Protein AF-A0A6B3GD38-F1 (afdb_monomer_lite)

Foldseek 3Di:
DVVQLEADPQLDRRLLLLLLLCLLQDDDHDCVVVVHDNVSSVSHSQSHLQVCLCQEVLNVHDDAALFLPPRLLSLLSSLLSCLSCVVVHDPVSNVSSLSSLVSLLVSLLVCQQHDRPRHPPDHCVRLAADAFAAGSLLVLLSSLSSLLLCLLPVVPDPCNVSSVVSNLLSLQSSQDDQVQQCVQQDDFLNHRSNPRNYDRHDPQLFGHYNRATDLLVLLSSQVSLLSSVSSNLSSVHDDGRSSQDHPSNVSNVLVQLLQAFLQLGGAAQAAQQCQQLQLSCLRSLLLCQQQNVDQLSLNSNVSNVLQVCLVQCPPVHNFRRDPSPCSSCRSVSSSSNSSSVVLVPRPSNHDGHNHDDLLVSLVVSAAWDDSDPSNQWTWGRASFWIWIQGQRAQQGETDIAGNSQSQFWDNHSFDHAQWQGSRFAFPDKDKDFDTCVHHVATWMWIWTDTPFWIKIWIADNNSDIDIDIDGPRRPPGDIHTHAACRPSRQQNVQWHWAAELVGIDIGGHQVVVVHPDDDDDDDDDPDDDAPDKDWDDDDADPRRSDHDIDIDGDNDPVD

pLDDT: mean 91.43, std 10.44, range [49.19, 98.88]

Sequence (559 aa):
DEARGIYTDQFFGFAVVLGHAVLLTRGSYDAELAGVDRDTLKRRTLATLRHFAASNRLTGGTQWGRTLFFDTTFQSYFVLAARLLWDELDERTRSLVDTIVREQAAYTHALGSGDDPASGSWTPNGLTGGHVGDTKLEEMGIYAQALAPALAWAPDDRRRSAWAADYGTWSRNEAGLPEADLANPARVDGVPVARNTARNVYDTFIVENHGSFGPHYQAELWRTSGRNAAHFLAAGEPLPEVLTRQPNAGPLWRTLLGVMSDAGEPLMPMVNDREHLYGRDVIPLAFLSRVMGDRAAARAEVELAARLEAYQAYPPEHRLAKFSGEPKYEPEARAELAISYLLHVWPGAGRPAVPLSQRELFAYASGVTDFGEGPGLVSHQSPAAWAGAVSKPKFVKFAWQPGHDDWLFRISGATPMFLPSTAVEVTGRSVRTHTRLRDGFDGSATLLRLKDGFAGFTTLPSGTVVHAAEGPDTAGGRLEVHNLTMPGVAGLDGKRTYRFAEGSATVASRDSSGGSTGRVDELSFDRTTVRHLRVQGVTPDPAYGYSLFAVEARDGADG

Structure (mmCIF, N/CA/C/O backbone):
data_AF-A0A6B3GD38-F1
#
_entry.id   AF-A0A6B3GD38-F1
#
loop_
_atom_site.group_PDB
_atom_site.id
_atom_site.type_symbol
_atom_site.label_atom_id
_atom_site.label_alt_id
_atom_site.label_comp_id
_atom_site.label_asym_id
_atom_site.label_entity_id
_atom_site.label_seq_id
_atom_site.pdbx_PDB_ins_code
_atom_site.Cartn_x
_atom_site.Cartn_y
_atom_site.Cartn_z
_atom_site.occupancy
_atom_site.B_iso_or_equiv
_atom_site.auth_seq_id
_atom_site.auth_comp_id
_atom_site.auth_asym_id
_atom_site.auth_atom_id
_atom_site.pdbx_PDB_model_num
ATOM 1 N N . ASP A 1 1 ? 9.581 -1.401 28.021 1.00 72.00 1 ASP A N 1
ATOM 2 C CA . ASP A 1 1 ? 10.182 -0.883 29.259 1.00 72.00 1 ASP A CA 1
ATOM 3 C C . ASP A 1 1 ? 10.005 -1.932 30.349 1.00 72.00 1 ASP A C 1
ATOM 5 O O . ASP A 1 1 ? 8.915 -2.087 30.893 1.00 72.00 1 ASP A O 1
ATOM 9 N N . GLU A 1 2 ? 11.050 -2.725 30.587 1.00 74.19 2 GLU A N 1
ATOM 10 C CA . GLU A 1 2 ? 11.015 -3.820 31.563 1.00 74.19 2 GLU A CA 1
ATOM 11 C C . GLU A 1 2 ? 10.799 -3.309 32.992 1.00 74.19 2 GLU A C 1
ATOM 13 O O . GLU A 1 2 ? 10.026 -3.906 33.738 1.00 74.19 2 GLU A O 1
ATOM 18 N N . ALA A 1 3 ? 11.380 -2.153 33.334 1.00 80.25 3 ALA A N 1
ATOM 19 C CA . ALA A 1 3 ? 11.231 -1.531 34.645 1.00 80.25 3 ALA A CA 1
ATOM 20 C C . ALA A 1 3 ? 9.791 -1.062 34.908 1.00 80.25 3 ALA A C 1
ATOM 22 O O . ALA A 1 3 ? 9.321 -1.115 36.043 1.00 80.25 3 ALA A O 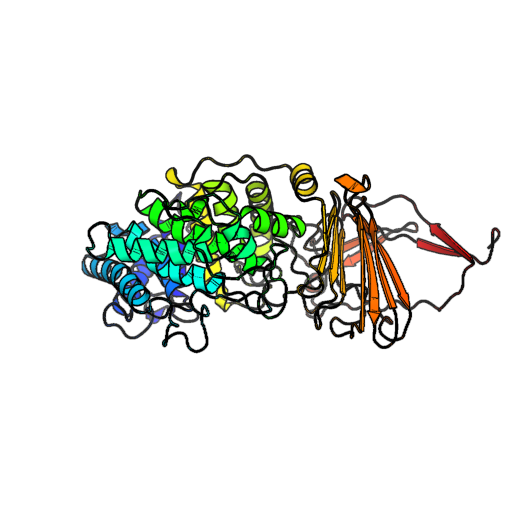1
ATOM 23 N N . ARG A 1 4 ? 9.073 -0.625 33.865 1.00 80.69 4 ARG A N 1
ATOM 24 C CA . ARG A 1 4 ? 7.667 -0.195 33.969 1.00 80.69 4 ARG A CA 1
ATOM 25 C C . ARG A 1 4 ? 6.649 -1.305 33.698 1.00 80.69 4 ARG A C 1
ATOM 27 O O . ARG A 1 4 ? 5.463 -1.105 33.944 1.00 80.69 4 ARG A O 1
ATOM 34 N N . GLY A 1 5 ? 7.074 -2.450 33.163 1.00 89.50 5 GLY A N 1
ATOM 35 C CA . GLY A 1 5 ? 6.172 -3.539 32.775 1.00 89.50 5 GLY A CA 1
ATOM 36 C C . GLY A 1 5 ? 5.215 -3.187 31.626 1.00 89.50 5 GLY A C 1
ATOM 37 O O . GLY A 1 5 ? 4.169 -3.822 31.497 1.00 89.50 5 GLY A O 1
ATOM 38 N N . ILE A 1 6 ? 5.566 -2.192 30.802 1.00 94.19 6 ILE A N 1
ATOM 39 C CA . ILE A 1 6 ? 4.780 -1.725 29.645 1.00 94.19 6 ILE A CA 1
ATOM 40 C C . ILE A 1 6 ? 5.627 -1.706 28.369 1.00 94.19 6 ILE A C 1
ATOM 42 O O . ILE A 1 6 ? 6.860 -1.648 28.421 1.00 94.19 6 ILE A O 1
ATOM 46 N N . TYR A 1 7 ? 4.978 -1.726 27.208 1.00 94.31 7 TYR A N 1
ATOM 47 C CA . TYR A 1 7 ? 5.642 -1.499 25.920 1.00 94.31 7 TYR A CA 1
ATOM 48 C C . TYR A 1 7 ? 5.963 -0.005 25.727 1.00 94.31 7 TYR A C 1
ATOM 50 O O . TYR A 1 7 ? 5.327 0.854 26.331 1.00 94.31 7 TYR A O 1
ATOM 58 N N . THR A 1 8 ? 7.017 0.308 24.970 1.00 91.88 8 THR A N 1
ATOM 59 C CA . THR A 1 8 ? 7.581 1.669 24.884 1.00 91.88 8 THR A CA 1
ATOM 60 C C . THR A 1 8 ? 6.777 2.573 23.954 1.00 91.88 8 THR A C 1
ATOM 62 O O . THR A 1 8 ? 6.185 2.100 22.994 1.00 91.88 8 THR A O 1
ATOM 65 N N . ASP A 1 9 ? 6.832 3.884 24.165 1.00 91.12 9 ASP A N 1
ATOM 66 C CA . ASP A 1 9 ? 6.313 4.891 23.228 1.00 91.12 9 ASP A CA 1
ATOM 67 C C . ASP A 1 9 ? 7.254 5.212 22.065 1.00 91.12 9 ASP A C 1
ATOM 69 O O . ASP A 1 9 ? 6.807 5.739 21.049 1.00 91.12 9 ASP A O 1
ATOM 73 N N . GLN A 1 10 ? 8.532 4.843 22.173 1.00 90.75 10 GLN A N 1
ATOM 74 C CA . GLN A 1 10 ? 9.488 4.955 21.076 1.00 90.75 10 GLN A CA 1
ATOM 75 C C . GLN A 1 10 ? 8.924 4.308 19.801 1.00 90.75 10 GLN A C 1
ATOM 77 O O . GLN A 1 10 ? 8.597 3.120 19.799 1.00 90.75 10 GLN A O 1
ATOM 82 N N . PHE A 1 11 ? 8.803 5.113 18.739 1.00 89.81 11 PHE A N 1
ATOM 83 C CA . PHE A 1 11 ? 8.202 4.735 17.453 1.00 89.81 11 PHE A CA 1
ATOM 84 C C . PHE A 1 11 ? 6.826 4.063 17.580 1.00 89.81 11 PHE A C 1
ATOM 86 O O . PHE A 1 11 ? 6.514 3.157 16.818 1.00 89.81 11 PHE A O 1
ATOM 93 N N . PHE A 1 12 ? 6.013 4.474 18.559 1.00 94.06 12 PHE A N 1
ATOM 94 C CA . PHE A 1 12 ? 4.709 3.865 18.841 1.00 94.06 12 PHE A CA 1
ATOM 95 C C . PHE A 1 12 ? 4.788 2.369 19.170 1.00 94.06 12 PHE A C 1
ATOM 97 O O . PHE A 1 12 ? 3.858 1.608 18.901 1.00 94.06 12 PHE A O 1
ATOM 104 N N . GLY A 1 13 ? 5.879 1.934 19.808 1.00 93.69 13 GLY A N 1
ATOM 105 C CA . GLY A 1 13 ? 6.082 0.543 20.219 1.00 93.69 13 GLY A CA 1
ATOM 106 C C . GLY A 1 13 ? 4.941 -0.046 21.058 1.00 93.69 13 GLY A C 1
ATOM 107 O O . GLY A 1 13 ? 4.789 -1.261 21.095 1.00 93.69 13 GLY A O 1
ATOM 108 N N . PHE A 1 14 ? 4.097 0.775 21.686 1.00 95.69 14 PHE A N 1
ATOM 109 C CA . PHE A 1 14 ? 2.912 0.331 22.413 1.00 95.69 14 PHE A CA 1
ATOM 110 C C . PHE A 1 14 ? 1.806 -0.213 21.506 1.00 95.69 14 PHE A C 1
ATOM 112 O O . PHE A 1 14 ? 0.976 -0.973 21.989 1.00 95.69 14 PHE A O 1
ATOM 119 N N . ALA A 1 15 ? 1.784 0.112 20.211 1.00 94.94 15 ALA A N 1
ATOM 120 C CA . ALA A 1 15 ? 0.739 -0.328 19.286 1.00 94.94 15 ALA A CA 1
ATOM 121 C C . ALA A 1 15 ? 0.763 -1.841 18.998 1.00 94.94 15 ALA A C 1
ATOM 123 O O . ALA A 1 15 ? -0.249 -2.409 18.583 1.00 94.94 15 ALA A O 1
ATOM 124 N N . VAL A 1 16 ? 1.867 -2.529 19.324 1.00 95.06 16 VAL A N 1
ATOM 125 C CA . VAL A 1 16 ? 1.974 -4.001 19.257 1.00 95.06 16 VAL A CA 1
ATOM 126 C C . VAL A 1 16 ? 0.913 -4.723 20.100 1.00 95.06 16 VAL A C 1
ATOM 128 O O . VAL A 1 16 ? 0.653 -5.906 19.880 1.00 95.06 16 VAL A O 1
ATOM 131 N N . VAL A 1 17 ? 0.262 -4.017 21.037 1.00 98.12 17 VAL A N 1
ATOM 132 C CA . VAL A 1 17 ? -0.855 -4.543 21.834 1.00 98.12 17 VAL A CA 1
ATOM 133 C C . VAL A 1 17 ? -1.998 -5.094 20.983 1.00 98.12 17 VAL A C 1
ATOM 135 O O . VAL A 1 17 ? -2.699 -5.976 21.467 1.00 98.12 17 VAL A O 1
ATOM 138 N N . LEU A 1 18 ? -2.176 -4.654 19.730 1.00 98.44 18 LEU A N 1
ATOM 139 C CA . LEU A 1 18 ? -3.169 -5.251 18.832 1.00 98.44 18 LEU A CA 1
ATOM 140 C C . LEU A 1 18 ? -2.812 -6.694 18.460 1.00 98.44 18 LEU A C 1
ATOM 142 O O . LEU A 1 18 ? -3.649 -7.583 18.598 1.00 98.44 18 LEU A O 1
ATOM 146 N N . GLY A 1 19 ? -1.559 -6.949 18.075 1.00 96.75 19 GLY A N 1
ATOM 147 C CA . GLY A 1 19 ? -1.075 -8.309 17.826 1.00 96.75 19 GLY A CA 1
ATOM 148 C C . GLY A 1 19 ? -1.173 -9.185 19.077 1.00 96.75 19 GLY A C 1
ATOM 149 O O . GLY A 1 19 ? -1.639 -10.320 19.009 1.00 96.75 19 GLY A O 1
ATOM 150 N N . HIS A 1 20 ? -0.835 -8.639 20.249 1.00 97.56 20 HIS A N 1
ATOM 151 C CA . HIS A 1 20 ? -0.988 -9.366 21.512 1.00 97.56 20 HIS A CA 1
ATOM 152 C C . HIS A 1 20 ? -2.454 -9.661 21.843 1.00 97.56 20 HIS A C 1
ATOM 154 O O . HIS A 1 20 ? -2.768 -10.765 22.278 1.00 97.56 20 HIS A O 1
ATOM 160 N N . ALA A 1 21 ? -3.366 -8.712 21.615 1.00 98.38 21 ALA A N 1
ATOM 161 C CA . ALA A 1 21 ? -4.794 -8.927 21.810 1.00 98.38 21 ALA A CA 1
ATOM 162 C C . ALA A 1 21 ? -5.313 -10.058 20.913 1.00 98.38 21 ALA A C 1
ATOM 164 O O . ALA A 1 21 ? -6.071 -10.901 21.391 1.00 98.38 21 ALA A O 1
ATOM 165 N N . VAL A 1 22 ? -4.860 -10.141 19.656 1.00 97.88 22 VAL A N 1
ATOM 166 C CA . VAL A 1 22 ? -5.171 -11.275 18.770 1.00 97.88 22 VAL A CA 1
ATOM 167 C C . VAL A 1 22 ? -4.672 -12.590 19.371 1.00 97.88 22 VAL A C 1
ATOM 169 O O . VAL A 1 22 ? -5.486 -13.485 19.580 1.00 97.88 22 VAL A O 1
ATOM 172 N N . LEU A 1 23 ? -3.390 -12.689 19.743 1.00 97.00 23 LEU A N 1
ATOM 173 C CA . LEU A 1 23 ? -2.822 -13.906 20.351 1.00 97.00 23 LEU A CA 1
ATOM 174 C C . LEU A 1 23 ? -3.542 -14.333 21.642 1.00 97.00 23 LEU A C 1
ATOM 176 O O . LEU A 1 23 ? -3.660 -15.518 21.939 1.00 97.00 23 LEU A O 1
ATOM 180 N N . LEU A 1 24 ? -4.021 -13.372 22.435 1.00 97.56 24 LEU A N 1
ATOM 181 C CA . LEU A 1 24 ? -4.682 -13.639 23.714 1.00 97.56 24 LEU A CA 1
ATOM 182 C C . LEU A 1 24 ? -6.148 -14.073 23.567 1.00 97.56 24 LEU A C 1
ATOM 184 O O . LEU A 1 24 ? -6.664 -14.738 24.474 1.00 97.56 24 LEU A O 1
ATOM 188 N N . THR A 1 25 ? -6.808 -13.691 22.466 1.00 96.25 25 THR A N 1
ATOM 189 C CA . THR A 1 25 ? -8.269 -13.812 22.277 1.00 96.25 25 THR A CA 1
ATOM 190 C C . THR A 1 25 ? -8.687 -14.701 21.105 1.00 96.25 25 THR A C 1
ATOM 192 O O . THR A 1 25 ? -9.885 -14.961 20.939 1.00 96.25 25 THR A O 1
ATOM 195 N N . ARG A 1 26 ? -7.746 -15.150 20.269 1.00 93.94 26 ARG A N 1
ATOM 196 C CA . ARG A 1 26 ? -8.005 -15.953 19.067 1.00 93.94 26 ARG A CA 1
ATOM 197 C C . ARG A 1 26 ? -7.116 -17.192 19.046 1.00 93.94 26 ARG A C 1
ATOM 199 O O . ARG A 1 26 ? -5.966 -17.142 19.464 1.00 93.94 26 ARG A O 1
ATOM 206 N N . GLY A 1 27 ? -7.661 -18.289 18.519 1.00 89.25 27 GLY A N 1
ATOM 207 C CA . GLY A 1 27 ? -6.939 -19.554 18.376 1.00 89.25 27 GLY A CA 1
ATOM 208 C C . GLY A 1 27 ? -6.422 -20.131 19.700 1.00 89.25 27 GLY A C 1
ATOM 209 O O . GLY A 1 27 ? -6.952 -19.850 20.777 1.00 89.25 27 GLY A O 1
ATOM 210 N N . SER A 1 28 ? -5.395 -20.973 19.600 1.00 91.69 28 SER A N 1
ATOM 211 C CA . SER A 1 28 ? -4.634 -21.508 20.732 1.00 91.69 28 SER A CA 1
ATOM 212 C C . SER A 1 28 ? -3.342 -20.716 20.926 1.00 91.69 28 SER A C 1
ATOM 214 O O . SER A 1 28 ? -2.634 -20.450 19.959 1.00 91.69 28 SER A O 1
ATOM 216 N N . TYR A 1 29 ? -3.016 -20.382 22.175 1.00 95.88 29 TYR A N 1
ATOM 217 C CA . TYR A 1 29 ? -1.767 -19.704 22.517 1.00 95.88 29 TYR A CA 1
ATOM 218 C C . TYR A 1 29 ? -0.613 -20.704 22.646 1.00 95.88 29 TYR A C 1
ATOM 220 O O . TYR A 1 29 ? -0.723 -21.654 23.422 1.00 95.88 29 TYR A O 1
ATOM 228 N N . ASP A 1 30 ? 0.494 -20.447 21.951 1.00 96.12 30 ASP A N 1
ATOM 229 C CA . ASP A 1 30 ? 1.740 -21.211 22.048 1.00 96.12 30 ASP A CA 1
ATOM 230 C C . ASP A 1 30 ? 2.835 -20.338 22.681 1.00 96.12 30 ASP A C 1
ATOM 232 O O . ASP A 1 30 ? 3.264 -19.336 22.106 1.00 96.12 30 ASP A O 1
ATOM 236 N N . ALA A 1 31 ? 3.258 -20.696 23.896 1.00 96.50 31 ALA A N 1
ATOM 237 C CA . ALA A 1 31 ? 4.251 -19.934 24.650 1.00 96.50 31 ALA A CA 1
ATOM 238 C C . ALA A 1 31 ? 5.684 -20.125 24.131 1.00 96.50 31 ALA A C 1
ATOM 240 O O . ALA A 1 31 ? 6.503 -19.221 24.301 1.00 96.50 31 ALA A O 1
ATOM 241 N N . GLU A 1 32 ? 5.983 -21.274 23.520 1.00 95.44 32 GLU A N 1
ATOM 242 C CA . GLU A 1 32 ? 7.298 -21.562 22.947 1.00 95.44 32 GLU A CA 1
ATOM 243 C C . GLU A 1 32 ? 7.497 -20.709 21.695 1.00 95.44 32 GLU A C 1
ATOM 245 O O . GLU A 1 32 ? 8.480 -19.974 21.603 1.00 95.44 32 GLU A O 1
ATOM 250 N N . LEU A 1 33 ? 6.500 -20.696 20.804 1.00 91.94 33 LEU A N 1
ATOM 251 C CA . LEU A 1 33 ? 6.532 -19.869 19.599 1.00 91.94 33 LEU A CA 1
ATOM 252 C C . LEU A 1 33 ? 6.501 -18.366 19.918 1.00 91.94 33 LEU A C 1
ATOM 254 O O . LEU A 1 33 ? 7.194 -17.578 19.278 1.00 91.94 33 LEU A O 1
ATOM 258 N N . ALA A 1 34 ? 5.708 -17.950 20.910 1.00 92.06 34 ALA A N 1
ATOM 259 C CA . ALA A 1 34 ? 5.629 -16.545 21.310 1.00 92.06 34 ALA A CA 1
ATOM 260 C C . ALA A 1 34 ? 6.876 -16.052 22.069 1.00 92.06 34 ALA A C 1
ATOM 262 O O . ALA A 1 34 ? 7.065 -14.842 22.209 1.00 92.06 34 ALA A O 1
ATOM 263 N N . GLY A 1 35 ? 7.694 -16.962 22.613 1.00 94.00 35 GLY A N 1
ATOM 264 C CA . GLY A 1 35 ? 8.841 -16.629 23.462 1.00 94.00 35 GLY A CA 1
ATOM 265 C C . GLY A 1 35 ? 8.468 -15.971 24.801 1.00 94.00 35 GLY A C 1
ATOM 266 O O . GLY A 1 35 ? 9.316 -15.366 25.457 1.00 94.00 35 GLY A O 1
ATOM 267 N N . VAL A 1 36 ? 7.196 -16.040 25.208 1.00 95.75 36 VAL A N 1
ATOM 268 C CA . VAL A 1 36 ? 6.673 -15.460 26.454 1.00 95.75 36 VAL A CA 1
ATOM 269 C C . VAL A 1 36 ? 5.435 -16.228 26.911 1.00 95.75 36 VAL A C 1
ATOM 271 O O . VAL A 1 36 ? 4.615 -16.652 26.096 1.00 95.75 36 VAL A O 1
ATOM 274 N N . ASP A 1 37 ? 5.262 -16.408 28.220 1.00 96.94 37 ASP A N 1
ATOM 275 C CA . ASP A 1 37 ? 4.063 -17.050 28.756 1.00 96.94 37 ASP A CA 1
ATOM 276 C C . ASP A 1 37 ? 2.816 -16.154 28.622 1.00 96.94 37 ASP A C 1
ATOM 278 O O . ASP A 1 37 ? 2.891 -14.917 28.598 1.00 96.94 37 ASP A O 1
ATOM 282 N N . ARG A 1 38 ? 1.643 -16.795 28.547 1.00 97.50 38 ARG A N 1
ATOM 283 C CA . ARG A 1 38 ? 0.363 -16.121 28.290 1.00 97.50 38 ARG A CA 1
ATOM 284 C C . ARG A 1 38 ? 0.019 -15.080 29.357 1.00 97.50 38 ARG A C 1
ATOM 286 O O . ARG A 1 38 ? -0.475 -14.003 29.018 1.00 97.50 38 ARG A O 1
ATOM 293 N N . ASP A 1 39 ? 0.278 -15.378 30.628 1.00 97.19 39 ASP A N 1
ATOM 294 C CA . ASP A 1 39 ? -0.084 -14.504 31.747 1.00 97.19 39 ASP A CA 1
ATOM 295 C C . ASP A 1 39 ? 0.796 -13.254 31.778 1.00 97.19 39 ASP A C 1
ATOM 297 O O . ASP A 1 39 ? 0.309 -12.141 32.000 1.00 97.19 39 ASP A O 1
ATOM 301 N N . THR A 1 40 ? 2.088 -13.402 31.485 1.00 96.50 40 THR A N 1
ATOM 302 C CA . THR A 1 40 ? 3.014 -12.283 31.324 1.00 96.50 40 THR A CA 1
ATOM 303 C C . THR A 1 40 ? 2.632 -11.407 30.140 1.00 96.50 40 THR A C 1
ATOM 305 O O . THR A 1 40 ? 2.579 -10.183 30.306 1.00 96.50 40 THR A O 1
ATOM 308 N N . LEU A 1 41 ? 2.304 -11.998 28.984 1.00 97.06 41 LEU A N 1
ATOM 309 C CA . LEU A 1 41 ? 1.832 -11.248 27.819 1.00 97.06 41 LEU A CA 1
ATOM 310 C C . LEU A 1 41 ? 0.554 -10.466 28.141 1.00 97.06 41 LEU A C 1
ATOM 312 O O . LEU A 1 41 ? 0.484 -9.259 27.890 1.00 97.06 41 LEU A O 1
ATOM 316 N N . LYS A 1 42 ? -0.436 -11.128 28.752 1.00 98.00 42 LYS A N 1
ATOM 317 C CA . LYS A 1 42 ? -1.711 -10.519 29.155 1.00 98.00 42 LYS A CA 1
ATOM 318 C C . LYS A 1 42 ? -1.490 -9.361 30.121 1.00 98.00 42 LYS A C 1
ATOM 320 O O . LYS A 1 42 ? -1.951 -8.250 29.869 1.00 98.00 42 LYS A O 1
ATOM 325 N N . ARG A 1 43 ? -0.733 -9.582 31.197 1.00 97.44 43 ARG A N 1
ATOM 326 C CA . ARG A 1 43 ? -0.429 -8.564 32.214 1.00 97.44 43 ARG A CA 1
ATOM 327 C C . ARG A 1 43 ? 0.244 -7.327 31.616 1.00 97.44 43 ARG A C 1
ATOM 329 O O . ARG A 1 43 ? -0.205 -6.217 31.895 1.00 97.44 43 ARG A O 1
ATOM 336 N N . ARG A 1 44 ? 1.284 -7.500 30.789 1.00 97.62 44 ARG A N 1
ATOM 337 C CA . ARG A 1 44 ? 2.005 -6.384 30.142 1.00 97.62 44 ARG A CA 1
ATOM 338 C C . ARG A 1 44 ? 1.127 -5.644 29.132 1.00 97.62 44 ARG A C 1
ATOM 340 O O . ARG A 1 44 ? 1.157 -4.415 29.074 1.00 97.62 44 ARG A O 1
ATOM 347 N N . THR A 1 45 ? 0.304 -6.373 28.381 1.00 98.25 45 THR A N 1
ATOM 348 C CA . THR A 1 45 ? -0.650 -5.799 27.418 1.00 98.25 45 THR A CA 1
ATOM 349 C C . THR A 1 45 ? -1.694 -4.938 28.125 1.00 98.25 45 THR A C 1
ATOM 351 O O . THR A 1 45 ? -1.854 -3.771 27.778 1.00 98.25 45 THR A O 1
ATOM 354 N N . LEU A 1 46 ? -2.331 -5.452 29.183 1.00 98.62 46 LEU A N 1
ATOM 355 C CA . LEU A 1 46 ? -3.308 -4.693 29.970 1.00 98.62 46 LEU A CA 1
ATOM 356 C C . LEU A 1 46 ? -2.670 -3.484 30.669 1.00 98.62 46 LEU A C 1
ATOM 358 O O . LEU A 1 46 ? -3.249 -2.403 30.662 1.00 98.62 46 LEU A O 1
ATOM 362 N N . ALA A 1 47 ? -1.466 -3.625 31.234 1.00 98.31 47 ALA A N 1
ATOM 363 C CA . ALA A 1 47 ? -0.742 -2.500 31.831 1.00 98.31 47 ALA A CA 1
ATOM 364 C C . ALA A 1 47 ? -0.429 -1.399 30.803 1.00 98.31 47 ALA A C 1
ATOM 366 O O . ALA A 1 47 ? -0.586 -0.214 31.097 1.00 98.31 47 ALA A O 1
ATOM 367 N N . THR A 1 48 ? -0.051 -1.790 29.584 1.00 98.56 48 THR A N 1
ATOM 368 C CA . THR A 1 48 ? 0.197 -0.863 28.472 1.00 98.56 48 THR A CA 1
ATOM 369 C C . THR A 1 48 ? -1.090 -0.147 28.061 1.00 98.56 48 THR A C 1
ATOM 371 O O . THR A 1 48 ? -1.091 1.078 27.976 1.00 98.56 48 THR A O 1
ATOM 374 N N . LEU A 1 49 ? -2.204 -0.871 27.896 1.00 98.75 49 LEU A N 1
ATOM 375 C CA . LEU A 1 49 ? -3.509 -0.270 27.594 1.00 98.75 49 LEU A CA 1
ATOM 376 C C . LEU A 1 49 ? -3.934 0.739 28.671 1.00 98.75 49 LEU A C 1
ATOM 378 O O . LEU A 1 49 ? -4.306 1.859 28.337 1.00 98.75 49 LEU A O 1
ATOM 382 N N . ARG A 1 50 ? -3.803 0.399 29.960 1.00 98.62 50 ARG A N 1
ATOM 383 C CA . ARG A 1 50 ? -4.107 1.326 31.067 1.00 98.62 50 ARG A CA 1
ATOM 384 C C . ARG A 1 50 ? -3.263 2.598 31.007 1.00 98.62 50 ARG A C 1
ATOM 386 O O . ARG A 1 50 ? -3.796 3.699 31.127 1.00 98.62 50 ARG A O 1
ATOM 393 N N . HIS A 1 51 ? -1.949 2.449 30.838 1.00 98.31 51 HIS A N 1
ATOM 394 C CA . HIS A 1 51 ? -1.022 3.578 30.823 1.00 98.31 51 HIS A CA 1
ATOM 395 C C . HIS A 1 51 ? -1.306 4.523 29.653 1.00 98.31 51 HIS A C 1
ATOM 397 O O . HIS A 1 51 ? -1.529 5.711 29.873 1.00 98.31 51 HIS A O 1
ATOM 403 N N . PHE A 1 52 ? -1.356 3.988 28.430 1.00 98.38 52 PHE A N 1
ATOM 404 C CA . PHE A 1 52 ? -1.532 4.798 27.228 1.00 98.38 52 PHE A CA 1
ATOM 405 C C . PHE A 1 52 ? -2.963 5.325 27.074 1.00 98.38 52 PHE A C 1
ATOM 407 O O . PHE A 1 52 ? -3.139 6.413 26.537 1.00 98.38 52 PHE A O 1
ATOM 414 N N . ALA A 1 53 ? -3.984 4.662 27.625 1.00 98.69 53 ALA A N 1
ATOM 415 C CA . ALA A 1 53 ? -5.314 5.266 27.710 1.00 98.69 53 ALA A CA 1
ATOM 416 C C . ALA A 1 53 ? -5.309 6.506 28.617 1.00 98.69 53 ALA A C 1
ATOM 418 O O . ALA A 1 53 ? -5.949 7.496 28.293 1.00 98.69 53 ALA A O 1
ATOM 419 N N . ALA A 1 54 ? -4.578 6.478 29.738 1.00 98.50 54 ALA A N 1
ATOM 420 C CA . ALA A 1 54 ? -4.512 7.602 30.673 1.00 98.50 54 ALA A CA 1
ATOM 421 C C . ALA A 1 54 ? -3.590 8.739 30.201 1.00 98.50 54 ALA A C 1
ATOM 423 O O . ALA A 1 54 ? -3.845 9.900 30.517 1.00 98.50 54 ALA A O 1
ATOM 424 N N . SER A 1 55 ? -2.519 8.425 29.469 1.00 98.06 55 SER A N 1
ATOM 425 C CA . SER A 1 55 ? -1.529 9.410 29.021 1.00 98.06 55 SER A CA 1
ATOM 426 C C . SER A 1 55 ? -1.854 10.071 27.674 1.00 98.06 55 SER A C 1
ATOM 428 O O . SER A 1 55 ? -1.123 10.972 27.250 1.00 98.06 55 SER A O 1
ATOM 430 N N . ASN A 1 56 ? -2.955 9.676 27.025 1.00 98.56 56 ASN A N 1
ATOM 431 C CA . ASN A 1 56 ? -3.425 10.271 25.777 1.00 98.56 56 ASN A CA 1
ATOM 432 C C . ASN A 1 56 ? -3.890 11.729 25.981 1.00 98.56 56 ASN A C 1
ATOM 434 O O . ASN A 1 56 ? -4.563 12.058 26.958 1.00 98.56 56 ASN A O 1
ATOM 438 N N . ARG A 1 57 ? -3.568 12.624 25.041 1.00 97.88 57 ARG A N 1
ATOM 439 C CA . ARG A 1 57 ? -3.920 14.054 25.105 1.00 97.88 57 ARG A CA 1
ATOM 440 C C . ARG A 1 57 ? -5.426 14.316 25.092 1.00 97.88 57 ARG A C 1
ATOM 442 O O . ARG A 1 57 ? -5.866 15.303 25.676 1.00 97.88 57 ARG A O 1
ATOM 449 N N . LEU A 1 58 ? -6.225 13.440 24.482 1.00 98.12 58 LEU A N 1
ATOM 450 C CA . LEU A 1 58 ? -7.689 13.556 24.466 1.00 98.12 58 LEU A CA 1
ATOM 451 C C . LEU A 1 58 ? -8.338 13.236 25.815 1.00 98.12 58 LEU A C 1
ATOM 453 O O . LEU A 1 58 ? -9.466 13.643 26.068 1.00 98.12 58 LEU A O 1
ATOM 457 N N . THR A 1 59 ? -7.628 12.533 26.695 1.00 98.19 59 THR A N 1
ATOM 458 C CA . THR A 1 59 ? -8.105 12.167 28.034 1.00 98.19 59 THR A CA 1
ATOM 459 C C . THR A 1 59 ? -7.470 13.014 29.137 1.00 98.19 59 THR A C 1
ATOM 461 O O . THR A 1 59 ? -7.544 12.659 30.313 1.00 98.19 59 THR A O 1
ATOM 464 N N . GLY A 1 60 ? -6.812 14.120 28.772 1.00 97.12 60 GLY A N 1
ATOM 465 C CA . GLY A 1 60 ? -6.105 15.008 29.701 1.00 97.12 60 GLY A CA 1
ATOM 466 C C . GLY A 1 60 ? -4.659 14.603 30.011 1.00 97.12 60 GLY A C 1
ATOM 467 O O . GLY A 1 60 ? -4.031 15.216 30.872 1.00 97.12 60 GLY A O 1
ATOM 468 N N . GLY A 1 61 ? -4.120 13.592 29.326 1.00 97.69 61 GLY A N 1
ATOM 469 C CA . GLY A 1 61 ? -2.700 13.256 29.363 1.00 97.69 61 GLY A CA 1
ATOM 470 C C . GLY A 1 61 ? -1.846 14.187 28.495 1.00 97.69 61 GLY A C 1
ATOM 471 O O . GLY A 1 61 ? -2.328 15.151 27.903 1.00 97.69 61 GLY A O 1
ATOM 472 N N . THR A 1 62 ? -0.546 13.906 28.415 1.00 96.06 62 THR A N 1
ATOM 473 C CA . THR A 1 62 ? 0.430 14.770 27.723 1.00 96.06 62 THR A CA 1
ATOM 474 C C . THR A 1 62 ? 1.388 14.018 26.803 1.00 96.06 62 THR A C 1
ATOM 476 O O . THR A 1 62 ? 2.245 14.646 26.190 1.00 96.06 62 THR A O 1
ATOM 479 N N . GLN A 1 63 ? 1.268 12.692 26.698 1.00 95.44 63 GLN A N 1
ATOM 480 C CA . GLN A 1 63 ? 2.302 11.861 26.079 1.00 95.44 63 GLN A CA 1
ATOM 481 C C . GLN A 1 63 ? 2.082 11.638 24.578 1.00 95.44 63 GLN A C 1
ATOM 483 O O . GLN A 1 63 ? 3.046 11.688 23.823 1.00 95.44 63 GLN A O 1
ATOM 488 N N . TRP A 1 64 ? 0.845 11.378 24.140 1.00 96.38 64 TRP A N 1
ATOM 489 C CA . TRP A 1 64 ? 0.548 10.963 22.757 1.00 96.38 64 TRP A CA 1
ATOM 490 C C . TRP A 1 64 ? -0.920 11.217 22.360 1.00 96.38 64 TRP A C 1
ATOM 492 O O . TRP A 1 64 ? -1.731 11.592 23.208 1.00 96.38 64 TRP A O 1
ATOM 502 N N . GLY A 1 65 ? -1.278 10.976 21.094 1.00 95.56 65 GLY A N 1
ATOM 503 C CA . GLY A 1 65 ? -2.651 11.042 20.563 1.00 95.56 65 GLY A CA 1
ATOM 504 C C . GLY A 1 65 ? -3.144 12.461 20.272 1.00 95.56 65 GLY A C 1
ATOM 505 O O . GLY A 1 65 ? -2.493 13.412 20.675 1.00 95.56 65 GLY A O 1
ATOM 506 N N . ARG A 1 66 ? -4.316 12.624 19.642 1.00 95.06 66 ARG A N 1
ATOM 507 C CA . ARG A 1 66 ? -4.912 13.889 19.136 1.00 95.06 66 ARG A CA 1
ATOM 508 C C . ARG A 1 66 ? -4.384 14.353 17.774 1.00 95.06 66 ARG A C 1
ATOM 510 O O . ARG A 1 66 ? -5.208 14.754 16.956 1.00 95.06 66 ARG A O 1
ATOM 517 N N . THR A 1 67 ? -3.069 14.340 17.537 1.00 96.50 67 THR A N 1
ATOM 518 C CA . THR A 1 67 ? -2.495 14.729 16.230 1.00 96.50 67 THR A CA 1
ATOM 519 C C . THR A 1 67 ? -3.012 13.784 15.139 1.00 96.50 67 THR A C 1
ATOM 521 O O . THR A 1 67 ? -3.181 12.596 15.393 1.00 96.50 67 THR A O 1
ATOM 524 N N . LEU A 1 68 ? -3.291 14.280 13.933 1.00 96.19 68 LEU A N 1
ATOM 525 C CA . LEU A 1 68 ? -3.720 13.417 12.831 1.00 96.19 68 LEU A CA 1
ATOM 526 C C . LEU A 1 68 ? -2.563 12.567 12.308 1.00 96.19 68 LEU A C 1
ATOM 528 O O . LEU A 1 68 ? -2.650 11.337 12.343 1.00 96.19 68 LEU A O 1
ATOM 532 N N . PHE A 1 69 ? -1.471 13.206 11.888 1.00 92.06 69 PHE A N 1
ATOM 533 C CA . PHE A 1 69 ? -0.308 12.519 11.343 1.00 92.06 69 PHE A CA 1
ATOM 534 C C . PHE A 1 69 ? 0.334 11.578 12.376 1.00 92.06 69 PHE A C 1
ATOM 536 O O . PHE A 1 69 ? 0.667 11.984 13.492 1.00 92.06 69 PHE A O 1
ATOM 543 N N . PHE A 1 70 ? 0.492 10.309 11.985 1.00 88.75 70 PHE A N 1
ATOM 544 C CA . PHE A 1 70 ? 0.867 9.141 12.799 1.00 88.75 70 PHE A CA 1
ATOM 545 C C . PHE A 1 70 ? -0.075 8.780 13.957 1.00 88.75 70 PHE A C 1
ATOM 547 O O . PHE A 1 70 ? -0.520 7.634 14.037 1.00 88.75 70 PHE A O 1
ATOM 554 N N . ASP A 1 71 ? -0.376 9.719 14.853 1.00 93.31 71 ASP A N 1
ATOM 555 C CA . ASP A 1 71 ? -1.091 9.474 16.113 1.00 93.31 71 ASP A CA 1
ATOM 556 C C . ASP A 1 71 ? -2.432 8.751 15.880 1.00 93.31 71 ASP A C 1
ATOM 558 O O . ASP A 1 71 ? -2.701 7.747 16.540 1.00 93.31 71 ASP A O 1
ATOM 562 N N . THR A 1 72 ? -3.238 9.179 14.902 1.00 94.44 72 THR A N 1
ATOM 563 C CA . THR A 1 72 ? -4.551 8.555 14.632 1.00 94.44 72 THR A CA 1
ATOM 564 C C . THR A 1 72 ? -4.470 7.119 14.127 1.00 94.44 72 THR A C 1
ATOM 566 O O . THR A 1 72 ? -5.309 6.298 14.501 1.00 94.44 72 THR A O 1
ATOM 569 N N . THR A 1 73 ? -3.452 6.781 13.333 1.00 95.06 73 THR A N 1
ATOM 570 C CA . THR A 1 73 ? -3.207 5.403 12.880 1.00 95.06 73 THR A CA 1
ATOM 571 C C . THR A 1 73 ? -2.927 4.496 14.068 1.00 95.06 73 THR A C 1
ATOM 573 O O . THR A 1 73 ? -3.576 3.463 14.239 1.00 95.06 73 THR A O 1
ATOM 576 N N . PHE A 1 74 ? -2.050 4.921 14.976 1.00 96.81 74 PHE A N 1
ATOM 577 C CA . PHE A 1 74 ? -1.758 4.143 16.177 1.00 96.81 74 PHE A CA 1
ATOM 578 C C . PHE A 1 74 ? -2.906 4.164 17.198 1.00 96.81 74 PHE A C 1
ATOM 580 O O . PHE A 1 74 ? -3.121 3.164 17.886 1.00 96.81 74 PHE A O 1
ATOM 587 N N . GLN A 1 75 ? -3.697 5.242 17.267 1.00 97.25 75 GLN A N 1
ATOM 588 C CA . GLN A 1 75 ? -4.940 5.278 18.045 1.00 97.25 75 GLN A CA 1
ATOM 589 C C . GLN A 1 75 ? -5.959 4.255 17.531 1.00 97.25 75 GLN A C 1
ATOM 591 O O . GLN A 1 75 ? -6.573 3.579 18.354 1.00 97.25 75 GLN A O 1
ATOM 596 N N . SER A 1 76 ? -6.119 4.093 16.213 1.00 97.38 76 SER A N 1
ATOM 597 C CA . SER A 1 76 ? -7.005 3.074 15.630 1.00 97.38 76 SER A CA 1
ATOM 598 C C . SER A 1 76 ? -6.611 1.668 16.103 1.00 97.38 76 SER A C 1
ATOM 600 O O . SER A 1 76 ? -7.435 0.956 16.687 1.00 97.38 76 SER A O 1
ATOM 602 N N . TYR A 1 77 ? -5.330 1.304 15.988 1.00 98.31 77 TYR A N 1
ATOM 603 C CA . TYR A 1 77 ? -4.821 0.010 16.463 1.00 98.31 77 TYR A CA 1
ATOM 604 C C . TYR A 1 77 ? -5.004 -0.184 17.969 1.00 98.31 77 TYR A C 1
ATOM 606 O O . TYR A 1 77 ? -5.446 -1.242 18.422 1.00 98.31 77 TYR A O 1
ATOM 614 N N . PHE A 1 78 ? -4.695 0.852 18.749 1.00 98.62 78 PHE A N 1
ATOM 615 C CA . PHE A 1 78 ? -4.831 0.849 20.199 1.00 98.62 78 PHE A CA 1
ATOM 616 C C . PHE A 1 78 ? -6.286 0.644 20.643 1.00 98.62 78 PHE A C 1
ATOM 618 O O . PHE A 1 78 ? -6.563 -0.204 21.494 1.00 98.62 78 PHE A O 1
ATOM 625 N N . VAL A 1 79 ? -7.227 1.384 20.048 1.00 98.69 79 VAL A N 1
ATOM 626 C CA . VAL A 1 79 ? -8.662 1.257 20.334 1.00 98.69 79 VAL A CA 1
ATOM 627 C C . VAL A 1 79 ? -9.154 -0.137 19.961 1.00 98.69 79 VAL A C 1
ATOM 629 O O . VAL A 1 79 ? -9.879 -0.752 20.742 1.00 98.69 79 VAL A O 1
ATOM 632 N N . LEU A 1 80 ? -8.747 -0.668 18.806 1.00 98.69 80 LEU A N 1
ATOM 633 C CA . LEU A 1 80 ? -9.151 -2.008 18.389 1.00 98.69 80 LEU A CA 1
ATOM 634 C C . LEU A 1 80 ? -8.633 -3.080 19.363 1.00 98.69 80 LEU A C 1
ATOM 636 O O . LEU A 1 80 ? -9.393 -3.960 19.766 1.00 98.69 80 LEU A O 1
ATOM 640 N N . ALA A 1 81 ? -7.384 -2.964 19.822 1.00 98.81 81 ALA A N 1
ATOM 641 C CA . ALA A 1 81 ? -6.816 -3.853 20.835 1.00 98.81 81 ALA A CA 1
ATOM 642 C C . ALA A 1 81 ? -7.598 -3.798 22.158 1.00 98.81 81 ALA A C 1
ATOM 644 O O . ALA A 1 81 ? -7.927 -4.838 22.733 1.00 98.81 81 ALA A O 1
ATOM 645 N N . ALA A 1 82 ? -7.940 -2.590 22.620 1.00 98.81 82 ALA A N 1
ATOM 646 C CA . ALA A 1 82 ? -8.743 -2.392 23.821 1.00 98.81 82 ALA A CA 1
ATOM 647 C C . ALA A 1 82 ? -10.134 -3.029 23.696 1.00 98.81 82 ALA A C 1
ATOM 649 O O . ALA A 1 82 ? -10.604 -3.654 24.642 1.00 98.81 82 ALA A O 1
ATOM 650 N N . ARG A 1 83 ? -10.777 -2.924 22.526 1.00 98.50 83 ARG A N 1
ATOM 651 C CA . ARG A 1 83 ? -12.091 -3.531 22.258 1.00 98.50 83 ARG A CA 1
ATOM 652 C C . ARG A 1 83 ? -12.045 -5.057 22.208 1.00 98.50 83 ARG A C 1
ATOM 654 O O . ARG A 1 83 ? -12.972 -5.699 22.683 1.00 98.50 83 ARG A O 1
ATOM 661 N N . LEU A 1 84 ? -10.964 -5.651 21.704 1.00 98.50 84 LEU A N 1
ATOM 662 C CA . LEU A 1 84 ? -10.784 -7.109 21.741 1.00 98.50 84 LEU A CA 1
ATOM 663 C C . LEU A 1 84 ? -10.613 -7.651 23.168 1.00 98.50 84 LEU A C 1
ATOM 665 O O . LEU A 1 84 ? -10.993 -8.786 23.439 1.00 98.50 84 LEU A O 1
ATOM 669 N N . LEU A 1 85 ? -10.057 -6.843 24.074 1.00 98.62 85 LEU A N 1
ATOM 670 C CA . LEU A 1 85 ? -9.823 -7.183 25.481 1.00 98.62 85 LEU A CA 1
ATOM 671 C C . LEU A 1 85 ? -10.810 -6.485 26.431 1.00 98.62 85 LEU A C 1
ATOM 673 O O . LEU A 1 85 ? -10.526 -6.365 27.620 1.00 98.62 85 LEU A O 1
ATOM 677 N N . TRP A 1 86 ? -11.951 -6.006 25.926 1.00 98.56 86 TRP A N 1
ATOM 678 C CA . TRP A 1 86 ? -12.812 -5.049 26.631 1.00 98.56 86 TRP A CA 1
ATOM 679 C C . TRP A 1 86 ? -13.229 -5.503 28.033 1.00 98.56 86 TRP A C 1
ATOM 681 O O . TRP A 1 86 ? -13.154 -4.729 28.990 1.00 98.56 86 TRP A O 1
ATOM 691 N N . ASP A 1 87 ? -13.595 -6.777 28.171 1.00 98.19 87 ASP A N 1
ATOM 692 C CA . ASP A 1 87 ? -14.060 -7.358 29.434 1.00 98.19 87 ASP A CA 1
ATOM 693 C C . ASP A 1 87 ? -12.957 -7.461 30.500 1.00 98.19 87 ASP A C 1
ATOM 695 O O . ASP A 1 87 ? -13.248 -7.485 31.694 1.00 98.19 87 ASP A O 1
ATOM 699 N N . GLU A 1 88 ? -11.689 -7.450 30.084 1.00 98.31 88 GLU A N 1
ATOM 700 C CA . GLU A 1 88 ? -10.504 -7.530 30.949 1.00 98.31 88 GLU A CA 1
ATOM 701 C C . GLU A 1 88 ? -10.016 -6.147 31.419 1.00 98.31 88 GLU A C 1
ATOM 703 O O . GLU A 1 88 ? -9.136 -6.040 32.281 1.00 98.31 88 GLU A O 1
ATOM 708 N N . LEU A 1 89 ? -10.557 -5.067 30.845 1.00 98.62 89 LEU A N 1
ATOM 709 C CA . LEU A 1 89 ? -10.215 -3.697 31.216 1.00 98.62 89 LEU A CA 1
ATOM 710 C C . LEU A 1 89 ? -11.016 -3.248 32.438 1.00 98.62 89 LEU A C 1
ATOM 712 O O . LEU A 1 89 ? -12.195 -3.572 32.574 1.00 98.62 89 LEU A O 1
ATOM 716 N N . ASP A 1 90 ? -10.401 -2.447 33.306 1.00 98.44 90 ASP A N 1
ATOM 717 C CA . ASP A 1 90 ? -11.130 -1.762 34.377 1.00 98.44 90 ASP A CA 1
ATOM 718 C C . ASP A 1 90 ? -12.018 -0.634 33.826 1.00 98.44 90 ASP A C 1
ATOM 720 O O . ASP A 1 90 ? -11.811 -0.130 32.718 1.00 98.44 90 ASP A O 1
ATOM 724 N N . GLU A 1 91 ? -13.024 -0.237 34.609 1.00 98.69 91 GLU A N 1
ATOM 725 C CA . GLU A 1 91 ? -14.019 0.773 34.224 1.00 98.69 91 GLU A CA 1
ATOM 726 C C . GLU A 1 91 ? -13.372 2.101 33.811 1.00 98.69 91 GLU A C 1
ATOM 728 O O . GLU A 1 91 ? -13.754 2.699 32.805 1.00 98.69 91 GLU A O 1
ATOM 733 N N . ARG A 1 92 ? -12.330 2.527 34.536 1.00 98.62 92 ARG A N 1
ATOM 734 C CA . ARG A 1 92 ? -11.587 3.747 34.214 1.00 98.62 92 ARG A CA 1
ATOM 735 C C . ARG A 1 92 ? -10.957 3.653 32.828 1.00 98.62 92 ARG A C 1
ATOM 737 O O . ARG A 1 92 ? -11.071 4.588 32.045 1.00 98.62 92 ARG A O 1
ATOM 744 N N . THR A 1 93 ? -10.298 2.545 32.511 1.00 98.81 93 THR A N 1
ATOM 745 C CA . THR A 1 93 ? -9.637 2.355 31.216 1.00 98.81 93 THR A CA 1
ATOM 746 C C . THR A 1 93 ? -10.648 2.289 30.082 1.00 98.81 93 THR A C 1
ATOM 748 O O . THR A 1 93 ? -10.427 2.920 29.052 1.00 98.81 93 THR A O 1
ATOM 751 N N . ARG A 1 94 ? -11.790 1.616 30.278 1.00 98.88 94 ARG A N 1
ATOM 752 C CA . ARG A 1 94 ? -12.897 1.622 29.306 1.00 98.88 94 ARG A CA 1
ATOM 753 C C . ARG A 1 94 ? -13.398 3.043 29.039 1.00 98.88 94 ARG A C 1
ATOM 755 O O . ARG A 1 94 ? -13.461 3.458 27.887 1.00 98.88 94 ARG A O 1
ATOM 762 N N . SER A 1 95 ? -13.650 3.813 30.099 1.00 98.81 95 SER A N 1
ATOM 763 C CA . SER A 1 95 ? -14.082 5.214 30.006 1.00 98.81 95 SER A CA 1
ATOM 764 C C . SER A 1 95 ? -13.070 6.099 29.263 1.00 98.81 95 SER A C 1
ATOM 766 O O . SER A 1 95 ? -13.448 6.920 28.424 1.00 98.81 95 SER A O 1
ATOM 768 N N . LEU A 1 96 ? -11.772 5.904 29.512 1.00 98.88 96 LEU A N 1
ATOM 769 C CA . LEU A 1 96 ? -10.705 6.617 28.807 1.00 98.88 96 LEU A CA 1
ATOM 770 C C . LEU A 1 96 ? -10.655 6.242 27.319 1.00 98.88 96 LEU A C 1
ATOM 772 O O . LEU A 1 96 ? -10.554 7.128 26.476 1.00 98.88 96 LEU A O 1
ATOM 776 N N . VAL A 1 97 ? -10.781 4.957 26.975 1.00 98.88 97 VAL A N 1
ATOM 777 C CA . VAL A 1 97 ? -10.826 4.505 25.573 1.00 98.88 97 VAL A CA 1
ATOM 778 C C . VAL A 1 97 ? -12.054 5.066 24.848 1.00 98.88 97 VAL A C 1
ATOM 780 O O . VAL A 1 97 ? -11.920 5.558 23.729 1.00 98.88 97 VAL A O 1
ATOM 783 N N . ASP A 1 98 ? -13.228 5.072 25.486 1.00 98.75 98 ASP A N 1
ATOM 784 C CA . ASP A 1 98 ? -14.436 5.701 24.932 1.00 98.75 98 ASP A CA 1
ATOM 785 C C . ASP A 1 98 ? -14.243 7.209 24.703 1.00 98.75 98 ASP A C 1
ATOM 787 O O . ASP A 1 98 ? -14.686 7.751 23.688 1.00 98.75 98 ASP A O 1
ATOM 791 N N . THR A 1 99 ? -13.537 7.881 25.616 1.00 98.88 99 THR A N 1
ATOM 792 C CA . THR A 1 99 ? -13.194 9.304 25.487 1.00 98.88 99 THR A CA 1
ATOM 793 C C . THR A 1 99 ? -12.252 9.544 24.307 1.00 98.88 99 THR A C 1
ATOM 795 O O . THR A 1 99 ? -12.518 10.436 23.505 1.00 98.88 99 THR A O 1
ATOM 798 N N . ILE A 1 100 ? -11.201 8.727 24.136 1.00 98.81 100 ILE A N 1
ATOM 799 C CA . ILE A 1 100 ? -10.295 8.806 22.973 1.00 98.81 100 ILE A CA 1
ATOM 800 C C . ILE A 1 100 ? -11.096 8.710 21.673 1.00 98.81 100 ILE A C 1
ATOM 802 O O . ILE A 1 100 ? -10.912 9.531 20.779 1.00 98.81 100 ILE A O 1
ATOM 806 N N . VAL A 1 101 ? -12.007 7.739 21.580 1.00 98.69 101 VAL A N 1
ATOM 807 C CA . VAL A 1 101 ? -12.832 7.522 20.385 1.00 98.69 101 VAL A CA 1
ATOM 808 C C . VAL A 1 101 ? -13.677 8.754 20.051 1.00 98.69 101 VAL A C 1
ATOM 810 O O . VAL A 1 101 ? -13.641 9.241 18.921 1.00 98.69 101 VAL A O 1
ATOM 813 N N . ARG A 1 102 ? -14.435 9.271 21.022 1.00 98.81 102 ARG A N 1
ATOM 814 C CA . ARG A 1 102 ? -15.376 10.380 20.794 1.00 98.81 102 ARG A CA 1
ATOM 815 C C . ARG 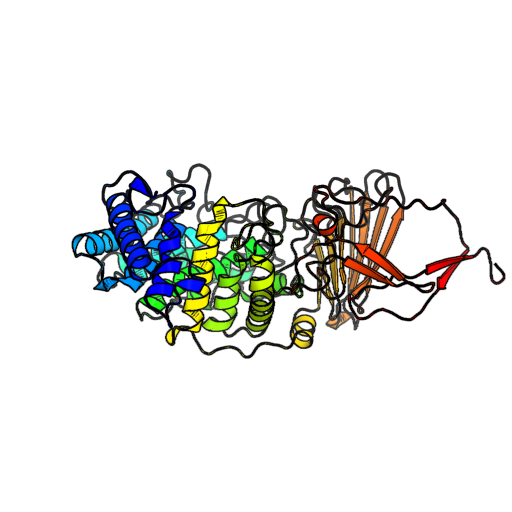A 1 102 ? -14.662 11.702 20.544 1.00 98.81 102 ARG A C 1
ATOM 817 O O . ARG A 1 102 ? -15.053 12.458 19.656 1.00 98.81 102 ARG A O 1
ATOM 824 N N . GLU A 1 103 ? -13.616 11.980 21.312 1.00 98.75 103 GLU A N 1
ATOM 825 C CA . GLU A 1 103 ? -12.931 13.266 21.250 1.00 98.75 103 GLU A CA 1
ATOM 826 C C . GLU A 1 103 ? -11.932 13.343 20.090 1.00 98.75 103 GLU A C 1
ATOM 828 O O . GLU A 1 103 ? -11.707 14.440 19.582 1.00 98.75 103 GLU A O 1
ATOM 833 N N . GLN A 1 104 ? -11.422 12.214 19.575 1.00 98.75 104 GLN A N 1
ATOM 834 C CA . GLN A 1 104 ? -10.677 12.220 18.311 1.00 98.75 104 GLN A CA 1
ATOM 835 C C . GLN A 1 104 ? -11.593 12.615 17.150 1.00 98.75 104 GLN A C 1
ATOM 837 O O . GLN A 1 104 ? -11.246 13.504 16.377 1.00 98.75 104 GLN A O 1
ATOM 842 N N . ALA A 1 105 ? -12.787 12.022 17.062 1.00 98.81 105 ALA A N 1
ATOM 843 C CA . ALA A 1 105 ? -13.744 12.371 16.016 1.00 98.81 105 ALA A CA 1
ATOM 844 C C . ALA A 1 105 ? -14.241 13.820 16.145 1.00 98.81 105 ALA A C 1
ATOM 846 O O . ALA A 1 105 ? -14.376 14.526 15.146 1.00 98.81 105 ALA A O 1
ATOM 847 N N . ALA A 1 106 ? -14.468 14.297 17.373 1.00 98.69 106 ALA A N 1
ATOM 848 C CA . ALA A 1 106 ? -14.813 15.693 17.627 1.00 98.69 106 ALA A CA 1
ATOM 849 C C . ALA A 1 106 ? -13.695 16.657 17.204 1.00 98.69 106 ALA A C 1
ATOM 851 O O . ALA A 1 106 ? -13.985 17.689 16.600 1.00 98.69 106 ALA A O 1
ATOM 852 N N . TYR A 1 107 ? -12.437 16.309 17.491 1.00 98.56 107 TYR A N 1
ATOM 853 C CA . TYR A 1 107 ? -11.275 17.081 17.065 1.00 98.56 107 TYR A CA 1
ATOM 854 C C . TYR A 1 107 ? -11.188 17.154 15.540 1.00 98.56 107 TYR A C 1
ATOM 856 O O . TYR A 1 107 ? -11.139 18.251 14.993 1.00 98.56 107 TYR A O 1
ATOM 864 N N . THR A 1 108 ? -11.255 16.009 14.857 1.00 98.44 108 THR A N 1
ATOM 865 C CA . THR A 1 108 ? -11.202 15.942 13.392 1.00 98.44 108 THR A CA 1
ATOM 866 C C . THR A 1 108 ? -12.339 16.728 12.741 1.00 98.44 108 THR A C 1
ATOM 868 O O . THR A 1 108 ? -12.093 17.501 11.823 1.00 98.44 108 THR A O 1
ATOM 871 N N . HIS A 1 109 ? -13.568 16.608 13.252 1.00 98.56 109 HIS A N 1
ATOM 872 C CA . HIS A 1 109 ? -14.710 17.395 12.776 1.00 98.56 109 HIS A CA 1
ATOM 873 C C . HIS A 1 109 ? -14.477 18.907 12.912 1.00 98.56 109 HIS A C 1
ATOM 875 O O . HIS A 1 109 ? -14.791 19.677 12.007 1.00 98.56 109 HIS A O 1
ATOM 881 N N . ALA A 1 110 ? -13.898 19.349 14.034 1.00 98.31 110 ALA A N 1
ATOM 882 C CA . ALA A 1 110 ? -13.638 20.764 14.285 1.00 98.31 110 ALA A CA 1
ATOM 883 C C . ALA A 1 110 ? -12.593 21.375 13.333 1.00 98.31 110 ALA A C 1
ATOM 885 O O . ALA A 1 110 ? -12.596 22.591 13.146 1.00 98.31 110 ALA A O 1
ATOM 886 N N . LEU A 1 111 ? -11.729 20.557 12.718 1.00 98.12 111 LEU A N 1
ATOM 887 C CA . LEU A 1 111 ? -10.803 21.011 11.675 1.00 98.12 111 LEU A CA 1
ATOM 888 C C . LEU A 1 111 ? -11.533 21.356 10.366 1.00 98.12 111 LEU A C 1
ATOM 890 O O . LEU A 1 111 ? -11.013 22.123 9.553 1.00 98.12 111 LEU A O 1
ATOM 894 N N . GLY A 1 112 ? -12.736 20.814 10.144 1.00 96.88 112 GLY A N 1
ATOM 895 C CA . GLY A 1 112 ? -13.430 20.910 8.864 1.00 96.88 112 GLY A CA 1
ATOM 896 C C . GLY A 1 112 ? -12.565 20.327 7.746 1.00 96.88 112 GLY A C 1
ATOM 897 O O . GLY A 1 112 ? -12.090 19.202 7.856 1.00 96.88 112 GLY A O 1
ATOM 898 N N . SER A 1 113 ? -12.328 21.106 6.688 1.00 95.44 113 SER A N 1
ATOM 899 C CA . SER A 1 113 ? -11.378 20.773 5.615 1.00 95.44 113 SER A CA 1
ATOM 900 C C . SER A 1 113 ? -10.012 21.453 5.779 1.00 95.44 113 SER A C 1
ATOM 902 O O . SER A 1 113 ? -9.280 21.576 4.802 1.00 95.44 113 SER A O 1
ATOM 904 N N . GLY A 1 114 ? -9.711 22.012 6.951 1.00 96.62 114 GLY A N 1
ATOM 905 C CA . GLY A 1 114 ? -8.432 22.660 7.234 1.00 96.62 114 GLY A CA 1
ATOM 906 C C . GLY A 1 114 ? -7.374 21.672 7.714 1.00 96.62 114 GLY A C 1
ATOM 907 O O . GLY A 1 114 ? -7.693 20.547 8.099 1.00 96.62 114 GLY A O 1
ATOM 908 N N . ASP A 1 115 ? -6.122 22.121 7.719 1.00 97.31 115 ASP A N 1
ATOM 909 C CA . ASP A 1 115 ? -4.973 21.351 8.201 1.00 97.31 115 ASP A CA 1
ATOM 910 C C . ASP A 1 115 ? -5.045 21.103 9.711 1.00 97.31 115 ASP A C 1
ATOM 912 O O . ASP A 1 115 ? -5.570 21.923 10.469 1.00 97.31 115 ASP A O 1
ATOM 916 N N . ASP A 1 116 ? -4.449 20.000 10.164 1.00 97.50 116 ASP A N 1
ATOM 917 C CA . ASP A 1 116 ? -4.197 19.792 11.584 1.00 97.50 116 ASP A CA 1
ATOM 918 C C . ASP A 1 116 ? -2.980 20.623 12.032 1.00 97.50 116 ASP A C 1
ATOM 920 O O . ASP A 1 116 ? -1.844 20.270 11.697 1.00 97.50 116 ASP A O 1
ATOM 924 N N . PRO A 1 117 ? -3.156 21.669 12.862 1.00 95.75 117 PRO A N 1
ATOM 925 C CA . PRO A 1 117 ? -2.038 22.487 13.331 1.00 95.75 117 PRO A CA 1
ATOM 926 C C . PRO A 1 117 ? -1.025 21.694 14.171 1.00 95.75 117 PRO A C 1
ATOM 928 O O . PRO A 1 117 ? 0.110 22.138 14.346 1.00 95.75 117 PRO A O 1
ATOM 931 N N . ALA A 1 118 ? -1.410 20.530 14.704 1.00 94.06 118 ALA A N 1
ATOM 932 C CA . ALA A 1 118 ? -0.521 19.658 15.460 1.00 94.06 118 ALA A CA 1
ATOM 933 C C . ALA A 1 118 ? 0.296 18.696 14.575 1.00 94.06 118 ALA A C 1
ATOM 935 O O . ALA A 1 118 ? 1.187 18.026 15.100 1.00 94.06 118 ALA A O 1
ATOM 936 N N . SER A 1 119 ? 0.018 18.633 13.267 1.00 94.94 119 SER A N 1
ATOM 937 C CA . SER A 1 119 ? 0.706 17.770 12.292 1.00 94.94 119 SER A CA 1
ATOM 938 C C . SER A 1 119 ? 1.802 18.502 11.492 1.00 94.94 119 SER A C 1
ATOM 940 O O . SER A 1 119 ? 2.379 17.950 10.556 1.00 94.94 119 SER A O 1
ATOM 942 N N . GLY A 1 120 ? 2.152 19.736 11.869 1.00 93.31 120 GLY A N 1
ATOM 943 C CA . GLY A 1 120 ? 3.243 20.486 11.241 1.00 93.31 120 GLY A CA 1
ATOM 944 C C . GLY A 1 120 ? 2.932 20.866 9.791 1.00 93.31 120 GLY A C 1
ATOM 945 O O . GLY A 1 120 ? 1.953 21.555 9.539 1.00 93.31 120 GLY A O 1
ATOM 946 N N . SER A 1 121 ? 3.785 20.456 8.845 1.00 92.00 121 SER A N 1
ATOM 947 C CA . SER A 1 121 ? 3.602 20.733 7.409 1.00 92.00 121 SER A CA 1
ATOM 948 C C . SER A 1 121 ? 2.729 19.705 6.683 1.00 92.00 121 SER A C 1
ATOM 950 O O . SER A 1 121 ? 2.597 19.779 5.464 1.00 92.00 121 SER A O 1
ATOM 952 N N . TRP A 1 122 ? 2.205 18.706 7.394 1.00 95.31 122 TRP A N 1
ATOM 953 C CA . TRP A 1 122 ? 1.324 17.693 6.825 1.00 95.31 122 TRP A CA 1
ATOM 954 C C . TRP A 1 122 ? -0.062 18.293 6.563 1.00 95.31 122 TRP A C 1
ATOM 956 O O . TRP A 1 122 ? -0.653 18.908 7.450 1.00 95.31 122 TRP A O 1
ATOM 966 N N . THR A 1 123 ? -0.569 18.139 5.341 1.00 95.69 123 THR A N 1
ATOM 967 C CA . THR A 1 123 ? -1.791 18.810 4.880 1.00 95.69 123 THR A CA 1
ATOM 968 C C . THR A 1 123 ? -2.506 17.984 3.813 1.00 95.69 123 THR A C 1
ATOM 970 O O . THR A 1 123 ? -1.837 17.531 2.882 1.00 95.69 123 THR A O 1
ATOM 973 N N . PRO A 1 124 ? -3.847 17.846 3.868 1.00 95.88 124 PRO A N 1
ATOM 974 C CA . PRO A 1 124 ? -4.644 17.289 2.773 1.00 95.88 124 PRO A CA 1
ATOM 975 C C . PRO A 1 124 ? -4.847 18.270 1.600 1.00 95.88 124 PRO A C 1
ATOM 977 O O . PRO A 1 124 ? -5.484 17.909 0.612 1.00 95.88 124 PRO A O 1
ATOM 980 N N . ASN A 1 125 ? -4.369 19.521 1.700 1.00 96.81 125 ASN A N 1
ATOM 981 C CA . ASN A 1 125 ? -4.752 20.644 0.830 1.00 96.81 125 ASN A CA 1
ATOM 982 C C . ASN A 1 125 ? -6.282 20.838 0.767 1.00 96.81 125 ASN A C 1
ATOM 984 O O . ASN A 1 125 ? -6.880 21.084 -0.291 1.00 96.81 125 ASN A O 1
ATOM 988 N N . GLY A 1 126 ? -6.935 20.674 1.920 1.00 95.62 126 GLY A N 1
ATOM 989 C CA . GLY A 1 126 ? -8.387 20.579 2.036 1.00 95.62 126 GLY A CA 1
ATOM 990 C C . GLY A 1 126 ? -8.989 19.529 1.106 1.00 95.62 126 GLY A C 1
ATOM 991 O O . GLY A 1 126 ? -8.462 18.434 0.987 1.00 95.62 126 GLY A O 1
ATOM 992 N N . LEU A 1 127 ? -10.096 19.855 0.434 1.00 96.06 127 LEU A N 1
ATOM 993 C CA . LEU A 1 127 ? -10.738 18.967 -0.549 1.00 96.06 127 LEU A CA 1
ATOM 994 C C . LEU A 1 127 ? -10.262 19.219 -1.989 1.00 96.06 127 LEU A C 1
ATOM 996 O O . LEU A 1 127 ? -10.940 18.828 -2.937 1.00 96.06 127 LEU A O 1
ATOM 1000 N N . THR A 1 128 ? -9.121 19.896 -2.157 1.00 96.94 128 THR A N 1
ATOM 1001 C CA . THR A 1 128 ? -8.468 20.055 -3.468 1.00 96.94 128 THR A CA 1
ATOM 1002 C C . THR A 1 128 ? -7.555 18.868 -3.759 1.00 96.94 128 THR A C 1
ATOM 1004 O O . THR A 1 128 ? -7.487 18.401 -4.894 1.00 96.94 128 THR A O 1
ATOM 1007 N N . GLY A 1 129 ? -6.885 18.352 -2.725 1.00 96.44 129 GLY A N 1
ATOM 1008 C CA . GLY A 1 129 ? -5.931 17.259 -2.838 1.00 96.44 129 GLY A CA 1
ATOM 1009 C C . GLY A 1 129 ? -4.615 17.650 -3.516 1.00 96.44 129 GLY A C 1
ATOM 1010 O O . GLY A 1 129 ? -4.163 18.797 -3.448 1.00 96.44 129 GLY A O 1
ATOM 1011 N N . GLY A 1 130 ? -3.979 16.681 -4.164 1.00 96.38 130 GLY A N 1
ATOM 1012 C CA . GLY A 1 130 ? -2.753 16.847 -4.943 1.00 96.38 130 GLY A CA 1
ATOM 1013 C C . GLY A 1 130 ? -2.477 15.572 -5.726 1.00 96.38 130 GLY A C 1
ATOM 1014 O O . GLY A 1 130 ? -2.777 14.501 -5.231 1.00 96.38 130 GLY A O 1
ATOM 1015 N N . HIS A 1 131 ? -1.958 15.652 -6.951 1.00 95.31 131 HIS A N 1
ATOM 1016 C CA . HIS A 1 131 ? -1.670 14.452 -7.760 1.00 95.31 131 HIS A CA 1
ATOM 1017 C C . HIS A 1 131 ? -0.256 14.442 -8.345 1.00 95.31 131 HIS A C 1
ATOM 1019 O O . HIS A 1 131 ? 0.282 13.370 -8.588 1.00 95.31 131 HIS A O 1
ATOM 1025 N N . VAL A 1 132 ? 0.359 15.613 -8.558 1.00 96.12 132 VAL A N 1
ATOM 1026 C CA . VAL A 1 132 ? 1.727 15.724 -9.085 1.00 96.12 132 VAL A CA 1
ATOM 1027 C C . VAL A 1 132 ? 2.718 15.697 -7.931 1.00 96.12 132 VAL A C 1
ATOM 1029 O O . VAL A 1 132 ? 2.752 16.621 -7.122 1.00 96.12 132 VAL A O 1
ATOM 1032 N N . GLY A 1 133 ? 3.543 14.655 -7.878 1.00 93.25 133 GLY A N 1
ATOM 1033 C CA . GLY A 1 133 ? 4.619 14.478 -6.907 1.00 93.25 133 GLY A CA 1
ATOM 1034 C C . GLY A 1 133 ? 4.207 14.210 -5.456 1.00 93.25 133 GLY A C 1
ATOM 1035 O O . GLY A 1 133 ? 4.987 13.601 -4.737 1.00 93.25 133 GLY A O 1
ATOM 1036 N N . ASP A 1 134 ? 3.031 14.625 -5.008 1.00 94.44 134 ASP A N 1
ATOM 1037 C CA . ASP A 1 134 ? 2.619 14.515 -3.606 1.00 94.44 134 ASP A CA 1
ATOM 1038 C C . ASP A 1 134 ? 1.099 14.345 -3.534 1.00 94.44 134 ASP A C 1
ATOM 1040 O O . ASP A 1 134 ? 0.345 15.326 -3.495 1.00 94.44 134 ASP A O 1
ATOM 1044 N N . THR A 1 135 ? 0.649 13.090 -3.635 1.00 96.75 135 THR A N 1
ATOM 1045 C CA . THR A 1 135 ? -0.773 12.777 -3.524 1.00 96.75 135 THR A CA 1
ATOM 1046 C C . THR A 1 135 ? -1.313 13.102 -2.143 1.00 96.75 135 THR A C 1
ATOM 1048 O O . THR A 1 135 ? -0.589 12.943 -1.169 1.00 96.75 135 THR A O 1
ATOM 1051 N N . LYS A 1 136 ? -2.589 13.499 -2.049 1.00 97.38 136 LYS A N 1
ATOM 1052 C CA . LYS A 1 136 ? -3.293 13.658 -0.760 1.00 97.38 136 LYS A CA 1
ATOM 1053 C C . LYS A 1 136 ? -4.263 12.531 -0.441 1.00 97.38 136 LYS A C 1
ATOM 1055 O O . LYS A 1 136 ? -5.128 12.669 0.422 1.00 97.38 136 LYS A O 1
ATOM 1060 N N . LEU A 1 137 ? -4.121 11.412 -1.148 1.00 97.19 137 LEU A N 1
ATOM 1061 C CA . LEU A 1 137 ? -4.916 10.210 -0.931 1.00 97.19 137 LEU A CA 1
ATOM 1062 C C . LEU A 1 137 ? -4.752 9.682 0.504 1.00 97.19 137 LEU A C 1
ATOM 1064 O O . LEU A 1 137 ? -5.756 9.466 1.181 1.00 97.19 137 LEU A O 1
ATOM 1068 N N . GLU A 1 138 ? -3.511 9.531 0.984 1.00 95.25 138 GLU A N 1
ATOM 1069 C CA . GLU A 1 138 ? -3.212 9.058 2.348 1.00 95.25 138 GLU A CA 1
ATOM 1070 C C . GLU A 1 138 ? -3.776 10.017 3.401 1.00 95.25 138 GLU A C 1
ATOM 1072 O O . GLU A 1 138 ? -4.440 9.598 4.349 1.00 95.25 138 GLU A O 1
ATOM 1077 N N . GLU A 1 139 ? -3.575 11.318 3.202 1.00 97.00 139 GLU A N 1
ATOM 1078 C CA . GLU A 1 139 ? -4.056 12.365 4.092 1.00 97.00 139 GLU A CA 1
ATOM 1079 C C . GLU A 1 139 ? -5.572 12.306 4.272 1.00 97.00 139 GLU A C 1
ATOM 1081 O O . GLU A 1 139 ? -6.066 12.277 5.399 1.00 97.00 139 GLU A O 1
ATOM 1086 N N . MET A 1 140 ? -6.322 12.243 3.170 1.00 97.94 140 MET A N 1
ATOM 1087 C CA . MET A 1 140 ? -7.782 12.144 3.217 1.00 97.94 140 MET A CA 1
ATOM 1088 C C . MET A 1 140 ? -8.242 10.850 3.894 1.00 97.94 140 MET A C 1
ATOM 1090 O O . MET A 1 140 ? -9.185 10.873 4.692 1.00 97.94 140 MET A O 1
ATOM 1094 N N . GLY A 1 141 ? -7.542 9.741 3.647 1.00 97.06 141 GLY A N 1
ATOM 1095 C CA . GLY A 1 141 ? -7.794 8.473 4.320 1.00 97.06 141 GLY A CA 1
ATOM 1096 C C . GLY A 1 141 ? -7.546 8.540 5.831 1.00 97.06 141 GLY A C 1
ATOM 1097 O O . GLY A 1 141 ? -8.323 7.978 6.603 1.00 97.06 141 GLY A O 1
ATOM 1098 N N . ILE A 1 142 ? -6.545 9.303 6.284 1.00 97.56 142 ILE A N 1
ATOM 1099 C CA . ILE A 1 142 ? -6.272 9.557 7.709 1.00 97.56 142 ILE A CA 1
ATOM 1100 C C . ILE A 1 142 ? -7.391 10.385 8.364 1.00 97.56 142 ILE A C 1
ATOM 1102 O O . ILE A 1 142 ? -7.810 10.066 9.482 1.00 97.56 142 ILE A O 1
ATOM 1106 N N . TYR A 1 143 ? -7.945 11.397 7.683 1.00 98.38 143 TYR A N 1
ATOM 1107 C CA . TYR A 1 143 ? -9.119 12.125 8.195 1.00 98.38 143 TYR A CA 1
ATOM 1108 C C . TYR A 1 143 ? -10.332 11.200 8.351 1.00 98.38 143 TYR A C 1
ATOM 1110 O O . TYR A 1 143 ? -10.998 11.224 9.389 1.00 98.38 143 TYR A O 1
ATOM 1118 N N . ALA A 1 144 ? -10.600 10.344 7.360 1.00 97.56 144 ALA A N 1
ATOM 1119 C CA . ALA A 1 144 ? -11.654 9.338 7.458 1.00 97.56 144 ALA A CA 1
ATOM 1120 C C . ALA A 1 144 ? -11.391 8.351 8.614 1.00 97.56 144 ALA A C 1
ATOM 1122 O O . ALA A 1 144 ? -12.280 8.058 9.418 1.00 97.56 144 ALA A O 1
ATOM 1123 N N . GLN A 1 145 ? -10.151 7.888 8.755 1.00 97.25 145 GLN A N 1
ATOM 1124 C CA . GLN A 1 145 ? -9.733 6.960 9.802 1.00 97.25 145 GLN A CA 1
ATOM 1125 C C . GLN A 1 145 ? -9.898 7.523 11.212 1.00 97.25 145 GLN A C 1
ATOM 1127 O O . GLN A 1 145 ? -10.289 6.797 12.124 1.00 97.25 145 GLN A O 1
ATOM 1132 N N . ALA A 1 146 ? -9.676 8.820 11.403 1.00 98.00 146 ALA A N 1
ATOM 1133 C CA . ALA A 1 146 ? -9.883 9.471 12.692 1.00 98.00 146 ALA A CA 1
ATOM 1134 C C . ALA A 1 146 ? -11.368 9.526 13.120 1.00 98.00 146 ALA A C 1
ATOM 1136 O O . ALA A 1 146 ? -11.663 9.682 14.305 1.00 98.00 146 ALA A O 1
ATOM 1137 N N . LEU A 1 147 ? -12.303 9.373 12.174 1.00 98.69 147 LEU A N 1
ATOM 1138 C CA . LEU A 1 147 ? -13.751 9.381 12.415 1.00 98.69 147 LEU A CA 1
ATOM 1139 C C . LEU A 1 147 ? -14.331 7.964 12.574 1.00 98.69 147 LEU A C 1
ATOM 1141 O O . LEU A 1 147 ? -15.280 7.768 13.339 1.00 98.69 147 LEU A O 1
ATOM 1145 N N . ALA A 1 148 ? -13.767 6.968 11.881 1.00 98.38 148 ALA A N 1
ATOM 1146 C CA . ALA A 1 148 ? -14.314 5.610 11.808 1.00 98.38 148 ALA A CA 1
ATOM 1147 C C . ALA A 1 148 ? -14.555 4.935 13.180 1.00 98.38 148 ALA A C 1
ATOM 1149 O O . ALA A 1 148 ? -15.647 4.390 13.375 1.00 98.38 148 ALA A O 1
ATOM 1150 N N . PRO A 1 149 ? -13.639 5.001 14.174 1.00 98.62 149 PRO A N 1
ATOM 1151 C CA . PRO A 1 149 ? -13.887 4.412 15.487 1.00 98.62 149 PRO A CA 1
ATOM 1152 C C . PRO A 1 149 ? -15.133 4.976 16.179 1.00 98.62 149 PRO A C 1
ATOM 1154 O O . PRO A 1 149 ? -15.878 4.221 16.799 1.00 98.62 149 PRO A O 1
ATOM 1157 N N . ALA A 1 150 ? -15.403 6.279 16.068 1.00 98.62 150 ALA A N 1
ATOM 1158 C CA . ALA A 1 150 ? -16.577 6.879 16.699 1.00 98.62 150 ALA A CA 1
ATOM 1159 C C . ALA A 1 150 ? -17.877 6.447 16.015 1.00 98.62 150 ALA A C 1
ATOM 1161 O O . ALA A 1 150 ? -18.879 6.206 16.685 1.00 98.62 150 ALA A O 1
ATOM 1162 N N . LEU A 1 151 ? -17.856 6.271 14.693 1.00 98.62 151 LEU A N 1
ATOM 1163 C CA . LEU A 1 151 ? -19.016 5.776 13.951 1.00 98.62 151 LEU A CA 1
ATOM 1164 C C . LEU A 1 151 ? -19.386 4.334 14.310 1.00 98.62 151 LEU A C 1
ATOM 1166 O O . LEU A 1 151 ? -20.580 4.020 14.324 1.00 98.62 151 LEU A O 1
ATOM 1170 N N . ALA A 1 152 ? -18.383 3.503 14.610 1.00 98.44 152 ALA A N 1
ATOM 1171 C CA . ALA A 1 152 ? -18.557 2.111 15.016 1.00 98.44 152 ALA A CA 1
ATOM 1172 C C . ALA A 1 152 ? -18.918 1.958 16.505 1.00 98.44 152 ALA A C 1
ATOM 1174 O O . ALA A 1 152 ? -19.749 1.131 16.854 1.00 98.44 152 ALA A O 1
ATOM 1175 N N . TRP A 1 153 ? -18.303 2.745 17.393 1.00 98.44 153 TRP A N 1
ATOM 1176 C CA . TRP A 1 153 ? -18.353 2.489 18.839 1.00 98.44 153 TR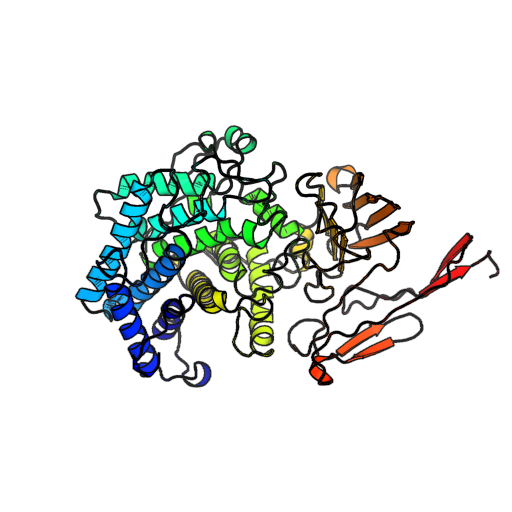P A CA 1
ATOM 1177 C C . TRP A 1 153 ? -19.114 3.530 19.669 1.00 98.44 153 TRP A C 1
ATOM 1179 O O . TRP A 1 153 ? -19.286 3.333 20.871 1.00 98.44 153 TRP A O 1
ATOM 1189 N N . ALA A 1 154 ? -19.570 4.630 19.066 1.00 97.75 154 ALA A N 1
ATOM 1190 C CA . ALA A 1 154 ? -20.355 5.670 19.735 1.00 97.75 154 ALA A CA 1
ATOM 1191 C C . ALA A 1 154 ? -21.705 5.919 19.024 1.00 97.75 154 ALA A C 1
ATOM 1193 O O . ALA A 1 154 ? -21.984 7.047 18.601 1.00 97.75 154 ALA A O 1
ATOM 1194 N N . PRO A 1 155 ? -22.559 4.884 18.860 1.00 95.69 155 PRO A N 1
ATOM 1195 C CA . PRO A 1 155 ? -23.822 4.996 18.123 1.00 95.69 155 PRO A CA 1
ATOM 1196 C C . PRO A 1 155 ? -24.813 5.991 18.750 1.00 95.69 155 PRO A C 1
ATOM 1198 O O . PRO A 1 155 ? -25.681 6.521 18.059 1.00 95.69 155 PRO A O 1
ATOM 1201 N N . ASP A 1 156 ? -24.665 6.261 20.044 1.00 96.88 156 ASP A N 1
ATOM 1202 C CA . ASP A 1 156 ? -25.498 7.133 20.869 1.00 96.88 156 ASP A CA 1
ATOM 1203 C C . ASP A 1 156 ? -25.037 8.604 20.896 1.00 96.88 156 ASP A C 1
ATOM 1205 O O . ASP A 1 156 ? -25.742 9.458 21.438 1.00 96.88 156 ASP A O 1
ATOM 1209 N N . ASP A 1 157 ? -23.867 8.939 20.334 1.00 98.38 157 ASP A N 1
ATOM 1210 C CA . ASP A 1 157 ? -23.379 10.321 20.360 1.00 98.38 157 ASP A CA 1
ATOM 1211 C C . ASP A 1 157 ? -24.229 11.232 19.465 1.00 98.38 157 ASP A C 1
ATOM 1213 O O . ASP A 1 157 ? -24.391 10.999 18.264 1.00 98.38 157 ASP A O 1
ATOM 1217 N N . ARG A 1 158 ? -24.698 12.354 20.016 1.00 98.06 158 ARG A N 1
ATOM 1218 C CA . ARG A 1 158 ? -25.464 13.363 19.263 1.00 98.06 158 ARG A CA 1
ATOM 1219 C C . ARG A 1 158 ? -24.699 13.960 18.072 1.00 98.06 158 ARG A C 1
ATOM 1221 O O . ARG A 1 158 ? -25.326 14.525 17.182 1.00 98.06 158 ARG A O 1
ATOM 1228 N N . ARG A 1 159 ? -23.361 13.881 18.068 1.00 98.44 159 ARG A N 1
ATOM 1229 C CA . ARG A 1 159 ? -22.482 14.388 16.997 1.00 98.44 159 ARG A CA 1
ATOM 1230 C C . ARG A 1 159 ? -22.313 13.394 15.841 1.00 98.44 159 ARG A C 1
ATOM 1232 O O . ARG A 1 159 ? -21.790 13.768 14.794 1.00 98.44 159 ARG A O 1
ATOM 1239 N N . ARG A 1 160 ? -22.783 12.149 15.994 1.00 97.69 160 ARG A N 1
ATOM 1240 C CA . ARG A 1 160 ? -22.535 11.044 15.055 1.00 97.69 160 ARG A CA 1
ATOM 1241 C C . ARG A 1 160 ? -22.933 11.347 13.612 1.00 97.69 160 ARG A C 1
ATOM 1243 O O . ARG A 1 160 ? -22.214 10.958 12.698 1.00 97.69 160 ARG A O 1
ATOM 1250 N N . SER A 1 161 ? -24.058 12.026 13.385 1.00 97.75 161 SER A N 1
ATOM 1251 C CA . SER A 1 161 ? -24.511 12.352 12.024 1.00 97.75 161 SER A CA 1
ATOM 1252 C C . SER A 1 161 ? -23.556 13.302 11.296 1.00 97.75 161 SER A C 1
ATOM 1254 O O . SER A 1 161 ? -23.322 13.121 10.104 1.00 97.75 161 SER A O 1
ATOM 1256 N N . ALA A 1 162 ? -22.968 14.267 12.009 1.00 98.44 162 ALA A N 1
ATOM 1257 C CA . ALA A 1 162 ? -21.965 15.169 11.452 1.00 98.44 162 ALA A CA 1
ATOM 1258 C C . ALA A 1 162 ? -20.673 14.408 11.121 1.00 98.44 162 ALA A C 1
ATOM 1260 O O . ALA A 1 162 ? -20.163 14.516 10.010 1.00 98.44 162 ALA A O 1
ATOM 1261 N N . TRP A 1 163 ? -20.214 13.543 12.031 1.00 98.62 163 TRP A N 1
ATOM 1262 C CA . TRP A 1 163 ? -19.049 12.687 11.788 1.00 98.62 163 TRP A CA 1
ATOM 1263 C C . TRP A 1 163 ? -19.238 11.756 10.588 1.00 98.62 163 TRP A C 1
ATOM 1265 O O . TRP A 1 163 ? -18.305 11.553 9.820 1.00 98.62 163 TRP A O 1
ATOM 1275 N N . ALA A 1 164 ? -20.442 11.212 10.394 1.00 98.31 164 ALA A N 1
ATOM 1276 C CA . ALA A 1 164 ? -20.743 10.347 9.255 1.00 98.31 164 ALA A CA 1
ATOM 1277 C C . ALA A 1 164 ? -20.702 11.115 7.923 1.00 98.31 164 ALA A C 1
ATOM 1279 O O . ALA A 1 164 ? -20.226 10.585 6.917 1.00 98.31 164 ALA A O 1
ATOM 1280 N N . ALA A 1 165 ? -21.167 12.369 7.915 1.00 98.00 165 ALA A N 1
ATOM 1281 C CA . ALA A 1 165 ? -21.100 13.231 6.739 1.00 98.00 165 ALA A CA 1
ATOM 1282 C C . ALA A 1 165 ? -19.647 13.566 6.358 1.00 98.00 165 ALA A C 1
ATOM 1284 O O . ALA A 1 165 ? -19.285 13.466 5.181 1.00 98.00 165 ALA A O 1
ATOM 1285 N N . ASP A 1 166 ? -18.808 13.893 7.343 1.00 98.44 166 ASP A N 1
ATOM 1286 C CA . ASP A 1 166 ? -17.384 14.162 7.125 1.00 98.44 166 ASP A CA 1
ATOM 1287 C C . ASP A 1 166 ? -16.644 12.905 6.677 1.00 98.44 166 ASP A C 1
ATOM 1289 O O . ASP A 1 166 ? -15.904 12.943 5.698 1.00 98.44 166 ASP A O 1
ATOM 1293 N N . TYR A 1 167 ? -16.902 11.772 7.333 1.00 98.56 167 TYR A N 1
ATOM 1294 C CA . TYR A 1 167 ? -16.311 10.484 6.988 1.00 98.56 167 TYR A CA 1
ATOM 1295 C C . TYR A 1 167 ? -16.569 10.123 5.526 1.00 98.56 167 TYR A C 1
ATOM 1297 O O . TYR A 1 167 ? -15.634 9.805 4.792 1.00 98.56 167 TYR A O 1
ATOM 1305 N N . GLY A 1 168 ? -17.824 10.231 5.075 1.00 97.94 168 GLY A N 1
ATOM 1306 C CA . GLY A 1 168 ? -18.170 9.986 3.678 1.00 97.94 168 GLY A CA 1
ATOM 1307 C C . GLY A 1 168 ? -17.544 11.010 2.726 1.00 97.94 168 GLY A C 1
ATOM 1308 O O . GLY A 1 168 ? -17.180 10.661 1.607 1.00 97.94 168 GLY A O 1
ATOM 1309 N N . THR A 1 169 ? -17.404 12.271 3.147 1.00 97.81 169 THR A N 1
ATOM 1310 C CA . THR A 1 169 ? -16.772 13.321 2.332 1.00 97.81 169 THR A CA 1
ATOM 1311 C C . THR A 1 169 ? -15.292 13.039 2.114 1.00 97.81 169 THR A C 1
ATOM 1313 O O . THR A 1 169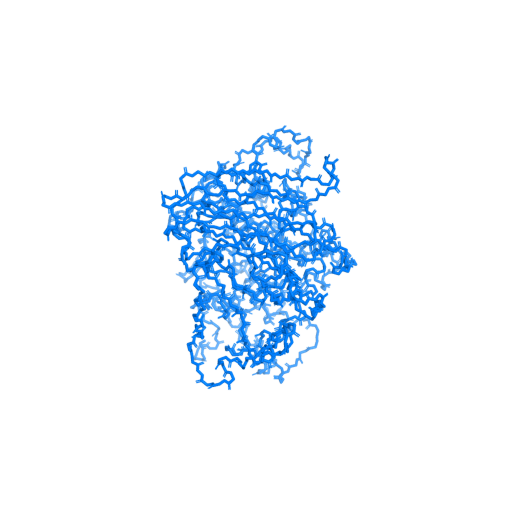 ? -14.860 13.015 0.964 1.00 97.81 169 THR A O 1
ATOM 1316 N N . TRP A 1 170 ? -14.543 12.760 3.179 1.00 98.31 170 TRP A N 1
ATOM 1317 C CA . TRP A 1 170 ? -13.131 12.400 3.084 1.00 98.31 170 TRP A CA 1
ATOM 1318 C C . TRP A 1 170 ? -12.934 11.108 2.291 1.00 98.31 170 TRP A C 1
ATOM 1320 O O . TRP A 1 170 ? -12.217 11.114 1.294 1.00 98.31 170 TRP A O 1
ATOM 1330 N N . SER A 1 171 ? -13.672 10.048 2.635 1.00 98.06 171 SER A N 1
ATOM 1331 C CA . SER A 1 171 ? -13.500 8.727 2.014 1.00 98.06 171 SER A CA 1
ATOM 1332 C C . SER A 1 171 ? -13.809 8.717 0.509 1.00 98.06 171 SER A C 1
ATOM 1334 O O . SER A 1 171 ? -13.135 8.048 -0.269 1.00 98.06 171 SER A O 1
ATOM 1336 N N . ARG A 1 172 ? -14.821 9.473 0.051 1.00 97.44 172 ARG A N 1
ATOM 1337 C CA . ARG A 1 172 ? -15.131 9.562 -1.390 1.00 97.44 172 ARG A CA 1
ATOM 1338 C C . ARG A 1 172 ? -14.105 10.378 -2.176 1.00 97.44 172 ARG A C 1
ATOM 1340 O O . ARG A 1 172 ? -14.030 10.190 -3.386 1.00 97.44 172 ARG A O 1
ATOM 1347 N N . ASN A 1 173 ? -13.366 11.280 -1.525 1.00 98.00 173 ASN A N 1
ATOM 1348 C CA . ASN A 1 173 ? -12.380 12.146 -2.176 1.00 98.00 173 ASN A CA 1
ATOM 1349 C C . ASN A 1 173 ? -10.955 11.560 -2.173 1.00 98.00 173 ASN A C 1
ATOM 1351 O O . ASN A 1 173 ? -10.126 12.064 -2.928 1.00 98.00 173 ASN A O 1
ATOM 1355 N N . GLU A 1 174 ? -10.668 10.488 -1.417 1.00 97.75 174 GLU A N 1
ATOM 1356 C CA . GLU A 1 174 ? -9.342 9.834 -1.368 1.00 97.75 174 GLU A CA 1
ATOM 1357 C C . GLU A 1 174 ? -8.760 9.602 -2.773 1.00 97.75 174 GLU A C 1
ATOM 1359 O O . GLU A 1 174 ? -7.664 10.061 -3.084 1.00 97.75 174 GLU A O 1
ATOM 1364 N N . ALA A 1 175 ? -9.541 8.985 -3.661 1.00 97.06 175 ALA A N 1
ATOM 1365 C CA . ALA A 1 175 ? -9.179 8.711 -5.052 1.00 97.06 175 ALA A CA 1
ATOM 1366 C C . ALA A 1 175 ? -9.822 9.696 -6.052 1.00 97.06 175 ALA A C 1
ATOM 1368 O O . ALA A 1 175 ? -10.131 9.326 -7.188 1.00 97.06 175 ALA A O 1
ATOM 1369 N N . GLY A 1 176 ? -10.072 10.937 -5.621 1.00 97.19 176 GLY A N 1
ATOM 1370 C CA . GLY A 1 176 ? -10.758 11.949 -6.418 1.00 97.19 176 GLY A CA 1
ATOM 1371 C C . GLY A 1 176 ? -10.070 12.220 -7.758 1.00 97.19 176 GLY A C 1
ATOM 1372 O O . GLY A 1 176 ? -8.849 12.410 -7.827 1.00 97.19 176 GLY A O 1
ATOM 1373 N N . LEU A 1 177 ? -10.877 12.240 -8.817 1.00 97.69 177 LEU A N 1
ATOM 1374 C CA . LEU A 1 177 ? -10.492 12.618 -10.175 1.00 97.69 177 LEU A CA 1
ATOM 1375 C C . LEU A 1 177 ? -11.661 13.405 -10.772 1.00 97.69 177 LEU A C 1
ATOM 1377 O O . LEU A 1 177 ? -12.613 12.773 -11.234 1.00 97.69 177 LEU A O 1
ATOM 1381 N N . PRO A 1 178 ? -11.637 14.750 -10.756 1.00 96.19 178 PRO A N 1
ATOM 1382 C CA . PRO A 1 178 ? -12.825 15.558 -11.020 1.00 96.19 178 PRO A CA 1
ATOM 1383 C C . PRO A 1 178 ? -13.528 15.214 -12.334 1.00 96.19 178 PRO A C 1
ATOM 1385 O O . PRO A 1 178 ? -14.751 15.120 -12.376 1.00 96.19 178 PRO A O 1
ATOM 1388 N N . GLU A 1 179 ? -12.770 14.967 -13.399 1.00 95.00 179 GLU A N 1
ATOM 1389 C CA . GLU A 1 179 ? -13.293 14.625 -14.718 1.00 95.00 179 GLU A CA 1
ATOM 1390 C C . GLU A 1 179 ? -14.008 13.262 -14.728 1.00 95.00 179 GLU A C 1
ATOM 1392 O O . GLU A 1 179 ? -15.092 13.136 -15.304 1.00 95.00 179 GLU A O 1
ATOM 1397 N N . ALA A 1 180 ? -13.440 12.247 -14.067 1.00 96.75 180 ALA A N 1
ATOM 1398 C CA . ALA A 1 180 ? -14.057 10.925 -13.956 1.00 96.75 180 ALA A CA 1
ATOM 1399 C C . ALA A 1 180 ? -15.238 10.929 -12.977 1.00 96.75 180 ALA A C 1
ATOM 1401 O O . ALA A 1 180 ? -16.265 10.301 -13.241 1.00 96.75 180 ALA A O 1
ATOM 1402 N N . ASP A 1 181 ? -15.123 11.680 -11.884 1.00 97.62 181 ASP A N 1
ATOM 1403 C CA . ASP A 1 181 ? -16.156 11.804 -10.863 1.00 97.62 181 ASP A CA 1
ATOM 1404 C C . ASP A 1 181 ? -17.394 12.525 -11.411 1.00 97.62 181 ASP A C 1
ATOM 1406 O O . ASP A 1 181 ? -18.514 12.061 -11.189 1.00 97.62 181 ASP A O 1
ATOM 1410 N N . LEU A 1 182 ? -17.220 13.593 -12.206 1.00 97.12 182 LEU A N 1
ATOM 1411 C CA . LEU A 1 182 ? -18.318 14.270 -12.912 1.00 97.12 182 LEU A CA 1
ATOM 1412 C C . LEU A 1 182 ? -19.063 13.336 -13.872 1.00 97.12 182 LEU A C 1
ATOM 1414 O O . LEU A 1 182 ? -20.281 13.451 -14.024 1.00 97.12 182 LEU A O 1
ATOM 1418 N N . ALA A 1 183 ? -18.340 12.428 -14.530 1.00 96.50 183 ALA A N 1
ATOM 1419 C CA . ALA A 1 183 ? -18.908 11.462 -15.464 1.00 96.50 183 ALA A CA 1
ATOM 1420 C C . ALA A 1 183 ? -19.529 10.237 -14.768 1.00 96.50 183 ALA A C 1
ATOM 1422 O O . ALA A 1 183 ? -20.193 9.431 -15.425 1.00 96.50 183 ALA A O 1
ATOM 1423 N N . ASN A 1 184 ? -19.333 10.079 -13.456 1.00 96.19 184 ASN A N 1
ATOM 1424 C CA . ASN A 1 184 ? -19.795 8.923 -12.705 1.00 96.19 184 ASN A CA 1
ATOM 1425 C C . ASN A 1 184 ? -21.243 9.122 -12.203 1.00 96.19 184 ASN A C 1
ATOM 1427 O O . ASN A 1 184 ? -21.485 9.948 -11.318 1.00 96.19 184 ASN A O 1
ATOM 1431 N N . PRO A 1 185 ? -22.230 8.349 -12.704 1.00 96.19 185 PRO A N 1
ATOM 1432 C CA . PRO A 1 185 ? -23.629 8.496 -12.299 1.00 96.19 185 PRO A CA 1
ATOM 1433 C C . PRO A 1 185 ? -23.933 7.884 -10.922 1.00 96.19 185 PRO A C 1
ATOM 1435 O O . PRO A 1 185 ? -25.065 7.993 -10.440 1.00 96.19 185 PRO A O 1
ATOM 1438 N N . ALA A 1 186 ? -22.970 7.193 -10.304 1.00 96.88 186 ALA A N 1
ATOM 1439 C CA . ALA A 1 186 ? -23.179 6.495 -9.049 1.00 96.88 186 ALA A CA 1
ATOM 1440 C C . ALA A 1 186 ? -23.433 7.456 -7.880 1.00 96.88 186 ALA A C 1
ATOM 1442 O O . ALA A 1 186 ? -23.006 8.615 -7.844 1.00 96.88 186 ALA A O 1
ATOM 1443 N N . ARG A 1 187 ? -24.119 6.919 -6.874 1.00 98.19 187 ARG A N 1
ATOM 1444 C CA . ARG A 1 187 ? -24.209 7.499 -5.538 1.00 98.19 187 ARG A CA 1
ATOM 1445 C C . ARG A 1 187 ? -23.526 6.552 -4.572 1.00 98.19 187 ARG A C 1
ATOM 1447 O O . ARG A 1 187 ? -23.677 5.347 -4.721 1.00 98.19 187 ARG A O 1
ATOM 1454 N N . VAL A 1 188 ? -22.811 7.114 -3.609 1.00 97.44 188 VAL A N 1
ATOM 1455 C CA . VAL A 1 188 ? -22.108 6.374 -2.561 1.00 97.44 188 VAL A CA 1
ATOM 1456 C C . VAL A 1 188 ? -22.463 7.018 -1.227 1.00 97.44 188 VAL A C 1
ATOM 1458 O O . VAL A 1 188 ? -22.296 8.230 -1.055 1.00 97.44 188 VAL A O 1
ATOM 1461 N N . ASP A 1 189 ? -23.030 6.228 -0.318 1.00 95.56 189 ASP A N 1
ATOM 1462 C CA . ASP A 1 189 ? -23.717 6.690 0.892 1.00 95.56 189 ASP A CA 1
ATOM 1463 C C . ASP A 1 189 ? -24.808 7.730 0.563 1.00 95.56 189 ASP A C 1
ATOM 1465 O O . ASP A 1 189 ? -24.970 8.757 1.223 1.00 95.56 189 ASP A O 1
ATOM 1469 N N . GLY A 1 190 ? -25.531 7.509 -0.543 1.00 96.25 190 GLY A N 1
ATOM 1470 C CA . GLY A 1 190 ? -26.591 8.399 -1.035 1.00 96.25 190 GLY A CA 1
ATOM 1471 C C . GLY A 1 190 ? -26.116 9.711 -1.685 1.00 96.25 190 GLY A C 1
ATOM 1472 O O . GLY A 1 190 ? -26.930 10.426 -2.287 1.00 96.25 190 GLY A O 1
ATOM 1473 N N . VAL A 1 191 ? -24.816 10.022 -1.647 1.00 97.81 191 VAL A N 1
ATOM 1474 C CA . VAL A 1 191 ? -24.231 11.248 -2.216 1.00 97.81 191 VAL A CA 1
ATOM 1475 C C . VAL A 1 191 ? -23.719 10.986 -3.640 1.00 97.81 191 VAL A C 1
ATOM 1477 O O . VAL A 1 191 ? -23.019 9.997 -3.844 1.00 97.81 191 VAL A O 1
ATOM 1480 N N . PRO A 1 192 ? -24.039 11.831 -4.642 1.00 98.12 192 PRO A N 1
ATOM 1481 C CA . PRO A 1 192 ? -23.490 11.684 -5.992 1.00 98.12 192 PRO A CA 1
ATOM 1482 C C . PRO A 1 192 ? -21.966 11.793 -5.999 1.00 98.12 192 PRO A C 1
ATOM 1484 O O . PRO A 1 192 ? -21.431 12.744 -5.428 1.00 98.12 192 PRO A O 1
ATOM 1487 N N . VAL A 1 193 ? -21.293 10.882 -6.704 1.00 97.94 193 VAL A N 1
ATOM 1488 C CA . VAL A 1 193 ? -19.831 10.930 -6.887 1.00 97.94 193 VAL A CA 1
ATOM 1489 C C . VAL A 1 193 ? -19.402 12.221 -7.589 1.00 97.94 193 VAL A C 1
ATOM 1491 O O . VAL A 1 193 ? -18.418 12.829 -7.191 1.00 97.94 193 VAL A O 1
ATOM 1494 N N . ALA A 1 194 ? -20.221 12.739 -8.508 1.00 97.44 194 ALA A N 1
ATOM 1495 C CA . ALA A 1 194 ? -20.011 14.026 -9.178 1.00 97.44 194 ALA A CA 1
ATOM 1496 C C . ALA A 1 194 ? -19.927 15.262 -8.251 1.00 97.44 194 ALA A C 1
ATOM 1498 O O . ALA A 1 194 ? -19.727 16.372 -8.737 1.00 97.44 194 ALA A O 1
ATOM 1499 N N . ARG A 1 195 ? -20.127 15.114 -6.931 1.00 96.50 195 ARG A N 1
ATOM 1500 C CA . ARG A 1 195 ? -19.884 16.178 -5.937 1.00 96.50 195 ARG A CA 1
ATOM 1501 C C . ARG A 1 195 ? -18.466 16.179 -5.367 1.00 96.50 195 ARG A C 1
ATOM 1503 O O . ARG A 1 195 ? -18.144 17.091 -4.610 1.00 96.50 195 ARG A O 1
ATOM 1510 N N . ASN A 1 196 ? -17.664 15.165 -5.664 1.00 96.88 196 ASN A N 1
ATOM 1511 C CA . ASN A 1 196 ? -16.261 15.138 -5.283 1.00 96.88 196 ASN A CA 1
ATOM 1512 C C . ASN A 1 196 ? -15.501 16.274 -5.975 1.00 96.88 196 ASN A C 1
ATOM 1514 O O . ASN A 1 196 ? -15.828 16.663 -7.096 1.00 96.88 196 ASN A O 1
ATOM 1518 N N . THR A 1 197 ? -14.490 16.807 -5.295 1.00 95.38 197 THR A N 1
ATOM 1519 C CA . THR A 1 197 ? -13.715 17.960 -5.778 1.00 95.38 197 THR A CA 1
ATOM 1520 C C . THR A 1 197 ? -12.214 17.719 -5.780 1.00 95.38 197 THR A C 1
ATOM 1522 O O . THR A 1 197 ? -11.492 18.457 -6.449 1.00 95.38 197 THR A O 1
ATOM 1525 N N . ALA A 1 198 ? -11.736 16.716 -5.042 1.00 97.75 198 ALA A N 1
ATOM 1526 C CA . ALA A 1 198 ? -10.314 16.436 -4.940 1.00 97.75 198 ALA A CA 1
ATOM 1527 C C . ALA A 1 198 ? -9.746 15.902 -6.256 1.00 97.75 198 ALA A C 1
ATOM 1529 O O . ALA A 1 198 ? -10.413 15.156 -6.973 1.00 97.75 198 ALA A O 1
ATOM 1530 N N . ARG A 1 199 ? -8.482 16.233 -6.536 1.00 98.00 199 ARG A N 1
ATOM 1531 C CA . ARG A 1 199 ? -7.681 15.602 -7.587 1.00 98.00 199 ARG A CA 1
ATOM 1532 C C . ARG A 1 199 ? -6.436 14.974 -6.978 1.00 98.00 199 ARG A C 1
ATOM 1534 O O . ARG A 1 199 ? -5.427 15.655 -6.802 1.00 98.00 199 ARG A O 1
ATOM 1541 N N . ASN A 1 200 ? -6.521 13.676 -6.697 1.00 98.00 200 ASN A N 1
ATOM 1542 C CA . ASN A 1 200 ? -5.447 12.901 -6.071 1.00 98.00 200 ASN A CA 1
ATOM 1543 C C . ASN A 1 200 ? -4.722 11.937 -7.008 1.00 98.00 200 ASN A C 1
ATOM 1545 O O . ASN A 1 200 ? -3.662 11.408 -6.665 1.00 98.00 200 ASN A O 1
ATOM 1549 N N . VAL A 1 201 ? -5.285 11.720 -8.193 1.00 97.19 201 VAL A N 1
ATOM 1550 C CA . VAL A 1 201 ? -4.794 10.756 -9.173 1.00 97.19 201 VAL A CA 1
ATOM 1551 C C . VAL A 1 201 ? -4.605 11.439 -10.525 1.00 97.19 201 VAL A C 1
ATOM 1553 O O . VAL A 1 201 ? -5.280 12.421 -10.846 1.00 97.19 201 VAL A O 1
ATOM 1556 N N . TYR A 1 202 ? -3.682 10.922 -11.330 1.00 97.31 202 TYR A N 1
ATOM 1557 C CA . TYR A 1 202 ? -3.609 11.279 -12.746 1.00 97.31 202 TYR A CA 1
ATOM 1558 C C . TYR A 1 202 ? -4.782 10.666 -13.520 1.00 97.31 202 TYR A C 1
ATOM 1560 O O . TYR A 1 202 ? -5.340 9.648 -13.114 1.00 97.31 202 TYR A O 1
ATOM 1568 N N . ASP A 1 203 ? -5.082 11.217 -14.695 1.00 95.38 203 ASP A N 1
ATOM 1569 C CA . ASP A 1 203 ? -6.160 10.746 -15.584 1.00 95.38 203 ASP A CA 1
ATOM 1570 C C . ASP A 1 203 ? -5.931 9.306 -16.088 1.00 95.38 203 ASP A C 1
ATOM 1572 O O . ASP A 1 203 ? -6.840 8.640 -16.577 1.00 95.38 203 ASP A O 1
ATOM 1576 N N . THR A 1 204 ? -4.700 8.811 -15.949 1.00 94.69 204 THR A N 1
ATOM 1577 C CA . THR A 1 204 ? -4.288 7.428 -16.211 1.00 94.69 204 THR A CA 1
ATOM 1578 C C . THR A 1 204 ? -4.431 6.511 -14.988 1.00 94.69 204 THR A C 1
ATOM 1580 O O . THR A 1 204 ? -3.988 5.366 -15.034 1.00 94.69 204 THR A O 1
ATOM 1583 N N . PHE A 1 205 ? -5.064 6.987 -13.909 1.00 96.50 205 PHE A N 1
ATOM 1584 C CA . PHE A 1 205 ? -5.291 6.271 -12.648 1.00 96.50 205 PHE A CA 1
ATOM 1585 C C . PHE A 1 205 ? -3.995 5.736 -12.033 1.00 96.50 205 PHE A C 1
ATOM 1587 O O . PHE A 1 205 ? -3.887 4.564 -11.663 1.00 96.50 205 PHE A O 1
ATOM 1594 N N . ILE A 1 206 ? -3.000 6.616 -11.954 1.00 96.75 206 ILE A N 1
ATOM 1595 C CA . ILE A 1 206 ? -1.727 6.381 -11.280 1.00 96.75 206 ILE A CA 1
ATOM 1596 C C . ILE A 1 206 ? -1.528 7.446 -10.202 1.00 96.75 206 ILE A C 1
ATOM 1598 O O . ILE A 1 206 ? -1.913 8.606 -10.380 1.00 96.75 206 ILE A O 1
ATOM 1602 N N . VAL A 1 207 ? -0.960 7.031 -9.076 1.00 96.12 207 VAL A N 1
ATOM 1603 C CA . VAL A 1 207 ? -0.727 7.878 -7.905 1.00 96.12 207 VAL A CA 1
ATOM 1604 C C . VAL A 1 207 ? 0.756 8.177 -7.769 1.00 96.12 207 VAL A C 1
ATOM 1606 O O . VAL A 1 207 ? 1.577 7.261 -7.686 1.00 96.12 207 VAL A O 1
ATOM 1609 N N . GLU A 1 208 ? 1.103 9.461 -7.700 1.00 94.69 208 GLU A N 1
ATOM 1610 C CA . GLU A 1 208 ? 2.450 9.870 -7.317 1.00 94.69 208 GLU A CA 1
ATOM 1611 C C . GLU A 1 208 ? 2.531 10.238 -5.844 1.00 94.69 208 GLU A C 1
ATOM 1613 O O . GLU A 1 208 ? 1.691 10.971 -5.329 1.00 94.69 208 GLU A O 1
ATOM 1618 N N . ASN A 1 209 ? 3.596 9.789 -5.191 1.00 92.25 209 ASN A N 1
ATOM 1619 C CA . ASN A 1 209 ? 4.014 10.326 -3.909 1.00 92.25 209 ASN A CA 1
ATOM 1620 C C . ASN A 1 209 ? 5.539 10.476 -3.866 1.00 92.25 209 ASN A C 1
ATOM 1622 O O . ASN A 1 209 ? 6.264 9.776 -4.578 1.00 92.25 209 ASN A O 1
ATOM 1626 N N . HIS A 1 210 ? 6.037 11.413 -3.059 1.00 89.44 210 HIS A N 1
ATOM 1627 C CA . HIS A 1 210 ? 7.461 11.757 -2.971 1.00 89.44 210 HIS A CA 1
ATOM 1628 C C . HIS A 1 210 ? 8.155 11.952 -4.339 1.00 89.44 210 HIS A C 1
ATOM 1630 O O . HIS A 1 210 ? 9.330 11.636 -4.526 1.00 89.44 210 HIS A O 1
ATOM 1636 N N . GLY A 1 211 ? 7.426 12.507 -5.308 1.00 92.50 211 GLY A N 1
ATOM 1637 C CA . GLY A 1 211 ? 7.916 12.890 -6.627 1.00 92.50 211 GLY A CA 1
ATOM 1638 C C . GLY A 1 211 ? 7.814 11.816 -7.710 1.00 92.50 211 GLY A C 1
ATOM 1639 O O . GLY A 1 211 ? 8.355 12.044 -8.791 1.00 92.50 211 GLY A O 1
ATOM 1640 N N . SER A 1 212 ? 7.186 10.662 -7.460 1.00 94.31 212 SER A N 1
ATOM 1641 C CA . SER A 1 212 ? 7.166 9.541 -8.416 1.00 94.31 212 SER A CA 1
ATOM 1642 C C . SER A 1 212 ? 6.014 8.563 -8.185 1.00 94.31 212 SER A C 1
ATOM 1644 O O . SER A 1 212 ? 5.339 8.640 -7.162 1.00 94.31 212 SER A O 1
ATOM 1646 N N . PHE A 1 213 ? 5.788 7.631 -9.117 1.00 95.12 213 PHE A N 1
ATOM 1647 C CA . PHE A 1 213 ? 4.789 6.576 -8.943 1.00 95.12 213 PHE A CA 1
ATOM 1648 C C . PHE A 1 213 ? 5.117 5.689 -7.738 1.00 95.12 213 PHE A C 1
ATOM 1650 O O . PHE A 1 213 ? 6.157 5.029 -7.715 1.00 95.12 213 PHE A O 1
ATOM 1657 N N . GLY A 1 214 ? 4.197 5.639 -6.772 1.00 91.25 214 GLY A N 1
ATOM 1658 C CA . GLY A 1 214 ? 4.336 4.837 -5.562 1.00 91.25 214 GLY A CA 1
ATOM 1659 C C . GLY A 1 214 ? 3.224 3.802 -5.411 1.00 91.25 214 GLY A C 1
ATOM 1660 O O . GLY A 1 214 ? 2.220 4.118 -4.776 1.00 91.25 214 GLY A O 1
ATOM 1661 N N . PRO A 1 215 ? 3.394 2.563 -5.911 1.00 93.50 215 PRO A N 1
ATOM 1662 C CA . PRO A 1 215 ? 2.382 1.510 -5.796 1.00 93.50 215 PRO A CA 1
ATOM 1663 C C . PRO A 1 215 ? 1.863 1.290 -4.367 1.00 93.50 215 PRO A C 1
ATOM 1665 O O . PRO A 1 215 ? 0.657 1.277 -4.146 1.00 93.50 215 PRO A O 1
ATOM 1668 N N . HIS A 1 216 ? 2.744 1.230 -3.366 1.00 91.00 216 HIS A N 1
ATOM 1669 C CA . HIS A 1 216 ? 2.313 1.117 -1.966 1.00 91.00 216 HIS A CA 1
ATOM 1670 C C . HIS A 1 216 ? 1.521 2.330 -1.448 1.00 91.00 216 HIS A C 1
ATOM 1672 O O . HIS A 1 216 ? 0.682 2.168 -0.566 1.00 91.00 216 HIS A O 1
ATOM 1678 N N . TYR A 1 217 ? 1.782 3.536 -1.964 1.00 92.12 217 TYR A N 1
ATOM 1679 C CA . TYR A 1 217 ? 0.993 4.728 -1.626 1.00 92.12 217 TYR A CA 1
ATOM 1680 C C . TYR A 1 217 ? -0.360 4.714 -2.340 1.00 92.12 217 TYR A C 1
ATOM 1682 O O . TYR A 1 217 ? -1.361 5.135 -1.777 1.00 92.12 217 TYR A O 1
ATOM 1690 N N . GLN A 1 218 ? -0.432 4.151 -3.546 1.00 95.38 218 GLN A N 1
ATOM 1691 C CA . GLN A 1 218 ? -1.709 3.886 -4.206 1.00 95.38 218 GLN A CA 1
ATOM 1692 C C . GLN A 1 218 ? -2.538 2.837 -3.450 1.00 95.38 218 GLN A C 1
ATOM 1694 O O . GLN A 1 218 ? -3.757 2.963 -3.358 1.00 95.38 218 GLN A O 1
ATOM 1699 N N . ALA A 1 219 ? -1.881 1.821 -2.880 1.00 95.38 219 ALA A N 1
ATOM 1700 C CA . ALA A 1 219 ? -2.524 0.800 -2.059 1.00 95.38 219 ALA A CA 1
ATOM 1701 C C . ALA A 1 219 ? -3.088 1.349 -0.733 1.00 95.38 219 ALA A C 1
ATOM 1703 O O . ALA A 1 219 ? -3.910 0.681 -0.099 1.00 95.38 219 ALA A O 1
ATOM 1704 N N . GLU A 1 220 ? -2.693 2.564 -0.330 1.00 94.31 220 GLU A N 1
ATOM 1705 C CA . GLU A 1 220 ? -3.177 3.226 0.885 1.00 94.31 220 GLU A CA 1
ATOM 1706 C C . GLU A 1 220 ? -4.703 3.360 0.902 1.00 94.31 220 GLU A C 1
ATOM 1708 O O . GLU A 1 220 ? -5.308 3.200 1.955 1.00 94.31 220 GLU A O 1
ATOM 1713 N N . LEU A 1 221 ? -5.328 3.501 -0.272 1.00 97.12 221 LEU A N 1
ATOM 1714 C CA . LEU A 1 221 ? -6.781 3.559 -0.445 1.00 97.12 221 LEU A CA 1
ATOM 1715 C C . LEU A 1 221 ? -7.502 2.373 0.229 1.00 97.12 221 LEU A C 1
ATOM 1717 O O . LEU A 1 221 ? -8.525 2.521 0.903 1.00 97.12 221 LEU A O 1
ATOM 1721 N N . TRP A 1 222 ? -6.952 1.168 0.062 1.00 97.69 222 TRP A N 1
ATOM 1722 C CA . TRP A 1 222 ? -7.493 -0.044 0.683 1.00 97.69 222 TRP A CA 1
ATOM 1723 C C . TRP A 1 222 ? -6.911 -0.303 2.066 1.00 97.69 222 TRP A C 1
ATOM 1725 O O . TRP A 1 222 ? -7.537 -0.998 2.866 1.00 97.69 222 TRP A O 1
ATOM 1735 N N . ARG A 1 223 ? -5.743 0.262 2.379 1.00 95.75 223 ARG A N 1
ATOM 1736 C CA . ARG A 1 223 ? -5.162 0.185 3.718 1.00 95.75 223 ARG A CA 1
ATOM 1737 C C . ARG A 1 223 ? -6.040 0.919 4.726 1.00 95.75 223 ARG A C 1
ATOM 1739 O O . ARG A 1 223 ? -6.462 0.316 5.713 1.00 95.75 223 ARG A O 1
ATOM 1746 N N . THR A 1 224 ? -6.370 2.179 4.454 1.00 95.62 224 THR A N 1
ATOM 1747 C CA . THR A 1 224 ? -7.274 3.000 5.274 1.00 95.62 224 THR A CA 1
ATOM 1748 C C . THR A 1 224 ? -8.653 2.350 5.343 1.00 95.62 224 THR A C 1
ATOM 1750 O O . THR A 1 224 ? -9.219 2.213 6.429 1.00 95.62 224 THR A O 1
ATOM 1753 N N . SER A 1 225 ? -9.150 1.814 4.223 1.00 96.75 225 SER A N 1
ATOM 1754 C CA . SER A 1 225 ? -10.407 1.058 4.191 1.00 96.75 225 SER A CA 1
ATOM 1755 C C . SER A 1 225 ? -10.396 -0.176 5.095 1.00 96.75 225 SER A C 1
ATOM 1757 O O . SER A 1 225 ? -11.344 -0.389 5.851 1.00 96.75 225 SER A O 1
ATOM 1759 N N . GLY A 1 226 ? -9.321 -0.967 5.078 1.00 97.19 226 GLY A N 1
ATOM 1760 C CA . GLY A 1 226 ? -9.175 -2.147 5.928 1.00 97.19 226 GLY A CA 1
ATOM 1761 C C . GLY A 1 226 ? -9.063 -1.807 7.415 1.00 97.19 226 GLY A C 1
ATOM 1762 O O . GLY A 1 226 ? -9.719 -2.449 8.239 1.00 97.19 226 GLY A O 1
ATOM 1763 N N . ARG A 1 227 ? -8.314 -0.751 7.763 1.00 97.44 227 ARG A N 1
ATOM 1764 C CA . ARG A 1 227 ? -8.239 -0.220 9.137 1.00 97.44 227 ARG A CA 1
ATOM 1765 C C . ARG A 1 227 ? -9.616 0.222 9.636 1.00 97.44 227 ARG A C 1
ATOM 1767 O O . ARG A 1 227 ? -10.035 -0.152 10.731 1.00 97.44 227 ARG A O 1
ATOM 1774 N N . ASN A 1 228 ? -10.358 0.947 8.803 1.00 98.19 228 ASN A N 1
ATOM 1775 C CA . ASN A 1 228 ? -11.703 1.424 9.116 1.00 98.19 228 ASN A CA 1
ATOM 1776 C C . ASN A 1 228 ? -12.693 0.267 9.276 1.00 98.19 228 ASN A C 1
ATOM 1778 O O . ASN A 1 228 ? -13.403 0.193 10.281 1.00 98.19 228 ASN A O 1
ATOM 1782 N N . ALA A 1 229 ? -12.710 -0.665 8.320 1.00 98.25 229 ALA A N 1
ATOM 1783 C CA . ALA A 1 229 ? -13.586 -1.829 8.337 1.00 98.25 229 ALA A CA 1
ATOM 1784 C C . ALA A 1 229 ? -13.394 -2.675 9.598 1.00 98.25 229 ALA A C 1
ATOM 1786 O O . ALA A 1 229 ? -14.375 -3.161 10.159 1.00 98.25 229 ALA A O 1
ATOM 1787 N N . ALA A 1 230 ? -12.159 -2.794 10.095 1.00 98.44 230 ALA A N 1
ATOM 1788 C CA . ALA A 1 230 ? -11.871 -3.551 11.305 1.00 98.44 230 ALA A CA 1
ATOM 1789 C C . ALA A 1 230 ? -12.650 -3.048 12.534 1.00 98.44 230 ALA A C 1
ATOM 1791 O O . ALA A 1 230 ? -13.095 -3.861 13.343 1.00 98.44 230 ALA A O 1
ATOM 1792 N N . HIS A 1 231 ? -12.882 -1.737 12.662 1.00 98.62 231 HIS A N 1
ATOM 1793 C CA . HIS A 1 231 ? -13.678 -1.195 13.767 1.00 98.62 231 HIS A CA 1
ATOM 1794 C C . HIS A 1 231 ? -15.160 -1.553 13.653 1.00 98.62 231 HIS A C 1
ATOM 1796 O O . HIS A 1 231 ? -15.743 -1.982 14.646 1.00 98.62 231 HIS A O 1
ATOM 1802 N N . PHE A 1 232 ? -15.759 -1.412 12.469 1.00 98.56 232 PHE A N 1
ATOM 1803 C CA . PHE A 1 232 ? -17.166 -1.762 12.244 1.00 98.56 232 PHE A CA 1
ATOM 1804 C C . PHE A 1 232 ? -17.403 -3.267 12.424 1.00 98.56 232 PHE A C 1
ATOM 1806 O O . PHE A 1 232 ? -18.306 -3.668 13.153 1.00 98.56 232 PHE A O 1
ATOM 1813 N N . LEU A 1 233 ? -16.531 -4.103 11.852 1.00 98.19 233 LEU A N 1
ATOM 1814 C CA . LEU A 1 233 ? -16.613 -5.560 11.972 1.00 98.19 233 LEU A CA 1
ATOM 1815 C C . LEU A 1 233 ? -16.465 -6.031 13.420 1.00 98.19 233 LEU A C 1
ATOM 1817 O O . LEU A 1 233 ? -17.224 -6.891 13.863 1.00 98.19 233 LEU A O 1
ATOM 1821 N N . ALA A 1 234 ? -15.523 -5.455 14.170 1.00 98.06 234 ALA A N 1
ATOM 1822 C CA . ALA A 1 234 ? -15.359 -5.763 15.586 1.00 98.06 234 ALA A CA 1
ATOM 1823 C C . ALA A 1 234 ? -16.558 -5.302 16.433 1.00 98.06 234 ALA A C 1
ATOM 1825 O O . ALA A 1 234 ? -16.888 -5.973 17.410 1.00 98.06 234 ALA A O 1
ATOM 1826 N N . ALA A 1 235 ? -17.212 -4.196 16.062 1.00 97.69 235 ALA A N 1
ATOM 1827 C CA . ALA A 1 235 ? -18.419 -3.692 16.721 1.00 97.69 235 ALA A CA 1
ATOM 1828 C C . ALA A 1 235 ? -19.696 -4.459 16.339 1.00 97.69 235 ALA A C 1
ATOM 1830 O O . ALA A 1 235 ? -20.720 -4.300 16.998 1.00 97.69 235 ALA A O 1
ATOM 1831 N N . GLY A 1 236 ? -19.651 -5.295 15.295 1.00 96.44 236 GLY A N 1
ATOM 1832 C CA . GLY A 1 236 ? -20.845 -5.925 14.727 1.00 96.44 236 GLY A CA 1
ATOM 1833 C C . GLY A 1 236 ? -21.736 -4.949 13.950 1.00 96.44 236 GLY A C 1
ATOM 1834 O O . GLY A 1 236 ? -22.904 -5.247 13.709 1.00 96.44 236 GLY A O 1
ATOM 1835 N N . GLU A 1 237 ? -21.192 -3.800 13.555 1.00 96.00 237 GLU A N 1
ATOM 1836 C CA . GLU A 1 237 ? -21.878 -2.765 12.785 1.00 96.00 237 GLU A CA 1
ATOM 1837 C C . GLU A 1 237 ? -21.702 -3.000 11.273 1.00 96.00 237 GLU A C 1
ATOM 1839 O O . GLU A 1 237 ? -20.677 -3.536 10.834 1.00 96.00 237 GLU A O 1
ATOM 1844 N N . PRO A 1 238 ? -22.674 -2.592 10.436 1.00 94.81 238 PRO A N 1
ATOM 1845 C CA . PRO A 1 238 ? -22.518 -2.650 8.991 1.00 94.81 238 PRO A CA 1
ATOM 1846 C C . PRO A 1 238 ? -21.403 -1.709 8.518 1.00 94.81 238 PRO A C 1
ATOM 1848 O O . PRO A 1 238 ? -21.219 -0.611 9.046 1.00 94.81 238 PRO A O 1
ATOM 1851 N N . LEU A 1 239 ? -20.691 -2.124 7.468 1.00 97.00 239 LEU A N 1
ATOM 1852 C CA . LEU A 1 239 ? -19.718 -1.264 6.799 1.00 97.00 239 LEU A CA 1
ATOM 1853 C C . LEU A 1 239 ? -20.439 -0.098 6.096 1.00 97.00 239 LEU A C 1
ATOM 1855 O O . LEU A 1 239 ? -21.417 -0.351 5.384 1.00 97.00 239 LEU A O 1
ATOM 1859 N N . PRO A 1 240 ? -19.955 1.153 6.226 1.00 96.69 240 PRO A N 1
ATOM 1860 C CA . PRO A 1 240 ? -20.358 2.246 5.343 1.00 96.69 240 PRO A CA 1
ATOM 1861 C C . PRO A 1 240 ? -20.175 1.875 3.866 1.00 96.69 240 PRO A C 1
ATOM 1863 O O . PRO A 1 240 ? -19.201 1.200 3.516 1.00 96.69 240 PRO A O 1
ATOM 1866 N N . GLU A 1 241 ? -21.073 2.329 2.985 1.00 97.38 241 GLU A N 1
ATOM 1867 C CA . GLU A 1 241 ? -21.033 1.958 1.565 1.00 97.38 241 GLU A CA 1
ATOM 1868 C C . GLU A 1 241 ? -19.721 2.414 0.926 1.00 97.38 241 GLU A C 1
ATOM 1870 O O . GLU A 1 241 ? -19.118 1.659 0.156 1.00 97.38 241 GLU A O 1
ATOM 1875 N N . VAL A 1 242 ? -19.238 3.608 1.298 1.00 96.75 242 VAL A N 1
ATOM 1876 C CA . VAL A 1 242 ? -18.002 4.167 0.748 1.00 96.75 242 VAL A CA 1
ATOM 1877 C C . VAL A 1 242 ? -16.806 3.240 0.892 1.00 96.75 242 VAL A C 1
ATOM 1879 O O . VAL A 1 242 ? -16.039 3.173 -0.055 1.00 96.75 242 VAL A O 1
ATOM 1882 N N . LEU A 1 243 ? -16.689 2.439 1.957 1.00 95.69 243 LEU A N 1
ATOM 1883 C CA . LEU A 1 243 ? -15.565 1.504 2.125 1.00 95.69 243 LEU A CA 1
ATOM 1884 C C . LEU A 1 243 ? -15.477 0.447 1.021 1.00 95.69 243 LEU A C 1
ATOM 1886 O O . LEU A 1 243 ? -14.396 -0.041 0.715 1.00 95.69 243 LEU A O 1
ATOM 1890 N N . THR A 1 244 ? -16.609 0.078 0.423 1.00 94.94 244 THR A N 1
ATOM 1891 C CA . THR A 1 244 ? -16.675 -0.976 -0.605 1.00 94.94 244 THR A CA 1
ATOM 1892 C C . THR A 1 244 ? -17.055 -0.446 -1.986 1.00 94.94 244 THR A C 1
ATOM 1894 O O . THR A 1 244 ? -17.129 -1.194 -2.963 1.00 94.94 244 THR A O 1
ATOM 1897 N N . ARG A 1 245 ? -17.302 0.862 -2.094 1.00 95.81 245 ARG A N 1
ATOM 1898 C CA . ARG A 1 245 ? -17.701 1.552 -3.326 1.00 95.81 245 ARG A CA 1
ATOM 1899 C C . ARG A 1 245 ? -16.923 2.855 -3.513 1.00 95.81 245 ARG A C 1
ATOM 1901 O O . ARG A 1 245 ? -17.478 3.831 -4.013 1.00 95.81 245 ARG A O 1
ATOM 1908 N N . GLN A 1 246 ? -15.645 2.878 -3.129 1.00 94.69 246 GLN A N 1
ATOM 1909 C CA . GLN A 1 246 ? -14.795 4.050 -3.334 1.00 94.69 246 GLN A CA 1
ATOM 1910 C C . GLN A 1 246 ? -14.727 4.416 -4.832 1.00 94.69 246 GLN A C 1
ATOM 1912 O O . GLN A 1 246 ? -14.473 3.538 -5.671 1.00 94.69 246 GLN A O 1
ATOM 1917 N N . PRO A 1 247 ? -14.956 5.693 -5.193 1.00 96.38 247 PRO A N 1
ATOM 1918 C CA . PRO A 1 247 ? -14.768 6.180 -6.556 1.00 96.38 247 PRO A CA 1
ATOM 1919 C C . PRO A 1 247 ? -13.372 5.847 -7.088 1.00 96.38 247 PRO A C 1
ATOM 1921 O O . PRO A 1 247 ? -12.402 5.846 -6.340 1.00 96.38 247 PRO A O 1
ATOM 1924 N N . ASN A 1 248 ? -13.272 5.532 -8.381 1.00 97.12 248 ASN A N 1
ATOM 1925 C CA . ASN A 1 248 ? -12.009 5.273 -9.093 1.00 97.12 248 ASN A CA 1
ATOM 1926 C C . ASN A 1 248 ? -11.137 4.107 -8.564 1.00 97.12 248 ASN A C 1
ATOM 1928 O O . ASN A 1 248 ? -10.100 3.809 -9.160 1.00 97.12 248 ASN A O 1
ATOM 1932 N N . ALA A 1 249 ? -11.575 3.367 -7.537 1.00 96.69 249 ALA A N 1
ATOM 1933 C CA . ALA A 1 249 ? -10.819 2.253 -6.959 1.00 96.69 249 ALA A CA 1
ATOM 1934 C C . ALA A 1 249 ? -10.533 1.129 -7.973 1.00 96.69 249 ALA A C 1
ATOM 1936 O O . ALA A 1 249 ? -9.428 0.599 -8.023 1.00 96.69 249 ALA A O 1
ATOM 1937 N N . GLY A 1 250 ? -11.501 0.779 -8.828 1.00 96.50 250 GLY A N 1
ATOM 1938 C CA . GLY A 1 250 ? -11.327 -0.273 -9.840 1.00 96.50 250 GLY A CA 1
ATOM 1939 C C . GLY A 1 250 ? -10.160 -0.001 -10.805 1.00 96.50 250 GLY A C 1
ATOM 1940 O O . GLY A 1 250 ? -9.259 -0.835 -10.911 1.00 96.50 250 GLY A O 1
ATOM 1941 N N . PRO A 1 251 ? -10.135 1.156 -11.492 1.00 96.81 251 PRO A N 1
ATOM 1942 C CA . PRO A 1 251 ? -8.991 1.572 -12.302 1.00 96.81 251 PRO A CA 1
ATOM 1943 C C . PRO A 1 251 ? -7.660 1.631 -11.538 1.00 96.81 251 PRO A C 1
ATOM 1945 O O . PRO A 1 251 ? -6.654 1.149 -12.052 1.00 96.81 251 PRO A O 1
ATOM 1948 N N . LEU A 1 252 ? -7.643 2.128 -10.295 1.00 97.31 252 LEU A N 1
ATOM 1949 C CA . LEU A 1 252 ? -6.427 2.124 -9.470 1.00 97.31 252 LEU A CA 1
ATOM 1950 C C . LEU A 1 252 ? -5.936 0.699 -9.180 1.00 97.31 252 LEU A C 1
ATOM 1952 O O . LEU A 1 252 ? -4.735 0.431 -9.228 1.00 97.31 252 LEU A O 1
ATOM 1956 N N . TRP A 1 253 ? -6.846 -0.244 -8.929 1.00 97.75 253 TRP A N 1
ATOM 1957 C CA . TRP A 1 253 ? -6.475 -1.643 -8.720 1.00 97.75 253 TRP A CA 1
ATOM 1958 C C . TRP A 1 253 ? -5.903 -2.259 -9.999 1.00 97.75 253 TRP A C 1
ATOM 1960 O O . TRP A 1 253 ? -4.900 -2.968 -9.960 1.00 97.75 253 TRP A O 1
ATOM 1970 N N . ARG A 1 254 ? -6.474 -1.921 -11.163 1.00 97.31 254 ARG A N 1
ATOM 1971 C CA . ARG A 1 254 ? -5.936 -2.329 -12.471 1.00 97.31 254 ARG A CA 1
ATOM 1972 C C . ARG A 1 254 ? -4.515 -1.813 -12.702 1.00 97.31 254 ARG A C 1
ATOM 1974 O O . ARG A 1 254 ? -3.700 -2.569 -13.223 1.00 97.31 254 ARG A O 1
ATOM 1981 N N . THR A 1 255 ? -4.209 -0.583 -12.296 1.00 97.06 255 THR A N 1
ATOM 1982 C CA . THR A 1 255 ? -2.846 -0.035 -12.367 1.00 97.06 255 THR A CA 1
ATOM 1983 C C . THR A 1 255 ? -1.880 -0.799 -11.458 1.00 97.06 255 THR A C 1
ATOM 1985 O O . THR A 1 255 ? -0.784 -1.126 -11.905 1.00 97.06 255 THR A O 1
ATOM 1988 N N . LEU A 1 256 ? -2.284 -1.159 -10.231 1.00 97.19 256 LEU A N 1
ATOM 1989 C CA . LEU A 1 256 ? -1.455 -1.987 -9.341 1.00 97.19 256 LEU A CA 1
ATOM 1990 C C . LEU A 1 256 ? -1.201 -3.385 -9.910 1.00 97.19 256 LEU A C 1
ATOM 1992 O O . LEU A 1 256 ? -0.073 -3.869 -9.879 1.00 97.19 256 LEU A O 1
ATOM 1996 N N . LEU A 1 257 ? -2.220 -4.019 -10.494 1.00 97.88 257 LEU A N 1
ATOM 1997 C CA . LEU A 1 257 ? -2.058 -5.314 -11.158 1.00 97.88 257 LEU A CA 1
ATOM 1998 C C . LEU A 1 257 ? -1.074 -5.248 -12.334 1.00 97.88 257 LEU A C 1
ATOM 2000 O O . LEU A 1 257 ? -0.308 -6.189 -12.542 1.00 97.88 257 LEU A O 1
ATOM 2004 N N . GLY A 1 258 ? -1.050 -4.129 -13.064 1.00 97.06 258 GLY A N 1
ATOM 2005 C CA . GLY A 1 258 ? -0.110 -3.885 -14.162 1.00 97.06 258 GLY A CA 1
ATOM 2006 C C . GLY A 1 258 ? 1.364 -3.840 -13.743 1.00 97.06 258 GLY A C 1
ATOM 2007 O O . GLY A 1 258 ? 2.237 -3.874 -14.604 1.00 97.06 258 GLY A O 1
ATOM 2008 N N . VAL A 1 259 ? 1.655 -3.788 -12.442 1.00 96.56 259 VAL A N 1
ATOM 2009 C CA . VAL A 1 259 ? 3.012 -3.856 -11.877 1.00 96.56 259 VAL A CA 1
ATOM 2010 C C . VAL A 1 259 ? 3.136 -4.950 -10.810 1.00 96.56 259 VAL A C 1
ATOM 2012 O O . VAL A 1 259 ? 4.088 -4.941 -10.049 1.00 96.56 259 VAL A O 1
ATOM 2015 N N . MET A 1 260 ? 2.196 -5.896 -10.726 1.00 96.50 260 MET A N 1
ATOM 2016 C CA . MET A 1 260 ? 2.223 -6.968 -9.721 1.00 96.50 260 MET A CA 1
ATOM 2017 C C . MET A 1 260 ? 3.387 -7.943 -9.958 1.00 96.50 260 MET A C 1
ATOM 2019 O O . MET A 1 260 ? 3.613 -8.352 -11.103 1.00 96.50 260 MET A O 1
ATOM 2023 N N . SER A 1 261 ? 4.079 -8.340 -8.889 1.00 95.00 261 SER A N 1
ATOM 2024 C CA . SER A 1 261 ? 5.138 -9.354 -8.907 1.00 95.00 261 SER A CA 1
ATOM 2025 C C . SER A 1 261 ? 4.613 -10.753 -8.559 1.00 95.00 261 SER A C 1
ATOM 2027 O O . SER A 1 261 ? 3.446 -10.945 -8.198 1.00 95.00 261 SER A O 1
ATOM 2029 N N . ASP A 1 262 ? 5.473 -11.763 -8.672 1.00 93.56 262 ASP A N 1
ATOM 2030 C CA . ASP A 1 262 ? 5.191 -13.129 -8.227 1.00 93.56 262 ASP A CA 1
ATOM 2031 C C . ASP A 1 262 ? 5.165 -13.272 -6.695 1.00 93.56 262 ASP A C 1
ATOM 2033 O O . ASP A 1 262 ? 4.618 -14.256 -6.193 1.00 93.56 262 ASP A O 1
ATOM 2037 N N . ALA A 1 263 ? 5.723 -12.302 -5.965 1.00 91.81 263 ALA A N 1
ATOM 2038 C CA . ALA A 1 263 ? 5.743 -12.257 -4.508 1.00 91.81 263 ALA A CA 1
ATOM 2039 C C . ALA A 1 263 ? 4.412 -11.791 -3.902 1.00 91.81 263 ALA A C 1
ATOM 2041 O O . ALA A 1 263 ? 4.224 -11.888 -2.691 1.00 91.81 263 ALA A O 1
ATOM 2042 N N . GLY A 1 264 ? 3.469 -11.339 -4.735 1.00 91.94 264 GLY A N 1
ATOM 2043 C CA . GLY A 1 264 ? 2.169 -10.847 -4.284 1.00 91.94 264 GLY A CA 1
ATOM 2044 C C . GLY A 1 264 ? 2.176 -9.386 -3.839 1.00 91.94 264 GLY A C 1
ATOM 2045 O O . GLY A 1 264 ? 1.176 -8.915 -3.305 1.00 91.94 264 GLY A O 1
ATOM 2046 N N . GLU A 1 265 ? 3.265 -8.664 -4.088 1.00 91.19 265 GLU A N 1
ATOM 2047 C CA . GLU A 1 265 ? 3.372 -7.216 -3.916 1.00 91.19 265 GLU A CA 1
ATOM 2048 C C . GLU A 1 265 ? 3.649 -6.536 -5.271 1.00 91.19 265 GLU A C 1
ATOM 2050 O O . GLU A 1 265 ? 4.136 -7.172 -6.209 1.00 91.19 265 GLU A O 1
ATOM 2055 N N . PRO A 1 266 ? 3.272 -5.263 -5.464 1.00 93.62 266 PRO A N 1
ATOM 2056 C CA . PRO A 1 266 ? 3.613 -4.545 -6.677 1.00 93.62 266 PRO A CA 1
ATOM 2057 C C . PRO A 1 266 ? 5.110 -4.209 -6.717 1.00 93.62 266 PRO A C 1
ATOM 2059 O O . PRO A 1 266 ? 5.682 -3.710 -5.753 1.00 93.62 266 PRO A O 1
ATOM 2062 N N . LEU A 1 267 ? 5.714 -4.392 -7.887 1.00 93.69 267 LEU A N 1
ATOM 2063 C CA . LEU A 1 267 ? 7.057 -3.937 -8.227 1.00 93.69 267 LEU A CA 1
ATOM 2064 C C . LEU A 1 267 ? 7.192 -2.424 -7.988 1.00 93.69 267 LEU A C 1
ATOM 2066 O O . LEU A 1 267 ? 6.306 -1.651 -8.363 1.00 93.69 267 LEU A O 1
ATOM 2070 N N . MET A 1 268 ? 8.334 -1.985 -7.445 1.00 91.62 268 MET A N 1
ATOM 2071 C CA . MET A 1 268 ? 8.573 -0.594 -7.016 1.00 91.62 268 MET A CA 1
ATOM 2072 C C . MET A 1 268 ? 9.628 0.139 -7.878 1.00 91.62 268 MET A C 1
ATOM 2074 O O . MET A 1 268 ? 10.642 0.601 -7.351 1.00 91.62 268 MET A O 1
ATOM 2078 N N . PRO A 1 269 ? 9.416 0.329 -9.200 1.00 93.62 269 PRO A N 1
ATOM 2079 C CA . PRO A 1 269 ? 10.461 0.792 -10.123 1.00 93.62 269 PRO A CA 1
ATOM 2080 C C . PRO A 1 269 ? 10.978 2.221 -9.869 1.00 93.62 269 PRO A C 1
ATOM 2082 O O . PRO A 1 269 ? 11.987 2.643 -10.443 1.00 93.62 269 PRO A O 1
ATOM 2085 N N . MET A 1 270 ? 10.249 2.997 -9.062 1.00 93.88 270 MET A N 1
ATOM 2086 C CA . MET A 1 270 ? 10.447 4.436 -8.881 1.00 93.88 270 MET A CA 1
ATOM 2087 C C . MET A 1 270 ? 10.472 4.869 -7.404 1.00 93.88 270 MET A C 1
ATOM 2089 O O . MET A 1 270 ? 10.549 6.058 -7.140 1.00 93.88 270 MET A O 1
ATOM 2093 N N . VAL A 1 271 ? 10.473 3.946 -6.433 1.00 87.31 271 VAL A N 1
ATOM 2094 C CA . VAL A 1 271 ? 10.462 4.273 -4.987 1.00 87.31 271 VAL A CA 1
ATOM 2095 C C . VAL A 1 271 ? 11.641 3.628 -4.265 1.00 87.31 271 VAL A C 1
ATOM 2097 O O . VAL A 1 271 ? 12.036 2.518 -4.603 1.00 87.31 271 VAL A O 1
ATOM 2100 N N . ASN A 1 272 ? 12.197 4.320 -3.265 1.00 70.75 272 ASN A N 1
ATOM 2101 C CA . ASN A 1 272 ? 13.416 3.893 -2.562 1.00 70.75 272 ASN A CA 1
ATOM 2102 C C . ASN A 1 272 ? 13.175 3.324 -1.162 1.00 70.75 272 ASN A C 1
ATOM 2104 O O . ASN A 1 272 ? 13.933 2.477 -0.714 1.00 70.75 272 ASN A O 1
ATOM 2108 N N . ASP A 1 273 ? 12.166 3.808 -0.443 1.00 68.62 273 ASP A N 1
ATOM 2109 C CA . ASP A 1 273 ? 11.988 3.566 0.995 1.00 68.62 273 ASP A CA 1
ATOM 2110 C C . ASP A 1 273 ? 11.073 2.372 1.313 1.00 68.62 273 ASP A C 1
ATOM 2112 O O . ASP A 1 273 ? 10.802 2.091 2.480 1.00 68.62 273 ASP A O 1
ATOM 2116 N N . ARG A 1 274 ? 10.546 1.685 0.288 1.00 72.19 274 ARG A N 1
ATOM 2117 C CA . ARG A 1 274 ? 9.460 0.702 0.450 1.00 72.19 274 ARG A CA 1
ATOM 2118 C C . ARG A 1 274 ? 9.648 -0.619 -0.307 1.00 72.19 274 ARG A C 1
ATOM 2120 O O . ARG A 1 274 ? 8.736 -1.430 -0.264 1.00 72.19 274 ARG A O 1
ATOM 2127 N N . GLU A 1 275 ? 10.781 -0.849 -0.973 1.00 77.94 275 GLU A N 1
ATOM 2128 C CA . GLU A 1 275 ? 11.063 -2.147 -1.616 1.00 77.94 275 GLU A CA 1
ATOM 2129 C C . GLU A 1 275 ? 11.164 -3.252 -0.543 1.00 77.94 275 GLU A C 1
ATOM 2131 O O . GLU A 1 275 ? 11.816 -3.059 0.490 1.00 77.94 275 GLU A O 1
ATOM 2136 N N . HIS A 1 276 ? 10.478 -4.379 -0.762 1.00 82.19 276 HIS A N 1
ATOM 2137 C CA . HIS A 1 276 ? 10.374 -5.503 0.177 1.00 82.19 276 HIS A CA 1
ATOM 2138 C C . HIS A 1 276 ? 9.974 -5.091 1.608 1.00 82.19 276 HIS A C 1
ATOM 2140 O O . HIS A 1 276 ? 10.479 -5.635 2.600 1.00 82.19 276 HIS A O 1
ATOM 2146 N N . LEU A 1 277 ? 9.066 -4.119 1.754 1.00 77.44 277 LEU A N 1
ATOM 2147 C CA . LEU A 1 277 ? 8.467 -3.781 3.047 1.00 77.44 277 LEU A CA 1
ATOM 2148 C C . LEU A 1 277 ? 7.344 -4.775 3.383 1.00 77.44 277 LEU A C 1
ATOM 2150 O O . LEU A 1 277 ? 6.162 -4.424 3.436 1.00 77.44 277 LEU A O 1
ATOM 2154 N N . TYR A 1 278 ? 7.730 -6.027 3.636 1.00 70.00 278 TYR A N 1
ATOM 2155 C CA . TYR A 1 278 ? 6.802 -7.105 3.978 1.00 70.00 278 TYR A CA 1
ATOM 2156 C C . TYR A 1 278 ? 5.948 -6.699 5.182 1.00 70.00 278 TYR A C 1
ATOM 2158 O O . TYR A 1 278 ? 6.455 -6.298 6.230 1.00 70.00 278 TYR A O 1
ATOM 2166 N N . GLY A 1 279 ? 4.630 -6.788 5.023 1.00 68.69 279 GLY A N 1
ATOM 2167 C CA . GLY A 1 279 ? 3.664 -6.298 6.005 1.00 68.69 279 GLY A CA 1
ATOM 2168 C C . GLY A 1 279 ? 2.901 -5.061 5.546 1.00 68.69 279 GLY A C 1
ATOM 2169 O O . GLY A 1 279 ? 1.770 -4.900 5.978 1.00 68.69 279 GLY A O 1
ATOM 2170 N N . ARG A 1 280 ? 3.432 -4.237 4.625 1.00 78.31 280 ARG A N 1
ATOM 2171 C CA . ARG A 1 280 ? 2.695 -3.053 4.148 1.00 78.31 280 ARG A CA 1
ATOM 2172 C C . ARG A 1 280 ? 1.442 -3.457 3.364 1.00 78.31 280 ARG A C 1
ATOM 2174 O O . ARG A 1 280 ? 0.395 -2.854 3.553 1.00 78.31 280 ARG A O 1
ATOM 2181 N N . ASP A 1 281 ? 1.503 -4.461 2.499 1.00 86.88 281 ASP A N 1
ATOM 2182 C CA . ASP A 1 281 ? 0.360 -4.790 1.630 1.00 86.88 281 ASP A CA 1
ATOM 2183 C C . ASP A 1 281 ? -0.592 -5.846 2.207 1.00 86.88 281 ASP A C 1
ATOM 2185 O O . ASP A 1 281 ? -1.622 -6.147 1.604 1.00 86.88 281 ASP A O 1
ATOM 2189 N N . VAL A 1 282 ? -0.333 -6.342 3.423 1.00 92.69 282 VAL A N 1
ATOM 2190 C CA . VAL A 1 282 ? -1.165 -7.391 4.040 1.00 92.69 282 VAL A CA 1
ATOM 2191 C C . VAL A 1 282 ? -2.599 -6.926 4.303 1.00 92.69 282 VAL A C 1
ATOM 2193 O O . VAL A 1 282 ? -3.526 -7.693 4.061 1.00 92.69 282 VAL A O 1
ATOM 2196 N N . ILE A 1 283 ? -2.816 -5.681 4.759 1.00 95.12 283 ILE A N 1
ATOM 2197 C CA . ILE A 1 283 ? -4.176 -5.142 4.933 1.00 95.12 283 ILE A CA 1
ATOM 2198 C C . ILE A 1 283 ? -4.848 -4.898 3.578 1.00 95.12 283 ILE A C 1
ATOM 2200 O O . ILE A 1 283 ? -5.953 -5.413 3.410 1.00 95.12 283 ILE A O 1
ATOM 2204 N N . PRO A 1 284 ? -4.266 -4.127 2.630 1.00 96.31 284 PRO A N 1
ATOM 2205 C CA . PRO A 1 284 ? -4.889 -3.895 1.328 1.00 96.31 284 PRO A CA 1
ATOM 2206 C C . PRO A 1 284 ? -5.341 -5.184 0.642 1.00 96.31 284 PRO A C 1
ATOM 2208 O O . PRO A 1 284 ? -6.488 -5.280 0.202 1.00 96.31 284 PRO A O 1
ATOM 2211 N N . LEU A 1 285 ? -4.467 -6.195 0.608 1.00 97.12 285 LEU A N 1
ATOM 2212 C CA . LEU A 1 285 ? -4.757 -7.476 -0.026 1.00 97.12 285 LEU A CA 1
ATOM 2213 C C . LEU A 1 285 ? -5.826 -8.261 0.734 1.00 97.12 285 LEU A C 1
ATOM 2215 O O . LEU A 1 285 ? -6.764 -8.732 0.098 1.00 97.12 285 LEU A O 1
ATOM 2219 N N . ALA A 1 286 ? -5.751 -8.336 2.068 1.00 97.12 286 ALA A N 1
ATOM 2220 C CA . ALA A 1 286 ? -6.775 -8.996 2.879 1.00 97.12 286 ALA A CA 1
ATOM 2221 C C . ALA A 1 286 ? -8.140 -8.307 2.760 1.00 97.12 286 ALA A C 1
ATOM 2223 O O . ALA A 1 286 ? -9.172 -8.966 2.677 1.00 97.12 286 ALA A O 1
ATOM 2224 N N . PHE A 1 287 ? -8.175 -6.975 2.724 1.00 97.69 287 PHE A N 1
ATOM 2225 C CA . PHE A 1 287 ? -9.412 -6.222 2.541 1.00 97.69 287 PHE A CA 1
ATOM 2226 C C . PHE A 1 287 ? -10.023 -6.498 1.164 1.00 97.69 287 PHE A C 1
ATOM 2228 O O . PHE A 1 287 ? -11.197 -6.861 1.062 1.00 97.69 287 PHE A O 1
ATOM 2235 N N . LEU A 1 288 ? -9.221 -6.397 0.102 1.00 97.75 288 LEU A N 1
ATOM 2236 C CA . LEU A 1 288 ? -9.662 -6.707 -1.255 1.00 97.75 288 LEU A CA 1
ATOM 2237 C C . LEU A 1 288 ? -10.111 -8.173 -1.389 1.00 97.75 288 LEU A C 1
ATOM 2239 O O . LEU A 1 288 ? -11.159 -8.448 -1.970 1.00 97.75 288 LEU A O 1
ATOM 2243 N N . SER A 1 289 ? -9.374 -9.126 -0.822 1.00 97.44 289 SER A N 1
ATOM 2244 C CA . SER A 1 289 ? -9.683 -10.553 -0.934 1.00 97.44 289 SER A CA 1
ATOM 2245 C C . SER A 1 289 ? -10.909 -10.956 -0.109 1.00 97.44 289 SER A C 1
ATOM 2247 O O . SER A 1 289 ? -11.758 -11.712 -0.590 1.00 97.44 289 SER A O 1
ATOM 2249 N N . ARG A 1 290 ? -11.026 -10.452 1.126 1.00 96.62 290 ARG A N 1
ATOM 2250 C CA . ARG A 1 290 ? -12.053 -10.868 2.090 1.00 96.62 290 ARG A CA 1
ATOM 2251 C C . ARG A 1 290 ? -13.316 -10.052 2.027 1.00 96.62 290 ARG A C 1
ATOM 2253 O O . ARG A 1 290 ? -14.392 -10.644 1.959 1.00 96.62 290 ARG A O 1
ATOM 2260 N N . VAL A 1 291 ? -13.173 -8.732 2.025 1.00 97.06 291 VAL A N 1
ATOM 2261 C CA . VAL A 1 291 ? -14.300 -7.799 2.070 1.00 97.06 291 VAL A CA 1
ATOM 2262 C C . VAL A 1 291 ? -14.851 -7.559 0.676 1.00 97.06 291 VAL A C 1
ATOM 2264 O O . VAL A 1 291 ? -16.061 -7.626 0.469 1.00 97.06 291 VAL A O 1
ATOM 2267 N N . MET A 1 292 ? -13.968 -7.347 -0.300 1.00 96.44 292 MET A N 1
ATOM 2268 C CA . MET A 1 292 ? -14.377 -7.063 -1.679 1.00 96.44 292 MET A CA 1
ATOM 2269 C C . MET A 1 292 ? -14.545 -8.324 -2.538 1.00 96.44 292 MET A C 1
ATOM 2271 O O . MET A 1 292 ? -15.184 -8.265 -3.589 1.00 96.44 292 MET A O 1
ATOM 2275 N N . GLY A 1 293 ? -14.010 -9.467 -2.098 1.00 96.56 293 GLY A N 1
ATOM 2276 C CA . GLY A 1 293 ? -14.087 -10.731 -2.831 1.00 96.56 293 GLY A CA 1
ATOM 2277 C C . GLY A 1 293 ? -13.191 -10.791 -4.077 1.00 96.56 293 GLY A C 1
ATOM 2278 O O . GLY A 1 293 ? -13.472 -11.566 -4.996 1.00 96.56 293 GLY A O 1
ATOM 2279 N N . ASP A 1 294 ? -12.139 -9.972 -4.146 1.00 97.94 294 ASP A N 1
ATOM 2280 C CA . ASP A 1 294 ? -11.234 -9.906 -5.291 1.00 97.94 294 ASP A CA 1
ATOM 2281 C C . ASP A 1 294 ? -10.301 -11.129 -5.338 1.00 97.94 294 ASP A C 1
ATOM 2283 O O . ASP A 1 294 ? -9.490 -11.390 -4.447 1.00 97.94 294 ASP A O 1
ATOM 2287 N N . ARG A 1 295 ? -10.420 -11.903 -6.419 1.00 98.38 295 ARG A N 1
ATOM 2288 C CA . ARG A 1 295 ? -9.673 -13.155 -6.608 1.00 98.38 295 ARG A CA 1
ATOM 2289 C C . ARG A 1 295 ? -8.199 -12.938 -6.956 1.00 98.38 295 ARG A C 1
ATOM 2291 O O . ARG A 1 295 ? -7.394 -13.843 -6.728 1.00 98.38 295 ARG A O 1
ATOM 2298 N N . ALA A 1 296 ? -7.852 -11.792 -7.545 1.00 98.44 296 ALA A N 1
ATOM 2299 C CA . ALA A 1 296 ? -6.471 -11.445 -7.864 1.00 98.44 296 ALA A CA 1
ATOM 2300 C C . ALA A 1 296 ? -5.724 -11.037 -6.588 1.00 98.44 296 ALA A C 1
ATOM 2302 O O . ALA A 1 296 ? -4.639 -11.554 -6.337 1.00 98.44 296 ALA A O 1
ATOM 2303 N N . ALA A 1 297 ? -6.354 -10.229 -5.732 1.00 97.94 297 ALA A N 1
ATOM 2304 C CA . ALA A 1 297 ? -5.850 -9.910 -4.401 1.00 97.94 297 ALA A CA 1
ATOM 2305 C C . ALA A 1 297 ? -5.714 -11.169 -3.537 1.00 97.94 297 ALA A C 1
ATOM 2307 O O . ALA A 1 297 ? -4.687 -11.353 -2.900 1.00 97.94 297 ALA A O 1
ATOM 2308 N N . ALA A 1 298 ? -6.686 -12.088 -3.588 1.00 98.06 298 ALA A N 1
ATOM 2309 C CA . ALA A 1 298 ? -6.583 -13.372 -2.891 1.00 98.06 298 ALA A CA 1
ATOM 2310 C C . ALA A 1 298 ? -5.383 -14.218 -3.359 1.00 98.06 298 ALA A C 1
ATOM 2312 O O . ALA A 1 298 ? -4.797 -14.946 -2.564 1.00 98.06 298 ALA A O 1
ATOM 2313 N N . ARG A 1 299 ? -4.999 -14.138 -4.643 1.00 98.06 299 ARG A N 1
ATOM 2314 C CA . ARG A 1 299 ? -3.775 -14.791 -5.131 1.00 98.06 299 ARG A CA 1
ATOM 2315 C C . ARG A 1 299 ? -2.529 -14.090 -4.601 1.00 98.06 299 ARG A C 1
ATOM 2317 O O . ARG A 1 299 ? -1.665 -14.766 -4.058 1.00 98.06 299 ARG A O 1
ATOM 2324 N N . ALA A 1 300 ? -2.459 -12.771 -4.736 1.00 96.62 300 ALA A N 1
ATOM 2325 C CA . ALA A 1 300 ? -1.342 -11.976 -4.239 1.00 96.62 300 ALA A CA 1
ATOM 2326 C C . ALA A 1 300 ? -1.119 -12.182 -2.726 1.00 96.62 300 ALA A C 1
ATOM 2328 O O . ALA A 1 300 ? -0.006 -12.447 -2.292 1.00 96.62 300 ALA A O 1
ATOM 2329 N N . GLU A 1 301 ? -2.190 -12.203 -1.932 1.00 96.06 301 GLU A N 1
ATOM 2330 C CA . GLU A 1 301 ? -2.129 -12.473 -0.494 1.00 96.06 301 GLU A CA 1
ATOM 2331 C C . GLU A 1 301 ? -1.533 -13.853 -0.170 1.00 96.06 301 GLU A C 1
ATOM 2333 O O . GLU A 1 301 ? -0.714 -13.974 0.740 1.00 96.06 301 GLU A O 1
ATOM 2338 N N . VAL A 1 302 ? -1.904 -14.895 -0.925 1.00 95.38 302 VAL A N 1
ATOM 2339 C CA . VAL A 1 302 ? -1.343 -16.248 -0.759 1.00 95.38 302 VAL A CA 1
ATOM 2340 C C . VAL A 1 302 ? 0.151 -16.278 -1.084 1.00 95.38 302 VAL A C 1
ATOM 2342 O O . VAL A 1 302 ? 0.910 -16.920 -0.361 1.00 95.38 302 VAL A O 1
ATOM 2345 N N . GLU A 1 303 ? 0.581 -15.594 -2.146 1.00 94.06 303 GLU A N 1
ATOM 2346 C CA . GLU A 1 303 ? 1.999 -15.522 -2.529 1.00 94.06 303 GLU A CA 1
ATOM 2347 C C . GLU A 1 303 ? 2.840 -14.783 -1.480 1.00 94.06 303 GLU A C 1
ATOM 2349 O O . GLU A 1 303 ? 3.937 -15.241 -1.137 1.00 94.06 303 GLU A O 1
ATOM 2354 N N . LEU A 1 304 ? 2.294 -13.700 -0.919 1.00 92.75 304 LEU A N 1
ATOM 2355 C CA . LEU A 1 304 ? 2.925 -12.935 0.152 1.00 92.75 304 LEU A CA 1
ATOM 2356 C C . LEU A 1 304 ? 3.044 -13.779 1.429 1.00 92.75 304 LEU A C 1
ATOM 2358 O O . LEU A 1 304 ? 4.114 -13.859 2.036 1.00 92.75 304 LEU A O 1
ATOM 2362 N N . ALA A 1 305 ? 1.964 -14.467 1.814 1.00 92.38 305 ALA A N 1
ATOM 2363 C CA . ALA A 1 305 ? 1.947 -15.343 2.983 1.00 92.38 305 ALA A CA 1
ATOM 2364 C C . ALA A 1 305 ? 2.941 -16.510 2.851 1.00 92.38 305 ALA A C 1
ATOM 2366 O O . ALA A 1 305 ? 3.637 -16.827 3.813 1.00 92.38 305 ALA A O 1
ATOM 2367 N N . ALA A 1 306 ? 3.057 -17.112 1.662 1.00 92.31 306 ALA A N 1
ATOM 2368 C CA . ALA A 1 306 ? 3.961 -18.237 1.409 1.00 92.31 306 ALA A CA 1
ATOM 2369 C C . ALA A 1 306 ? 5.448 -17.893 1.615 1.00 92.31 306 ALA A C 1
ATOM 2371 O O . ALA A 1 306 ? 6.249 -18.781 1.897 1.00 92.31 306 ALA A O 1
ATOM 2372 N N . ARG A 1 307 ? 5.821 -16.613 1.491 1.00 91.25 307 ARG A N 1
ATOM 2373 C CA . ARG A 1 307 ? 7.202 -16.126 1.648 1.00 91.25 307 ARG A CA 1
ATOM 2374 C C . ARG A 1 307 ? 7.490 -15.573 3.047 1.00 91.25 307 ARG A C 1
ATOM 2376 O O . ARG A 1 307 ? 8.656 -15.410 3.403 1.00 91.25 307 ARG A O 1
ATOM 2383 N N . LEU A 1 308 ? 6.457 -15.306 3.852 1.00 90.31 308 LEU A N 1
ATOM 2384 C CA . LEU A 1 308 ? 6.586 -14.592 5.125 1.00 90.31 308 LEU A CA 1
ATOM 2385 C C . LEU A 1 308 ? 7.495 -15.309 6.133 1.00 90.31 308 LEU A C 1
ATOM 2387 O O . LEU A 1 308 ? 8.303 -14.653 6.787 1.00 90.31 308 LEU A O 1
ATOM 2391 N N . GLU A 1 309 ? 7.404 -16.635 6.252 1.00 90.88 309 GLU A N 1
ATOM 2392 C CA . GLU A 1 309 ? 8.239 -17.397 7.195 1.00 90.88 309 GLU A CA 1
ATOM 2393 C C . GLU A 1 309 ? 9.723 -17.335 6.816 1.00 90.88 309 GLU A C 1
ATOM 2395 O O . GLU A 1 309 ? 10.565 -17.019 7.657 1.00 90.88 309 GLU A O 1
ATOM 2400 N N . ALA A 1 310 ? 10.042 -17.552 5.535 1.00 92.38 310 ALA A N 1
ATOM 2401 C CA . ALA A 1 310 ? 11.402 -17.434 5.012 1.00 92.38 310 ALA A CA 1
ATOM 2402 C C . ALA A 1 310 ? 11.950 -16.012 5.195 1.00 92.38 310 ALA A C 1
ATOM 2404 O O . ALA A 1 310 ? 13.072 -15.825 5.672 1.00 92.38 310 ALA A O 1
ATOM 2405 N N . TYR A 1 311 ? 11.122 -15.008 4.896 1.00 91.25 311 TYR A N 1
ATOM 2406 C CA . TYR A 1 311 ? 11.442 -13.606 5.132 1.00 91.25 311 TYR A CA 1
ATOM 2407 C C . TYR A 1 311 ? 11.757 -13.345 6.608 1.00 91.25 311 TYR A C 1
ATOM 2409 O O . TYR A 1 311 ? 12.766 -12.716 6.928 1.00 91.25 311 TYR A O 1
ATOM 2417 N N . GLN A 1 312 ? 10.929 -13.838 7.534 1.00 90.88 312 GLN A N 1
ATOM 2418 C CA . GLN A 1 312 ? 11.132 -13.661 8.972 1.00 90.88 312 GLN A CA 1
ATOM 2419 C C . GLN A 1 312 ? 12.367 -14.398 9.493 1.00 90.88 312 GLN A C 1
ATOM 2421 O O . GLN A 1 312 ? 13.036 -13.844 10.365 1.00 90.88 312 GLN A O 1
ATOM 2426 N N . ALA A 1 313 ? 12.685 -15.575 8.956 1.00 91.94 313 ALA A N 1
ATOM 2427 C CA . ALA A 1 313 ? 13.866 -16.356 9.316 1.00 91.94 313 ALA A CA 1
ATOM 2428 C C . ALA A 1 313 ? 15.180 -15.730 8.817 1.00 91.94 313 ALA A C 1
ATOM 2430 O O . ALA A 1 313 ? 16.239 -15.985 9.382 1.00 91.94 313 ALA A O 1
ATOM 2431 N N . TYR A 1 314 ? 15.138 -14.883 7.784 1.00 90.00 314 TYR A N 1
ATOM 2432 C CA . TYR A 1 314 ? 16.330 -14.173 7.328 1.00 90.00 314 TYR A CA 1
ATOM 2433 C C . TYR A 1 314 ? 16.755 -13.073 8.327 1.00 90.00 314 TYR A C 1
ATOM 2435 O O . TYR A 1 314 ? 15.913 -12.266 8.736 1.00 90.00 314 TYR A O 1
ATOM 2443 N N . PRO A 1 315 ? 18.038 -12.972 8.721 1.00 87.69 315 PRO A N 1
ATOM 2444 C CA . PRO A 1 315 ? 18.493 -11.960 9.673 1.00 87.69 315 PRO A CA 1
ATOM 2445 C C . PRO A 1 315 ? 18.253 -10.503 9.217 1.00 87.69 315 PRO A C 1
ATOM 2447 O O . PRO A 1 315 ? 18.468 -10.176 8.052 1.00 87.69 315 PRO A O 1
ATOM 2450 N N . PRO A 1 316 ? 17.884 -9.578 10.126 1.00 88.69 316 PRO A N 1
ATOM 2451 C CA . PRO A 1 316 ? 17.524 -9.811 11.524 1.00 88.69 316 PRO A CA 1
ATOM 2452 C C . PRO A 1 316 ? 16.208 -10.590 11.650 1.00 88.69 316 PRO A C 1
ATOM 2454 O O . PRO A 1 316 ? 15.185 -10.218 11.066 1.00 88.69 316 PRO A O 1
ATOM 2457 N N . GLU A 1 317 ? 16.248 -11.665 12.435 1.00 90.69 317 GLU A N 1
ATOM 2458 C CA . GLU A 1 317 ? 15.136 -12.601 12.582 1.00 90.69 317 GLU A CA 1
ATOM 2459 C C . GLU A 1 317 ? 13.894 -11.929 13.188 1.00 90.69 317 GLU A C 1
ATOM 2461 O O . GLU A 1 317 ? 13.979 -10.962 13.953 1.00 90.69 317 GLU A O 1
ATOM 2466 N N . HIS A 1 318 ? 12.722 -12.438 12.808 1.00 87.56 318 HIS A N 1
ATOM 2467 C CA . HIS A 1 318 ? 11.395 -12.053 13.305 1.00 87.56 318 HIS A CA 1
ATOM 2468 C C . HIS A 1 318 ? 10.973 -10.596 13.070 1.00 87.56 318 HIS A C 1
ATOM 2470 O O . HIS A 1 318 ? 9.922 -10.187 13.569 1.00 87.56 318 HIS A O 1
ATOM 2476 N N . ARG A 1 319 ? 11.746 -9.812 12.309 1.00 88.06 319 ARG A N 1
ATOM 2477 C CA . ARG A 1 319 ? 11.364 -8.458 11.879 1.00 88.06 319 ARG A CA 1
ATOM 2478 C C . ARG A 1 319 ? 10.558 -8.477 10.587 1.00 88.06 319 ARG A C 1
ATOM 2480 O O . ARG A 1 319 ? 10.835 -9.289 9.706 1.00 88.06 319 ARG A O 1
ATOM 2487 N N . LEU A 1 320 ? 9.613 -7.550 10.467 1.00 87.75 320 LEU A N 1
ATOM 2488 C CA . LEU A 1 320 ? 8.820 -7.311 9.259 1.00 87.75 320 LEU A CA 1
ATOM 2489 C C . LEU A 1 320 ? 9.394 -6.143 8.438 1.00 87.75 320 LEU A C 1
ATOM 2491 O O . LEU A 1 320 ? 9.488 -6.235 7.220 1.00 87.75 320 LEU A O 1
ATOM 2495 N N . ALA A 1 321 ? 9.914 -5.101 9.089 1.00 86.50 321 ALA A N 1
ATOM 2496 C CA . ALA A 1 321 ? 10.488 -3.922 8.434 1.00 86.50 321 ALA A CA 1
ATOM 2497 C C . ALA A 1 321 ? 12.031 -3.980 8.346 1.00 86.50 321 ALA A C 1
ATOM 2499 O O . ALA A 1 321 ? 12.721 -3.119 8.899 1.00 86.50 321 ALA A O 1
ATOM 2500 N N . LYS A 1 322 ? 12.597 -5.028 7.717 1.00 84.81 322 LYS A N 1
ATOM 2501 C CA . LYS A 1 322 ? 14.062 -5.252 7.693 1.00 84.81 322 LYS A CA 1
ATOM 2502 C C . LYS A 1 322 ? 14.777 -4.820 6.404 1.00 84.81 322 LYS A C 1
ATOM 2504 O O . LYS A 1 322 ? 15.925 -4.398 6.498 1.00 84.81 322 LYS A O 1
ATOM 2509 N N . PHE A 1 323 ? 14.124 -4.874 5.239 1.00 81.50 323 PHE A N 1
ATOM 2510 C CA . PHE A 1 323 ? 14.744 -4.473 3.962 1.00 81.50 323 PHE A CA 1
ATOM 2511 C C . PHE A 1 323 ? 14.491 -3.012 3.578 1.00 81.50 323 PHE A C 1
ATOM 2513 O O . PHE A 1 323 ? 15.330 -2.414 2.914 1.00 81.50 323 PHE A O 1
ATOM 2520 N N . SER A 1 324 ? 13.420 -2.397 4.089 1.00 71.06 324 SER A N 1
ATOM 2521 C CA . SER A 1 324 ? 13.129 -0.971 3.872 1.00 71.06 324 SER A CA 1
ATOM 2522 C C . SER A 1 324 ? 14.136 -0.015 4.522 1.00 71.06 324 SER A C 1
ATOM 2524 O O . SER A 1 324 ? 14.115 1.181 4.252 1.00 71.06 324 SER A O 1
ATOM 2526 N N . GLY A 1 325 ? 14.976 -0.508 5.442 1.00 69.69 325 GLY A N 1
ATOM 2527 C CA . GLY A 1 325 ? 15.847 0.334 6.268 1.00 69.69 325 GLY A CA 1
ATOM 2528 C C . GLY A 1 325 ? 15.098 1.167 7.317 1.00 69.69 325 GLY A C 1
ATOM 2529 O O . GLY A 1 325 ? 15.708 2.010 7.971 1.00 69.69 325 GLY A O 1
ATOM 2530 N N . GLU A 1 326 ? 13.800 0.919 7.516 1.00 78.19 326 GLU A N 1
ATOM 2531 C CA . GLU A 1 326 ? 12.915 1.745 8.341 1.00 78.19 326 GLU A CA 1
ATOM 2532 C C . GLU A 1 326 ? 12.301 0.950 9.513 1.00 78.19 326 GLU A C 1
ATOM 2534 O O . GLU A 1 326 ? 11.092 0.695 9.547 1.00 78.19 326 GLU A O 1
ATOM 2539 N N . PRO A 1 327 ? 13.102 0.573 10.535 1.00 81.88 327 PRO A N 1
ATOM 2540 C CA . PRO A 1 327 ? 12.633 -0.235 11.665 1.00 81.88 327 PRO A CA 1
ATOM 2541 C C . PRO A 1 327 ? 11.557 0.462 12.512 1.00 81.88 327 PRO A C 1
ATOM 2543 O O . PRO A 1 327 ? 10.880 -0.192 13.304 1.00 81.88 327 PRO A O 1
ATOM 2546 N N . LYS A 1 328 ? 11.374 1.780 12.348 1.00 86.38 328 LYS A N 1
ATOM 2547 C CA . LYS A 1 328 ? 10.307 2.552 12.998 1.00 86.38 328 LYS A CA 1
ATOM 2548 C C . LYS A 1 328 ? 8.898 2.096 12.589 1.00 86.38 328 LYS A C 1
ATOM 2550 O O . LYS A 1 328 ? 7.968 2.323 13.351 1.00 86.38 328 LYS A O 1
ATOM 2555 N N . TYR A 1 329 ? 8.742 1.433 11.437 1.00 87.81 329 TYR A N 1
ATOM 2556 C CA . TYR A 1 329 ? 7.453 0.903 10.965 1.00 87.81 329 TYR A CA 1
ATOM 2557 C C . TYR A 1 329 ? 7.117 -0.494 11.507 1.00 87.81 329 TYR A C 1
ATOM 2559 O O . TYR A 1 329 ? 6.038 -1.016 11.241 1.00 87.81 329 TYR A O 1
ATOM 2567 N N . GLU A 1 330 ? 8.001 -1.113 12.292 1.00 89.44 330 GLU A N 1
ATOM 2568 C CA . GLU A 1 330 ? 7.775 -2.458 12.830 1.00 89.44 330 GLU A CA 1
ATOM 2569 C C . GLU A 1 330 ? 6.477 -2.578 13.665 1.00 89.44 330 GLU A C 1
ATOM 2571 O O . GLU A 1 330 ? 5.749 -3.557 13.476 1.00 89.44 330 GLU A O 1
ATOM 2576 N N . PRO A 1 331 ? 6.120 -1.623 14.556 1.00 91.75 331 PRO A N 1
ATOM 2577 C CA . PRO A 1 331 ? 4.868 -1.712 15.311 1.00 91.75 331 PRO A CA 1
ATOM 2578 C C . PRO A 1 331 ? 3.624 -1.631 14.421 1.00 91.75 331 PRO A C 1
ATOM 2580 O O . PRO A 1 331 ? 2.652 -2.343 14.669 1.00 91.75 331 PRO A O 1
ATOM 2583 N N . GLU A 1 332 ? 3.670 -0.802 13.375 1.00 91.50 332 GLU A N 1
ATOM 2584 C CA . GLU A 1 332 ? 2.597 -0.684 12.386 1.00 91.50 332 GLU A CA 1
ATOM 2585 C C . GLU A 1 332 ? 2.442 -1.990 11.602 1.00 91.50 332 GLU A C 1
ATOM 2587 O O . GLU A 1 332 ? 1.364 -2.572 11.635 1.00 91.50 332 GLU A O 1
ATOM 2592 N N . ALA A 1 333 ? 3.517 -2.529 11.017 1.00 91.25 333 ALA A N 1
ATOM 2593 C CA . ALA A 1 333 ? 3.469 -3.777 10.247 1.00 91.25 333 ALA A CA 1
ATOM 2594 C C . ALA A 1 333 ? 2.869 -4.954 11.047 1.00 91.25 333 ALA A C 1
ATOM 2596 O O . ALA A 1 333 ? 2.117 -5.772 10.514 1.00 91.25 333 ALA A O 1
ATOM 2597 N N . ARG A 1 334 ? 3.150 -5.028 12.355 1.00 92.44 334 ARG A N 1
ATOM 2598 C CA . ARG A 1 334 ? 2.567 -6.044 13.252 1.00 92.44 334 ARG A CA 1
ATOM 2599 C C . ARG A 1 334 ? 1.078 -5.831 13.502 1.00 92.44 334 ARG A C 1
ATOM 2601 O O . ARG A 1 334 ? 0.323 -6.802 13.528 1.00 92.44 334 ARG A O 1
ATOM 2608 N N . ALA A 1 335 ? 0.654 -4.586 13.711 1.00 94.56 335 ALA A N 1
ATOM 2609 C CA . ALA A 1 335 ? -0.761 -4.256 13.842 1.00 94.56 335 ALA A CA 1
ATOM 2610 C C . ALA A 1 335 ? -1.517 -4.543 12.534 1.00 94.56 335 ALA A C 1
ATOM 2612 O O . ALA A 1 335 ? -2.633 -5.059 12.556 1.00 94.56 335 ALA A O 1
ATOM 2613 N N . GLU A 1 336 ? -0.881 -4.295 11.393 1.00 94.19 336 GLU A N 1
ATOM 2614 C CA . GLU A 1 336 ? -1.469 -4.553 10.086 1.00 94.19 336 GLU A CA 1
ATOM 2615 C C . GLU A 1 336 ? -1.656 -6.040 9.799 1.00 94.19 336 GLU A C 1
ATOM 2617 O O . GLU A 1 336 ? -2.738 -6.459 9.380 1.00 94.19 336 GLU A O 1
ATOM 2622 N N . LEU A 1 337 ? -0.659 -6.860 10.135 1.00 94.38 337 LEU A N 1
ATOM 2623 C CA . LEU A 1 337 ? -0.787 -8.314 10.086 1.00 94.38 337 LEU A CA 1
ATOM 2624 C C . LEU A 1 337 ? -1.913 -8.818 11.006 1.00 94.38 337 LEU A C 1
ATOM 2626 O O . LEU A 1 337 ? -2.669 -9.715 10.633 1.00 94.38 337 LEU A O 1
ATOM 2630 N N . ALA A 1 338 ? -2.069 -8.215 12.189 1.00 96.19 338 ALA A N 1
ATOM 2631 C CA . ALA A 1 338 ? -3.149 -8.555 13.111 1.00 96.19 338 ALA A CA 1
ATOM 2632 C C . ALA A 1 338 ? -4.537 -8.234 12.525 1.00 96.19 338 ALA A C 1
ATOM 2634 O O . ALA A 1 338 ? -5.446 -9.055 12.638 1.00 96.19 338 ALA A O 1
ATOM 2635 N N . ILE A 1 339 ? -4.707 -7.082 11.864 1.00 97.50 339 ILE A N 1
ATOM 2636 C CA . ILE A 1 339 ? -5.960 -6.739 11.170 1.00 97.50 339 ILE A CA 1
ATOM 2637 C C . ILE A 1 339 ? -6.211 -7.684 9.993 1.00 97.50 339 ILE A C 1
ATOM 2639 O O . ILE A 1 339 ? -7.324 -8.190 9.874 1.00 97.50 339 ILE A O 1
ATOM 2643 N N . SER A 1 340 ? -5.199 -7.965 9.168 1.00 96.44 340 SER A N 1
ATOM 2644 C CA . SER A 1 340 ? -5.302 -8.932 8.066 1.00 96.44 340 SER A CA 1
ATOM 2645 C C . SER A 1 340 ? -5.824 -10.284 8.570 1.00 96.44 340 SER A C 1
ATOM 2647 O O . SER A 1 340 ? -6.859 -10.756 8.098 1.00 96.44 340 SER A O 1
ATOM 2649 N N . TYR A 1 341 ? -5.224 -10.844 9.628 1.00 96.06 341 TYR A N 1
ATOM 2650 C CA . TYR A 1 341 ? -5.720 -12.067 10.272 1.00 96.06 341 TYR A CA 1
ATOM 2651 C C . TYR A 1 341 ? -7.178 -11.939 10.744 1.00 96.06 341 TYR A C 1
ATOM 2653 O O . TYR A 1 341 ? -7.996 -12.832 10.512 1.00 96.06 341 TYR A O 1
ATOM 2661 N N . LEU A 1 342 ? -7.527 -10.825 11.396 1.00 97.56 342 LEU A N 1
ATOM 2662 C CA . LEU A 1 342 ? -8.879 -10.592 11.902 1.00 97.56 342 LEU A CA 1
ATOM 2663 C C . LEU A 1 342 ? -9.931 -10.565 10.778 1.00 97.56 342 LEU A C 1
ATOM 2665 O O . LEU A 1 342 ? -11.000 -11.152 10.945 1.00 97.56 342 LEU A O 1
ATOM 2669 N N . LEU A 1 343 ? -9.616 -9.982 9.616 1.00 97.38 343 LEU A N 1
ATOM 2670 C CA . LEU A 1 343 ? -10.492 -9.999 8.436 1.00 97.38 343 LEU A CA 1
ATOM 2671 C C . LEU A 1 343 ? -10.771 -11.422 7.920 1.00 97.38 343 LEU A C 1
ATOM 2673 O O . LEU A 1 343 ? -11.840 -11.671 7.366 1.00 97.38 343 LEU A O 1
ATOM 2677 N N . HIS A 1 344 ? -9.860 -12.377 8.122 1.00 96.00 344 HIS A N 1
ATOM 2678 C CA . HIS A 1 344 ? -10.092 -13.777 7.738 1.00 96.00 344 HIS A CA 1
ATOM 2679 C C . HIS A 1 344 ? -10.970 -14.545 8.723 1.00 96.00 344 HIS A C 1
ATOM 2681 O O . HIS A 1 344 ? -11.692 -15.453 8.302 1.00 96.00 344 HIS A O 1
ATOM 2687 N N . VAL A 1 345 ? -10.919 -14.203 10.013 1.00 94.81 345 VAL A N 1
ATOM 2688 C CA . VAL A 1 345 ? -11.654 -14.931 11.065 1.00 94.81 345 VAL A CA 1
ATOM 2689 C C . VAL A 1 345 ? -12.992 -14.293 11.430 1.00 94.81 345 VAL A C 1
ATOM 2691 O O . VAL A 1 345 ? -13.842 -14.960 12.023 1.00 94.81 345 VAL A O 1
ATOM 2694 N N . TRP A 1 346 ? -13.214 -13.021 11.092 1.00 95.12 346 TRP A N 1
ATOM 2695 C CA . TRP A 1 346 ? -14.491 -12.368 11.348 1.00 95.12 346 TRP A CA 1
ATOM 2696 C C . TRP A 1 346 ? -15.556 -12.791 10.330 1.00 95.12 346 TRP A C 1
ATOM 2698 O O . TRP A 1 346 ? -15.396 -12.564 9.131 1.00 95.12 346 TRP A O 1
ATOM 2708 N N . PRO A 1 347 ? -16.704 -13.331 10.780 1.00 89.19 347 PRO A N 1
ATOM 2709 C CA . PRO A 1 347 ? -17.744 -13.815 9.872 1.00 89.19 347 PRO A CA 1
ATOM 2710 C C . PRO A 1 347 ? -18.400 -12.691 9.055 1.00 89.19 347 PRO A C 1
ATOM 2712 O O . PRO A 1 347 ? -18.866 -12.934 7.944 1.00 89.19 347 PRO A O 1
ATOM 2715 N N . GLY A 1 348 ? -18.422 -11.461 9.582 1.00 91.06 348 GLY A N 1
ATOM 2716 C CA . GLY A 1 348 ? -18.974 -10.288 8.898 1.00 91.06 348 GLY A CA 1
ATOM 2717 C C . GLY A 1 348 ? -18.082 -9.723 7.790 1.00 91.06 348 GLY A C 1
ATOM 2718 O O . GLY A 1 348 ? -18.542 -8.887 7.021 1.00 91.06 348 GLY A O 1
ATOM 2719 N N . ALA A 1 349 ? -16.828 -10.176 7.683 1.00 93.19 349 ALA A N 1
ATOM 2720 C CA . ALA A 1 349 ? -15.860 -9.631 6.735 1.00 93.19 349 ALA A CA 1
ATOM 2721 C C . ALA A 1 349 ? -16.092 -10.078 5.287 1.00 93.19 349 ALA A C 1
ATOM 2723 O O . ALA A 1 349 ? -15.385 -9.609 4.414 1.00 93.19 349 ALA A O 1
ATOM 2724 N N . GLY A 1 350 ? -17.047 -10.973 5.018 1.00 90.81 350 GLY A N 1
ATOM 2725 C CA . GLY A 1 350 ? -17.314 -11.498 3.678 1.00 90.81 350 GLY A CA 1
ATOM 2726 C C . GLY A 1 350 ? -16.802 -12.924 3.468 1.00 90.81 350 GLY A C 1
ATOM 2727 O O . GLY A 1 350 ? -16.100 -13.510 4.301 1.00 90.81 350 GLY A O 1
ATOM 2728 N N . ARG A 1 351 ? -17.215 -13.533 2.350 1.00 88.81 351 ARG A N 1
ATOM 2729 C CA . ARG A 1 351 ? -16.838 -14.913 2.011 1.00 88.81 351 ARG A CA 1
ATOM 2730 C C . ARG A 1 351 ? -15.413 -14.952 1.449 1.00 88.81 351 ARG A C 1
ATOM 2732 O O . ARG A 1 351 ? -15.084 -14.082 0.650 1.00 88.81 351 ARG A O 1
ATOM 2739 N N . PRO A 1 352 ? -14.604 -15.973 1.791 1.00 89.00 352 PRO A N 1
ATOM 2740 C CA . PRO A 1 352 ? -13.284 -16.140 1.192 1.00 89.00 352 PRO A CA 1
ATOM 2741 C C . PRO A 1 352 ? -13.382 -16.193 -0.337 1.00 89.00 352 PRO A C 1
ATOM 2743 O O . PRO A 1 352 ? -14.103 -17.035 -0.883 1.00 89.00 352 PRO A O 1
ATOM 2746 N N . ALA A 1 353 ? -12.657 -15.314 -1.028 1.00 94.94 353 ALA A N 1
ATOM 2747 C CA . ALA A 1 353 ? -12.494 -15.411 -2.470 1.00 94.94 353 ALA A CA 1
ATOM 2748 C C . ALA A 1 353 ? -11.634 -16.632 -2.821 1.00 94.94 353 ALA A C 1
ATOM 2750 O O . ALA A 1 353 ? -10.641 -16.919 -2.155 1.00 94.94 353 ALA A O 1
ATOM 2751 N N . VAL A 1 354 ? -11.996 -17.344 -3.891 1.00 97.00 354 VAL A N 1
ATOM 2752 C CA . VAL A 1 354 ? -11.148 -18.412 -4.438 1.00 97.00 354 VAL A CA 1
ATOM 2753 C C . VAL A 1 354 ? -10.009 -17.759 -5.227 1.00 97.00 354 VAL A C 1
ATOM 2755 O O . VAL A 1 354 ? -10.307 -17.112 -6.242 1.00 97.00 354 VAL A O 1
ATOM 2758 N N . PRO A 1 355 ? -8.737 -17.928 -4.818 1.00 98.31 355 PRO A N 1
ATOM 2759 C CA . PRO A 1 355 ? -7.610 -17.306 -5.502 1.00 98.31 355 PRO A CA 1
ATOM 2760 C C . PRO A 1 355 ? -7.547 -17.690 -6.981 1.00 98.31 355 PRO A C 1
ATOM 2762 O O . PRO A 1 355 ? -7.899 -18.809 -7.366 1.00 98.31 355 PRO A O 1
ATOM 2765 N N . LEU A 1 356 ? -7.078 -16.769 -7.821 1.00 98.56 356 LEU A N 1
ATOM 2766 C CA . LEU A 1 356 ? -6.619 -17.126 -9.164 1.00 98.56 356 LEU A CA 1
ATOM 2767 C C . LEU A 1 356 ? -5.393 -18.050 -9.074 1.00 98.56 356 LEU A C 1
ATOM 2769 O O . LEU A 1 356 ? -4.609 -17.990 -8.124 1.00 98.56 356 LEU A O 1
ATOM 2773 N N . SER A 1 357 ? -5.181 -18.893 -10.082 1.00 97.94 357 SER A N 1
ATOM 2774 C CA . SER A 1 357 ? -3.842 -19.435 -10.331 1.00 97.94 357 SER A CA 1
ATOM 2775 C C . SER A 1 357 ? -2.888 -18.310 -10.756 1.00 97.94 357 SER A C 1
ATOM 2777 O O . SER A 1 357 ? -3.327 -17.288 -11.281 1.00 97.94 357 SER A O 1
ATOM 2779 N N . GLN A 1 358 ? -1.575 -18.499 -10.591 1.00 95.12 358 GLN A N 1
ATOM 2780 C CA . GLN A 1 358 ? -0.574 -17.513 -11.028 1.00 95.12 358 GLN A CA 1
ATOM 2781 C C . GLN A 1 358 ? -0.725 -17.169 -12.519 1.00 95.12 358 GLN A C 1
ATOM 2783 O O . GLN A 1 358 ? -0.732 -16.003 -12.905 1.00 95.12 358 GLN A O 1
ATOM 2788 N N . ARG A 1 359 ? -0.952 -18.187 -13.360 1.00 96.25 359 ARG A N 1
ATOM 2789 C CA . ARG A 1 359 ? -1.191 -18.004 -14.797 1.00 96.25 359 ARG A CA 1
ATOM 2790 C C . ARG A 1 359 ? -2.432 -17.155 -15.075 1.00 96.25 359 ARG A C 1
ATOM 2792 O O . ARG A 1 359 ? -2.403 -16.314 -15.966 1.00 96.25 359 ARG A O 1
ATOM 2799 N N . GLU A 1 360 ? -3.526 -17.383 -14.348 1.00 98.19 360 GLU A N 1
ATOM 2800 C CA . GLU A 1 360 ? -4.746 -16.580 -14.493 1.00 98.19 360 GLU A CA 1
ATOM 2801 C C . GLU A 1 360 ? -4.544 -15.146 -13.997 1.00 98.19 360 GLU A C 1
ATOM 2803 O O . GLU A 1 360 ? -5.028 -14.225 -14.651 1.00 98.19 360 GLU A O 1
ATOM 2808 N N . LEU A 1 361 ? -3.813 -14.948 -12.892 1.00 98.19 361 LEU A N 1
ATOM 2809 C CA . LEU A 1 361 ? -3.473 -13.622 -12.375 1.00 98.19 361 LEU A CA 1
ATOM 2810 C C . LEU A 1 361 ? -2.724 -12.808 -13.433 1.00 98.19 361 LEU A C 1
ATOM 2812 O O . LEU A 1 361 ? -3.184 -11.729 -13.801 1.00 98.19 361 LEU A O 1
ATOM 2816 N N . PHE A 1 362 ? -1.619 -13.328 -13.971 1.00 97.50 362 PHE A N 1
ATOM 2817 C CA . PHE A 1 362 ? -0.821 -12.573 -14.938 1.00 97.50 362 PHE A CA 1
ATOM 2818 C C . PHE A 1 362 ? -1.489 -12.453 -16.305 1.00 97.50 362 PHE A C 1
ATOM 2820 O O . PHE A 1 362 ? -1.313 -11.438 -16.974 1.00 97.50 362 PHE A O 1
ATOM 2827 N N . ALA A 1 363 ? -2.340 -13.403 -16.703 1.00 96.06 363 ALA A N 1
ATOM 2828 C CA . ALA A 1 363 ? -3.200 -13.224 -17.872 1.00 96.06 363 ALA A CA 1
ATOM 2829 C C . ALA A 1 363 ? -4.231 -12.097 -17.665 1.00 96.06 363 ALA A C 1
ATOM 2831 O O . ALA A 1 363 ? -4.474 -11.316 -18.584 1.00 96.06 363 ALA A O 1
ATOM 2832 N N . TYR A 1 364 ? -4.818 -11.993 -16.468 1.00 96.75 364 TYR A N 1
ATOM 2833 C CA . TYR A 1 364 ? -5.786 -10.951 -16.111 1.00 96.75 364 TYR A CA 1
ATOM 2834 C C . TYR A 1 364 ? -5.146 -9.561 -15.980 1.00 96.75 364 TYR A C 1
ATOM 2836 O O . TYR A 1 364 ? -5.740 -8.562 -16.399 1.00 96.75 364 TYR A O 1
ATOM 2844 N N . ALA A 1 365 ? -3.935 -9.514 -15.424 1.00 97.06 365 ALA A N 1
ATOM 2845 C CA . ALA A 1 365 ? -3.133 -8.311 -15.242 1.00 97.06 365 ALA A CA 1
ATOM 2846 C C . ALA A 1 365 ? -2.432 -7.838 -16.527 1.00 97.06 365 ALA A C 1
ATOM 2848 O O . ALA A 1 365 ? -1.965 -6.703 -16.577 1.00 97.06 365 ALA A O 1
ATOM 2849 N N . SER A 1 366 ? -2.357 -8.691 -17.557 1.00 97.12 366 SER A N 1
ATOM 2850 C CA . SER A 1 366 ? -1.637 -8.383 -18.792 1.00 97.12 366 SER A CA 1
ATOM 2851 C C . SER A 1 366 ? -2.178 -7.137 -19.495 1.00 97.12 366 SER A C 1
ATOM 2853 O O . SER A 1 366 ? -3.392 -6.944 -19.617 1.00 97.12 366 SER A O 1
ATOM 2855 N N . GLY A 1 367 ? -1.264 -6.335 -20.026 1.00 97.31 367 GLY A N 1
ATOM 2856 C CA . GLY A 1 367 ? -1.557 -5.136 -20.795 1.00 97.31 367 GLY A CA 1
ATOM 2857 C C . GLY A 1 367 ? -0.360 -4.198 -20.853 1.00 97.31 367 GLY A C 1
ATOM 2858 O O . GLY A 1 367 ? 0.625 -4.371 -20.134 1.00 97.31 367 GLY A O 1
ATOM 2859 N N . VAL A 1 368 ? -0.459 -3.186 -21.710 1.00 97.94 368 VAL A N 1
ATOM 2860 C CA . VAL A 1 368 ? 0.534 -2.118 -21.814 1.00 97.94 368 VAL A CA 1
ATOM 2861 C C . VAL A 1 368 ? -0.123 -0.754 -21.652 1.00 97.94 368 VAL A C 1
ATOM 2863 O O . VAL A 1 368 ? -1.147 -0.468 -22.274 1.00 97.94 368 VAL A O 1
ATOM 2866 N N . THR A 1 369 ? 0.500 0.098 -20.844 1.00 97.62 369 THR A N 1
ATOM 2867 C CA . THR A 1 369 ? 0.031 1.458 -20.574 1.00 97.62 369 THR A CA 1
ATOM 2868 C C . THR A 1 369 ? 1.199 2.428 -20.659 1.00 97.62 369 THR A C 1
ATOM 2870 O O . THR A 1 369 ? 2.234 2.234 -20.023 1.00 97.62 369 THR A O 1
ATOM 2873 N N . ASP A 1 370 ? 1.027 3.490 -21.445 1.00 98.06 370 ASP A N 1
ATOM 2874 C CA . ASP A 1 370 ? 1.846 4.694 -21.345 1.00 98.06 370 ASP A CA 1
ATOM 2875 C C . ASP A 1 370 ? 1.145 5.658 -20.379 1.00 98.06 370 ASP A C 1
ATOM 2877 O O . ASP A 1 370 ? 0.067 6.165 -20.686 1.00 98.06 370 ASP A O 1
ATOM 2881 N N . PHE A 1 371 ? 1.746 5.901 -19.215 1.00 97.75 371 PHE A N 1
ATOM 2882 C CA . PHE A 1 371 ? 1.206 6.814 -18.207 1.00 97.75 371 PHE A CA 1
ATOM 2883 C C . PHE A 1 371 ? 1.497 8.293 -18.512 1.00 97.75 371 PHE A C 1
ATOM 2885 O O . PHE A 1 371 ? 1.096 9.164 -17.744 1.00 97.75 371 PHE A O 1
ATOM 2892 N N . GLY A 1 372 ? 2.149 8.593 -19.637 1.00 96.75 372 GLY A N 1
ATOM 2893 C CA . GLY A 1 372 ? 2.468 9.940 -20.094 1.00 96.75 372 GLY A CA 1
ATOM 2894 C C . GLY A 1 372 ? 3.765 10.494 -19.504 1.00 96.75 372 GLY A C 1
ATOM 2895 O O . GLY A 1 372 ? 4.477 9.831 -18.751 1.00 96.75 372 GLY A O 1
ATOM 2896 N N . GLU A 1 373 ? 4.093 11.736 -19.867 1.00 95.00 373 GLU A N 1
ATOM 2897 C CA . GLU A 1 373 ? 5.337 12.400 -19.446 1.00 95.00 373 GLU A CA 1
ATOM 2898 C C . GLU A 1 373 ? 5.345 12.797 -17.966 1.00 95.00 373 GLU A C 1
ATOM 2900 O O . GLU A 1 373 ? 6.412 12.813 -17.358 1.00 95.00 373 GLU A O 1
ATOM 2905 N N . GLY A 1 374 ? 4.171 13.079 -17.385 1.00 94.44 374 GLY A N 1
ATOM 2906 C CA . GLY A 1 374 ? 4.034 13.447 -15.972 1.00 94.44 374 GLY A CA 1
ATOM 2907 C C . GLY A 1 374 ? 4.527 12.328 -15.047 1.00 94.44 374 GLY A C 1
ATOM 2908 O O . GLY A 1 374 ? 5.567 12.517 -14.413 1.00 94.44 374 GLY A O 1
ATOM 2909 N N . PRO A 1 375 ? 3.846 11.164 -15.027 1.00 95.94 375 PRO A N 1
ATOM 2910 C CA . PRO A 1 375 ? 4.318 9.942 -14.369 1.00 95.94 375 PRO A CA 1
ATOM 2911 C C . PRO A 1 375 ? 5.638 9.413 -14.926 1.00 95.94 375 PRO A C 1
ATOM 2913 O O . PRO A 1 375 ? 6.463 8.874 -14.191 1.00 95.94 375 PRO A O 1
ATOM 2916 N N . GLY A 1 376 ? 5.857 9.576 -16.233 1.00 97.12 376 GLY A N 1
ATOM 2917 C CA . GLY A 1 376 ? 7.093 9.178 -16.892 1.00 97.12 376 GLY A CA 1
ATOM 2918 C C . GLY A 1 376 ? 7.314 7.668 -16.893 1.00 97.12 376 GLY A C 1
ATOM 2919 O O . GLY A 1 376 ? 8.460 7.245 -16.785 1.00 97.12 376 GLY A O 1
ATOM 2920 N N . LEU A 1 377 ? 6.251 6.864 -17.009 1.00 98.31 377 LEU A N 1
ATOM 2921 C CA . LEU A 1 377 ? 6.305 5.399 -17.016 1.00 98.31 377 LEU A CA 1
ATOM 2922 C C . LEU A 1 377 ? 5.573 4.834 -18.240 1.00 98.31 377 LEU A C 1
ATOM 2924 O O . LEU A 1 377 ? 4.415 5.159 -18.486 1.00 98.31 377 LEU A O 1
ATOM 2928 N N . VAL A 1 378 ? 6.228 3.943 -18.981 1.00 98.56 378 VAL A N 1
ATOM 2929 C CA . VAL A 1 378 ? 5.544 2.941 -19.814 1.00 98.56 378 VAL A CA 1
ATOM 2930 C C . VAL A 1 378 ? 5.654 1.616 -19.090 1.00 98.56 378 VAL A C 1
ATOM 2932 O O . VAL A 1 378 ? 6.769 1.205 -18.790 1.00 98.56 378 VAL A O 1
ATOM 2935 N N . SER A 1 379 ? 4.539 0.945 -18.831 1.00 98.06 379 SER A N 1
ATOM 2936 C CA . SER A 1 379 ? 4.527 -0.365 -18.184 1.00 98.06 379 SER A CA 1
ATOM 2937 C C . SER A 1 379 ? 3.894 -1.397 -19.103 1.00 98.06 379 SER A C 1
ATOM 2939 O O . SER A 1 379 ? 2.849 -1.134 -19.697 1.00 98.06 379 SER A O 1
ATOM 2941 N N . HIS A 1 380 ? 4.533 -2.555 -19.233 1.00 98.50 380 HIS A N 1
ATOM 2942 C CA . HIS A 1 380 ? 4.002 -3.718 -19.925 1.00 98.50 380 HIS A CA 1
ATOM 2943 C C . HIS A 1 380 ? 4.043 -4.919 -18.982 1.00 98.50 380 HIS A C 1
ATOM 2945 O O . HIS A 1 380 ? 5.116 -5.422 -18.650 1.00 98.50 380 HIS A O 1
ATOM 2951 N N . GLN A 1 381 ? 2.860 -5.386 -18.592 1.00 97.94 381 GLN A N 1
ATOM 2952 C CA . GLN A 1 381 ? 2.674 -6.662 -17.921 1.00 97.94 381 GLN A CA 1
ATOM 2953 C C . GLN A 1 381 ? 2.317 -7.705 -18.976 1.00 97.94 381 GLN A C 1
ATOM 2955 O O . GLN A 1 381 ? 1.294 -7.593 -19.651 1.00 97.94 381 GLN A O 1
ATOM 2960 N N . SER A 1 382 ? 3.159 -8.717 -19.131 1.00 97.06 382 SER A N 1
ATOM 2961 C CA . SER A 1 382 ? 2.896 -9.864 -20.002 1.00 97.06 382 SER A CA 1
ATOM 2962 C C . SER A 1 382 ? 2.587 -11.103 -19.154 1.00 97.06 382 SER A C 1
ATOM 2964 O O . SER A 1 382 ? 2.828 -11.097 -17.944 1.00 97.06 382 SER A O 1
ATOM 2966 N N . PRO A 1 383 ? 2.126 -12.214 -19.755 1.00 94.62 383 PRO A N 1
ATOM 2967 C CA . PRO A 1 383 ? 1.947 -13.464 -19.021 1.00 94.62 383 PRO A CA 1
ATOM 2968 C C . PRO A 1 383 ? 3.238 -14.076 -18.461 1.00 94.62 383 PRO A C 1
ATOM 2970 O O . PRO A 1 383 ? 3.138 -14.997 -17.657 1.00 94.62 383 PRO A O 1
ATOM 2973 N N . ALA A 1 384 ? 4.422 -13.616 -18.885 1.00 93.88 384 ALA A N 1
ATOM 2974 C CA . ALA A 1 384 ? 5.709 -14.220 -18.523 1.00 93.88 384 ALA A CA 1
ATOM 2975 C C . ALA A 1 384 ? 6.732 -13.246 -17.911 1.00 93.88 384 ALA A C 1
ATOM 2977 O O . ALA A 1 384 ? 7.794 -13.689 -17.487 1.00 93.88 384 ALA A O 1
ATOM 2978 N N . ALA A 1 385 ? 6.462 -11.940 -17.902 1.00 96.56 385 ALA A N 1
ATOM 2979 C CA . ALA A 1 385 ? 7.351 -10.925 -17.342 1.00 96.56 385 ALA A CA 1
ATOM 2980 C C . ALA A 1 385 ? 6.631 -9.588 -17.148 1.00 96.56 385 ALA A C 1
ATOM 2982 O O . ALA A 1 385 ? 5.644 -9.305 -17.839 1.00 96.56 385 ALA A O 1
ATOM 2983 N N . TRP A 1 386 ? 7.231 -8.733 -16.328 1.00 98.19 386 TRP A N 1
ATOM 2984 C CA . TRP A 1 386 ? 6.979 -7.297 -16.321 1.00 98.19 386 TRP A CA 1
ATOM 2985 C C . TRP A 1 386 ? 8.130 -6.538 -16.994 1.00 98.19 386 TRP A C 1
ATOM 2987 O O . TRP A 1 386 ? 9.295 -6.922 -16.874 1.00 98.19 386 TRP A O 1
ATOM 2997 N N . ALA A 1 387 ? 7.830 -5.434 -17.676 1.00 98.19 387 ALA A N 1
ATOM 2998 C CA . ALA A 1 387 ? 8.833 -4.510 -18.193 1.00 98.19 387 ALA A CA 1
ATOM 2999 C C . ALA A 1 387 ? 8.371 -3.050 -18.076 1.00 98.19 387 ALA A C 1
ATOM 3001 O O . ALA A 1 387 ? 7.197 -2.733 -18.284 1.00 98.19 387 ALA A O 1
ATOM 3002 N N . GLY A 1 388 ? 9.310 -2.150 -17.789 1.00 97.69 388 GLY A N 1
ATOM 3003 C CA . GLY A 1 388 ? 9.051 -0.729 -17.582 1.00 97.69 388 GLY A CA 1
ATOM 3004 C C . GLY A 1 388 ? 10.060 0.170 -18.293 1.00 97.69 388 GLY A C 1
ATOM 3005 O O . GLY A 1 388 ? 11.254 -0.104 -18.282 1.00 97.69 388 GLY A O 1
ATOM 3006 N N . ALA A 1 389 ? 9.606 1.274 -18.882 1.00 98.31 389 ALA A N 1
ATOM 3007 C CA . ALA A 1 389 ? 10.477 2.355 -19.338 1.00 98.31 389 ALA A CA 1
ATOM 3008 C C . ALA A 1 389 ? 10.187 3.621 -18.536 1.00 98.31 389 ALA A C 1
ATOM 3010 O O . ALA A 1 389 ? 9.089 4.174 -18.638 1.00 98.31 389 ALA A O 1
ATOM 3011 N N . VAL A 1 390 ? 11.167 4.070 -17.753 1.00 98.19 390 VAL A N 1
ATOM 3012 C CA . VAL A 1 390 ? 11.042 5.221 -16.858 1.00 98.19 390 VAL A CA 1
ATOM 3013 C C . VAL A 1 390 ? 11.804 6.407 -17.436 1.00 98.19 390 VAL A C 1
ATOM 3015 O O . VAL A 1 390 ? 13.016 6.349 -17.624 1.00 98.19 390 VAL A O 1
ATOM 3018 N N . SER A 1 391 ? 11.090 7.498 -17.699 1.00 97.75 391 SER A N 1
ATOM 3019 C CA . SER A 1 391 ? 11.634 8.772 -18.185 1.00 97.75 391 SER A CA 1
ATOM 3020 C C . SER A 1 391 ? 11.559 9.895 -17.149 1.00 97.75 391 SER A C 1
ATOM 3022 O O . SER A 1 391 ? 11.992 11.011 -17.428 1.00 97.75 391 SER A O 1
ATOM 3024 N N . LYS A 1 392 ? 10.982 9.633 -15.969 1.00 96.56 392 LYS A N 1
ATOM 3025 C CA . LYS A 1 392 ? 10.879 10.611 -14.881 1.00 96.56 392 LYS A CA 1
ATOM 3026 C C . LYS A 1 392 ? 12.284 10.978 -14.374 1.00 96.56 392 LYS A C 1
ATOM 3028 O O . LYS A 1 392 ? 13.058 10.070 -14.053 1.00 96.56 392 LYS A O 1
ATOM 3033 N N . PRO A 1 393 ? 12.623 12.276 -14.249 1.00 94.88 393 PRO A N 1
ATOM 3034 C CA . PRO A 1 393 ? 13.914 12.699 -13.716 1.00 94.88 393 PRO A CA 1
ATOM 3035 C C . PRO A 1 393 ? 14.223 12.052 -12.362 1.00 94.88 393 PRO A C 1
ATOM 3037 O O . PRO A 1 393 ? 13.331 11.943 -11.524 1.00 94.88 393 PRO A O 1
ATOM 3040 N N . LYS A 1 394 ? 15.493 11.682 -12.141 1.00 93.94 394 LYS A N 1
ATOM 3041 C CA . LYS A 1 394 ? 16.016 10.957 -10.959 1.00 93.94 394 LYS A CA 1
ATOM 3042 C C . LYS A 1 394 ? 15.656 9.466 -10.873 1.00 93.94 394 LYS A C 1
ATOM 3044 O O . LYS A 1 394 ? 16.220 8.777 -10.025 1.00 93.94 394 LYS A O 1
ATOM 3049 N N . PHE A 1 395 ? 14.791 8.965 -11.756 1.00 95.88 395 PHE A N 1
ATOM 3050 C CA . PHE A 1 395 ? 14.350 7.564 -11.788 1.00 95.88 395 PHE A CA 1
ATOM 3051 C C . PHE A 1 395 ? 14.584 6.896 -13.152 1.00 95.88 395 PHE A C 1
ATOM 3053 O O . PHE A 1 395 ? 14.075 5.807 -13.398 1.00 95.88 395 PHE A O 1
ATOM 3060 N N . VAL A 1 396 ? 15.335 7.541 -14.049 1.00 97.25 396 VAL A N 1
ATOM 3061 C CA . VAL A 1 396 ? 15.451 7.158 -15.463 1.00 97.25 396 VAL A CA 1
ATOM 3062 C C . VAL A 1 396 ? 16.093 5.779 -15.608 1.00 97.25 396 VAL A C 1
ATOM 3064 O O . VAL A 1 396 ? 17.229 5.570 -15.195 1.00 97.25 396 VAL A O 1
ATOM 3067 N N . LYS A 1 397 ? 15.375 4.818 -16.190 1.00 97.56 397 LYS A N 1
ATOM 3068 C CA . LYS A 1 397 ? 15.866 3.448 -16.406 1.00 97.56 397 LYS A CA 1
ATOM 3069 C C . LYS A 1 397 ? 14.986 2.700 -17.396 1.00 97.56 397 LYS A C 1
ATOM 3071 O O . LYS A 1 397 ? 13.835 3.077 -17.627 1.00 97.56 397 LYS A O 1
ATOM 3076 N N . PHE A 1 398 ? 15.495 1.586 -17.901 1.00 97.69 398 PHE A N 1
ATOM 3077 C CA . PHE A 1 398 ? 14.638 0.529 -18.422 1.00 97.69 398 PHE A CA 1
ATOM 3078 C C . PHE A 1 398 ? 14.667 -0.629 -17.438 1.00 97.69 398 PHE A C 1
ATOM 3080 O O . PHE A 1 398 ? 15.734 -1.015 -16.987 1.00 97.69 398 PHE A O 1
ATOM 3087 N N . ALA A 1 399 ? 13.506 -1.145 -17.063 1.00 96.44 399 ALA A N 1
ATOM 3088 C CA . ALA A 1 399 ? 13.363 -2.169 -16.046 1.00 96.44 399 ALA A CA 1
ATOM 3089 C C . ALA A 1 399 ? 12.713 -3.425 -16.630 1.00 96.44 399 ALA A C 1
ATOM 3091 O O . ALA A 1 399 ? 11.871 -3.339 -17.528 1.00 96.44 399 ALA A O 1
ATOM 3092 N N . TRP A 1 400 ? 13.110 -4.594 -16.135 1.00 96.50 400 TRP A N 1
ATOM 3093 C CA . TRP A 1 400 ? 12.616 -5.883 -16.612 1.00 96.50 400 TRP A CA 1
ATOM 3094 C C . TRP A 1 400 ? 12.632 -6.911 -15.482 1.00 96.50 400 TRP A C 1
ATOM 3096 O O . TRP A 1 400 ? 13.668 -7.112 -14.865 1.00 96.50 400 TRP A O 1
ATOM 3106 N N . GLN A 1 401 ? 11.503 -7.566 -15.231 1.00 95.19 401 GLN A N 1
ATOM 3107 C CA . GLN A 1 401 ? 11.380 -8.651 -14.257 1.00 95.19 401 GLN A CA 1
ATOM 3108 C C . GLN A 1 401 ? 10.829 -9.896 -14.961 1.00 95.19 401 GLN A C 1
ATOM 3110 O O . GLN A 1 401 ? 9.605 -10.048 -15.088 1.00 95.19 401 GLN A O 1
ATOM 3115 N N . PRO A 1 402 ? 11.703 -10.765 -15.503 1.00 93.50 402 PRO A N 1
ATOM 3116 C CA . PRO A 1 402 ? 11.276 -12.025 -16.093 1.00 93.50 402 PRO A CA 1
ATOM 3117 C C . PRO A 1 402 ? 10.672 -12.949 -15.038 1.00 93.50 402 PRO A C 1
ATOM 3119 O O . PRO A 1 402 ? 11.097 -12.955 -13.889 1.00 93.50 402 PRO A O 1
ATOM 3122 N N . GLY A 1 403 ? 9.657 -13.720 -15.423 1.00 92.12 403 GLY A N 1
ATOM 3123 C CA . GLY A 1 403 ? 8.897 -14.562 -14.496 1.00 92.12 403 GLY A CA 1
ATOM 3124 C C . GLY A 1 403 ? 8.135 -13.781 -13.423 1.00 92.12 403 GLY A C 1
ATOM 3125 O O . GLY A 1 403 ? 7.627 -14.401 -12.495 1.00 92.12 403 GLY A O 1
ATOM 3126 N N . HIS A 1 404 ? 8.085 -12.446 -13.543 1.00 94.81 404 HIS A N 1
ATOM 3127 C CA . HIS A 1 404 ? 7.584 -11.535 -12.512 1.00 94.81 404 HIS A CA 1
ATOM 3128 C C . HIS A 1 404 ? 8.358 -11.641 -11.191 1.00 94.81 404 HIS A C 1
ATOM 3130 O O . HIS A 1 404 ? 7.833 -11.211 -10.170 1.00 94.81 404 HIS A O 1
ATOM 3136 N N . ASP A 1 405 ? 9.577 -12.196 -11.230 1.00 92.50 405 ASP A N 1
ATOM 3137 C CA . ASP A 1 405 ? 10.414 -12.491 -10.062 1.00 92.50 405 ASP A CA 1
ATOM 3138 C C . ASP A 1 405 ? 10.853 -11.189 -9.383 1.00 92.50 405 ASP A C 1
ATOM 3140 O O . ASP A 1 405 ? 11.743 -10.487 -9.869 1.00 92.50 405 ASP A O 1
ATOM 3144 N N . ASP A 1 406 ? 10.207 -10.872 -8.263 1.00 90.50 406 ASP A N 1
ATOM 3145 C CA . ASP A 1 406 ? 10.491 -9.673 -7.462 1.00 90.50 406 ASP A CA 1
ATOM 3146 C C . ASP A 1 406 ? 11.919 -9.679 -6.898 1.00 90.50 406 ASP A C 1
ATOM 3148 O O . ASP A 1 406 ? 12.571 -8.647 -6.754 1.00 90.50 406 ASP A O 1
ATOM 3152 N N . TRP A 1 407 ? 12.443 -10.880 -6.646 1.00 89.62 407 TRP A N 1
ATOM 3153 C CA . TRP A 1 407 ? 13.726 -11.113 -5.998 1.00 89.62 407 TRP A CA 1
ATOM 3154 C C . TRP A 1 407 ? 14.832 -11.469 -6.991 1.00 89.62 407 TRP A C 1
ATOM 3156 O O . TRP A 1 407 ? 15.910 -11.906 -6.585 1.00 89.62 407 TRP A O 1
ATOM 3166 N N . LEU A 1 408 ? 14.623 -11.285 -8.296 1.00 90.00 408 LEU A N 1
ATOM 3167 C CA . LEU A 1 408 ? 15.698 -11.434 -9.267 1.00 90.00 408 LEU A CA 1
ATOM 3168 C C . LEU A 1 408 ? 16.503 -10.147 -9.383 1.00 90.00 408 LEU A C 1
ATOM 3170 O O . LEU A 1 408 ? 17.622 -10.080 -8.872 1.00 90.00 408 LEU A O 1
ATOM 3174 N N . PHE A 1 409 ? 15.964 -9.149 -10.085 1.00 91.19 409 PHE A N 1
ATOM 3175 C CA . PHE A 1 409 ? 16.647 -7.882 -10.299 1.00 91.19 409 PHE A CA 1
ATOM 3176 C C . PHE A 1 409 ? 16.198 -6.866 -9.261 1.00 91.19 409 PHE A C 1
ATOM 3178 O O . PHE A 1 409 ? 15.015 -6.750 -8.961 1.00 91.19 409 PHE A O 1
ATOM 3185 N N . ARG A 1 410 ? 17.145 -6.079 -8.757 1.00 90.19 410 ARG A N 1
ATOM 3186 C CA . ARG A 1 410 ? 16.814 -4.889 -7.972 1.00 90.19 410 ARG A CA 1
ATOM 3187 C C . ARG A 1 410 ? 16.239 -3.837 -8.899 1.00 90.19 410 ARG A C 1
ATOM 3189 O O . ARG A 1 410 ? 16.858 -3.514 -9.916 1.00 90.19 410 ARG A O 1
ATOM 3196 N N . ILE A 1 411 ? 15.095 -3.273 -8.535 1.00 91.00 411 ILE A N 1
ATOM 3197 C CA . ILE A 1 411 ? 14.397 -2.306 -9.388 1.00 91.00 411 ILE A CA 1
ATOM 3198 C C . ILE A 1 411 ? 13.988 -1.029 -8.658 1.00 91.00 411 ILE A C 1
ATOM 3200 O O . ILE A 1 411 ? 13.428 -0.149 -9.313 1.00 91.00 411 ILE A O 1
ATOM 3204 N N . SER A 1 412 ? 14.309 -0.890 -7.365 1.00 88.81 412 SER A N 1
ATOM 3205 C CA . SER A 1 412 ? 14.068 0.321 -6.567 1.00 88.81 412 SER A CA 1
ATOM 3206 C C . SER A 1 412 ? 14.367 1.623 -7.316 1.00 88.81 412 SER A C 1
ATOM 3208 O O . SER A 1 412 ? 15.201 1.669 -8.225 1.00 88.81 412 SER A O 1
ATOM 3210 N N . GLY A 1 413 ? 13.742 2.727 -6.909 1.00 90.31 413 GLY A N 1
ATOM 3211 C CA . GLY A 1 413 ? 13.850 4.025 -7.582 1.00 90.31 413 GLY A CA 1
ATOM 3212 C C . GLY A 1 413 ? 15.286 4.488 -7.874 1.00 90.31 413 GLY A C 1
ATOM 3213 O O . GLY A 1 413 ? 15.539 5.005 -8.961 1.00 90.31 413 GLY A O 1
ATOM 3214 N N . ALA A 1 414 ? 16.235 4.216 -6.982 1.00 90.12 414 ALA A N 1
ATOM 3215 C CA . ALA A 1 414 ? 17.639 4.600 -7.078 1.00 90.12 414 ALA A CA 1
ATOM 3216 C C . ALA A 1 414 ? 18.502 3.580 -7.833 1.00 90.12 414 ALA A C 1
ATOM 3218 O O . ALA A 1 414 ? 19.635 3.901 -8.192 1.00 90.12 414 ALA A O 1
ATOM 3219 N N . THR A 1 415 ? 17.994 2.373 -8.088 1.00 92.25 415 THR A N 1
ATOM 3220 C CA . THR A 1 415 ? 18.751 1.326 -8.772 1.00 92.25 415 THR A CA 1
ATOM 3221 C C . THR A 1 415 ? 18.740 1.554 -10.286 1.00 92.25 415 THR A C 1
ATOM 3223 O O . THR A 1 415 ? 17.663 1.552 -10.896 1.00 92.25 415 THR A O 1
ATOM 3226 N N . PRO A 1 416 ? 19.902 1.768 -10.929 1.00 94.25 416 PRO A N 1
ATOM 3227 C CA . PRO A 1 416 ? 19.984 1.833 -12.381 1.00 94.25 416 PRO A CA 1
ATOM 3228 C C . PRO A 1 416 ? 19.747 0.450 -12.996 1.00 94.25 416 PRO A C 1
ATOM 3230 O O . PRO A 1 416 ? 20.201 -0.563 -12.468 1.00 94.25 416 PRO A O 1
ATOM 3233 N N . MET A 1 417 ? 19.069 0.414 -14.141 1.00 94.88 417 MET A N 1
ATOM 3234 C CA . MET A 1 417 ? 18.861 -0.813 -14.904 1.00 94.88 417 MET A CA 1
ATOM 3235 C C . MET A 1 417 ? 18.891 -0.502 -16.406 1.00 94.88 417 MET A C 1
ATOM 3237 O O . MET A 1 417 ? 18.257 0.460 -16.851 1.00 94.88 417 MET A O 1
ATOM 3241 N N . PHE A 1 418 ? 19.702 -1.258 -17.159 1.00 93.94 418 PHE A N 1
ATOM 3242 C CA . PHE A 1 418 ? 20.078 -1.061 -18.577 1.00 93.94 418 PHE A CA 1
ATOM 3243 C C . PHE A 1 418 ? 20.766 0.275 -18.926 1.00 93.94 418 PHE A C 1
ATOM 3245 O O . PHE A 1 418 ? 21.534 0.331 -19.884 1.00 93.94 418 PHE A O 1
ATOM 3252 N N . LEU A 1 419 ? 20.555 1.322 -18.132 1.00 95.06 419 LEU A N 1
ATOM 3253 C CA . LEU A 1 419 ? 21.247 2.607 -18.180 1.00 95.06 419 LEU A CA 1
ATOM 3254 C C . LEU A 1 419 ? 22.278 2.701 -17.044 1.00 95.06 419 LEU A C 1
ATOM 3256 O O . LEU A 1 419 ? 22.164 1.969 -16.057 1.00 95.06 419 LEU A O 1
ATOM 3260 N N . PRO A 1 420 ? 23.299 3.569 -17.156 1.00 92.88 420 PRO A N 1
ATOM 3261 C CA . PRO A 1 420 ? 24.366 3.646 -16.156 1.00 92.88 420 PRO A CA 1
ATOM 3262 C C . PRO A 1 420 ? 23.949 4.320 -14.842 1.00 92.88 420 PRO A C 1
ATOM 3264 O O . PRO A 1 420 ? 24.574 4.088 -13.808 1.00 92.88 420 PRO A O 1
ATOM 3267 N N . SER A 1 421 ? 22.920 5.170 -14.868 1.00 94.44 421 SER A N 1
ATOM 3268 C CA . SER A 1 421 ? 22.461 5.953 -13.718 1.00 94.44 421 SER A CA 1
ATOM 3269 C C . SER A 1 421 ? 20.988 6.327 -13.862 1.00 94.44 421 SER A C 1
ATOM 3271 O O . SER A 1 421 ? 20.504 6.528 -14.974 1.00 94.44 421 SER A O 1
ATOM 3273 N N . THR A 1 422 ? 20.289 6.497 -12.739 1.00 95.25 422 THR A N 1
ATOM 3274 C CA . THR A 1 422 ? 18.912 7.017 -12.719 1.00 95.25 422 THR A CA 1
ATOM 3275 C C . THR A 1 422 ? 18.830 8.537 -12.879 1.00 95.25 422 THR A C 1
ATOM 3277 O O . THR A 1 422 ? 17.747 9.096 -13.069 1.00 95.25 422 THR A O 1
ATOM 3280 N N . ALA A 1 423 ? 19.980 9.215 -12.823 1.00 95.12 423 ALA A N 1
ATOM 3281 C CA . ALA A 1 423 ? 20.114 10.660 -12.977 1.00 95.12 423 ALA A CA 1
ATOM 3282 C C . ALA A 1 423 ? 20.433 11.102 -14.416 1.00 95.12 423 ALA A C 1
ATOM 3284 O O . ALA A 1 423 ? 20.676 12.288 -14.633 1.00 95.12 423 ALA A O 1
ATOM 3285 N N . VAL A 1 424 ? 20.451 10.179 -15.385 1.00 94.69 424 VAL A N 1
ATOM 3286 C CA . VAL A 1 424 ? 20.658 10.528 -16.796 1.00 94.69 424 VAL A CA 1
ATOM 3287 C C . VAL A 1 424 ? 19.583 11.523 -17.246 1.00 94.69 424 VAL A C 1
ATOM 3289 O O . VAL A 1 424 ? 18.395 11.345 -16.976 1.00 94.69 424 VAL A O 1
ATOM 3292 N N . GLU A 1 425 ? 20.005 12.587 -17.926 1.00 96.38 425 GLU A N 1
ATOM 3293 C CA . GLU A 1 425 ? 19.109 13.647 -18.377 1.00 96.38 425 GLU A CA 1
ATOM 3294 C C . GLU A 1 425 ? 18.351 13.216 -19.638 1.00 96.38 425 GLU A C 1
ATOM 3296 O O . GLU A 1 425 ? 18.950 12.953 -20.680 1.00 96.38 425 GLU A O 1
ATOM 3301 N N . VAL A 1 426 ? 17.020 13.171 -19.554 1.00 97.62 426 VAL A N 1
ATOM 3302 C CA . VAL A 1 426 ? 16.139 12.897 -20.696 1.00 97.62 426 VAL A CA 1
ATOM 3303 C C . VAL A 1 426 ? 15.714 14.221 -21.322 1.00 97.62 426 VAL A C 1
ATOM 3305 O O . VAL A 1 426 ? 14.987 15.002 -20.714 1.00 97.62 426 VAL A O 1
ATOM 3308 N N . THR A 1 427 ? 16.135 14.460 -22.562 1.00 97.56 427 THR A N 1
ATOM 3309 C CA . THR A 1 427 ? 15.796 15.664 -23.339 1.00 97.56 427 THR A CA 1
ATOM 3310 C C . THR A 1 427 ? 14.648 15.427 -24.321 1.00 97.56 427 THR A C 1
ATOM 3312 O O . THR A 1 427 ? 14.185 16.356 -24.986 1.00 97.56 427 THR A O 1
ATOM 3315 N N . GLY A 1 428 ? 14.198 14.182 -24.481 1.00 97.50 428 GLY A N 1
ATOM 3316 C CA . GLY A 1 428 ? 13.047 13.841 -25.309 1.00 97.50 428 GLY A CA 1
ATOM 3317 C C . GLY A 1 428 ? 12.596 12.398 -25.127 1.00 97.50 428 GLY A C 1
ATOM 3318 O O . GLY A 1 428 ? 13.386 11.519 -24.788 1.00 97.50 428 GLY A O 1
ATOM 3319 N N . ARG A 1 429 ? 11.313 12.153 -25.384 1.00 97.75 429 ARG A N 1
ATOM 3320 C CA . ARG A 1 429 ? 10.668 10.849 -25.240 1.00 97.75 429 ARG A CA 1
ATOM 3321 C C . ARG A 1 429 ? 9.795 10.573 -26.456 1.00 97.75 429 ARG A C 1
ATOM 3323 O O . ARG A 1 429 ? 9.052 11.436 -26.910 1.00 97.75 429 ARG A O 1
ATOM 3330 N N . SER A 1 430 ? 9.876 9.369 -27.001 1.00 98.38 430 SER A N 1
ATOM 3331 C CA . SER A 1 430 ? 8.992 8.900 -28.068 1.00 98.38 430 SER A CA 1
ATOM 3332 C C . SER A 1 430 ? 8.521 7.497 -27.741 1.00 98.38 430 SER A C 1
ATOM 3334 O O . SER A 1 430 ? 9.338 6.604 -27.541 1.00 98.38 430 SER A O 1
ATOM 3336 N N . VAL A 1 431 ? 7.205 7.310 -27.671 1.00 98.56 431 VAL A N 1
ATOM 3337 C CA . VAL A 1 431 ? 6.595 6.034 -27.296 1.00 98.56 431 VAL A CA 1
ATOM 3338 C C . VAL A 1 431 ? 5.577 5.602 -28.338 1.00 98.56 431 VAL A C 1
ATOM 3340 O O . VAL A 1 431 ? 4.806 6.400 -28.887 1.00 98.56 431 VAL A O 1
ATOM 3343 N N . ARG A 1 432 ? 5.583 4.301 -28.607 1.00 98.12 432 ARG A N 1
ATOM 3344 C CA . ARG A 1 432 ? 4.518 3.581 -29.294 1.00 98.12 432 ARG A CA 1
ATOM 3345 C C . ARG A 1 432 ? 4.106 2.408 -28.421 1.00 98.12 432 ARG A C 1
ATOM 3347 O O . ARG A 1 432 ? 4.950 1.609 -28.031 1.00 98.12 432 ARG A O 1
ATOM 3354 N N . THR A 1 433 ? 2.820 2.313 -28.115 1.00 97.94 433 THR A N 1
ATOM 3355 C CA . THR A 1 433 ? 2.221 1.143 -27.469 1.00 97.94 433 THR A CA 1
ATOM 3356 C C . THR A 1 433 ? 1.377 0.390 -28.484 1.00 97.94 433 THR A C 1
ATOM 3358 O O . THR A 1 433 ? 0.744 1.000 -29.351 1.00 97.94 433 THR A O 1
ATOM 3361 N N . HIS A 1 434 ? 1.372 -0.930 -28.364 1.00 97.19 434 HIS A N 1
ATOM 3362 C CA . HIS A 1 434 ? 0.548 -1.851 -29.130 1.00 97.19 434 HIS A CA 1
ATOM 3363 C C . HIS A 1 434 ? -0.362 -2.586 -28.162 1.00 97.19 434 HIS A C 1
ATOM 3365 O O . HIS A 1 434 ? 0.127 -3.064 -27.146 1.00 97.19 434 HIS A O 1
ATOM 3371 N N . THR A 1 435 ? -1.660 -2.646 -28.434 1.00 96.19 435 THR A N 1
ATOM 3372 C CA . THR A 1 435 ? -2.616 -3.309 -27.539 1.00 96.19 435 THR A CA 1
ATOM 3373 C C . THR A 1 435 ? -3.268 -4.485 -28.231 1.00 96.19 435 THR A C 1
ATOM 3375 O O . THR A 1 435 ? -3.566 -4.431 -29.426 1.00 96.19 435 THR A O 1
ATOM 3378 N N . ARG A 1 436 ? -3.580 -5.541 -27.477 1.00 93.31 436 ARG A N 1
ATOM 3379 C CA . ARG A 1 436 ? -4.212 -6.743 -28.032 1.00 93.31 436 ARG A CA 1
ATOM 3380 C C . ARG A 1 436 ? -5.488 -6.433 -28.808 1.00 93.31 436 ARG A C 1
ATOM 3382 O O . ARG A 1 436 ? -5.717 -7.024 -29.857 1.00 93.31 436 ARG A O 1
ATOM 3389 N N . LEU A 1 437 ? -6.295 -5.497 -28.308 1.00 92.62 437 LEU A N 1
ATOM 3390 C CA . LEU A 1 437 ? -7.564 -5.117 -28.927 1.00 92.62 437 LEU A CA 1
ATOM 3391 C C . LEU A 1 437 ? -7.384 -4.467 -30.309 1.00 92.62 437 LEU A C 1
ATOM 3393 O O . LEU A 1 437 ? -8.215 -4.686 -31.184 1.00 92.62 437 LEU A O 1
ATOM 3397 N N . ARG A 1 438 ? -6.329 -3.665 -30.5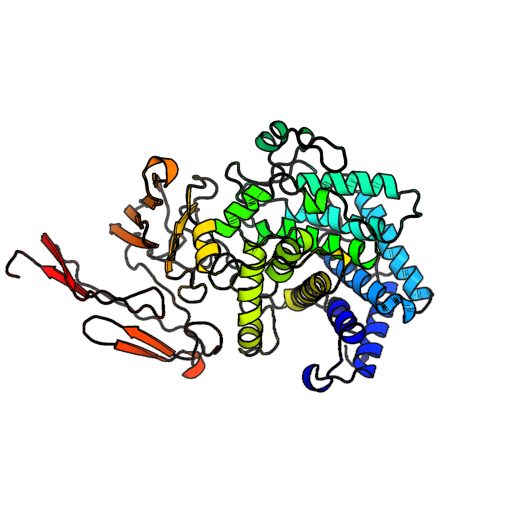03 1.00 95.75 438 ARG A N 1
ATOM 3398 C CA . ARG A 1 438 ? -6.102 -2.914 -31.747 1.00 95.75 438 ARG A CA 1
ATOM 3399 C C . ARG A 1 438 ? -5.129 -3.617 -32.692 1.00 95.75 438 ARG A C 1
ATOM 3401 O O . ARG A 1 438 ? -5.360 -3.639 -33.894 1.00 95.75 438 ARG A O 1
ATOM 3408 N N . ASP A 1 439 ? -4.048 -4.162 -32.146 1.00 96.00 439 ASP A N 1
ATOM 3409 C CA . ASP A 1 439 ? -2.871 -4.628 -32.888 1.00 96.00 439 ASP A CA 1
ATOM 3410 C C . ASP A 1 439 ? -2.702 -6.159 -32.841 1.00 96.00 439 ASP A C 1
ATOM 3412 O O . ASP A 1 439 ? -1.829 -6.708 -33.508 1.00 96.00 439 ASP A O 1
ATOM 3416 N N . GLY A 1 440 ? -3.522 -6.866 -32.052 1.00 95.06 440 GLY A N 1
ATOM 3417 C CA . GLY A 1 440 ? -3.446 -8.320 -31.869 1.00 95.06 440 GLY A CA 1
ATOM 3418 C C . GLY A 1 440 ? -2.431 -8.781 -30.816 1.00 95.06 440 GLY A C 1
ATOM 3419 O O . GLY A 1 440 ? -2.401 -9.964 -30.480 1.00 95.06 440 GLY A O 1
ATOM 3420 N N . PHE A 1 441 ? -1.641 -7.868 -30.245 1.00 94.38 441 PHE A N 1
ATOM 3421 C CA . PHE A 1 441 ? -0.693 -8.152 -29.167 1.00 94.38 441 PHE A CA 1
ATOM 3422 C C . PHE A 1 441 ? -0.471 -6.944 -28.249 1.00 94.38 441 PHE A C 1
ATOM 3424 O O . PHE A 1 441 ? -0.716 -5.812 -28.655 1.00 94.38 441 PHE A O 1
ATOM 3431 N N . ASP A 1 442 ? 0.025 -7.194 -27.034 1.00 97.38 442 ASP A N 1
ATOM 3432 C CA . ASP A 1 442 ? 0.467 -6.146 -26.108 1.00 97.38 442 ASP A CA 1
ATOM 3433 C C . ASP A 1 442 ? 1.992 -5.972 -26.197 1.00 97.38 442 ASP A C 1
ATOM 3435 O O . ASP A 1 442 ? 2.736 -6.956 -26.255 1.00 97.38 442 ASP A O 1
ATOM 3439 N N . GLY A 1 443 ? 2.460 -4.727 -26.264 1.00 96.62 443 GLY A N 1
ATOM 3440 C CA . GLY A 1 443 ? 3.884 -4.405 -26.358 1.00 96.62 443 GLY A CA 1
ATOM 3441 C C . GLY A 1 443 ? 4.152 -2.909 -26.475 1.00 96.62 443 GLY A C 1
ATOM 3442 O O . GLY A 1 443 ? 3.240 -2.098 -26.639 1.00 96.62 443 GLY A O 1
ATOM 3443 N N . SER A 1 444 ? 5.417 -2.515 -26.403 1.00 98.19 444 SER A N 1
ATOM 3444 C CA . SER A 1 444 ? 5.821 -1.113 -26.519 1.00 98.19 444 SER A CA 1
ATOM 3445 C C . SER A 1 444 ? 7.175 -0.958 -27.189 1.00 98.19 444 SER A C 1
ATOM 3447 O O . SER A 1 444 ? 8.015 -1.846 -27.112 1.00 98.19 444 SER A O 1
ATOM 3449 N N . ALA A 1 445 ? 7.393 0.198 -27.806 1.00 97.81 445 ALA A N 1
ATOM 3450 C CA . ALA A 1 445 ? 8.696 0.689 -28.221 1.00 97.81 445 ALA A CA 1
ATOM 3451 C C . ALA A 1 445 ? 8.874 2.106 -27.665 1.00 97.81 445 ALA A C 1
ATOM 3453 O O . ALA A 1 445 ? 8.108 3.015 -28.001 1.00 97.81 445 ALA A O 1
ATOM 3454 N N . THR A 1 446 ? 9.878 2.281 -26.810 1.00 98.62 446 THR A N 1
ATOM 3455 C CA . THR A 1 446 ? 10.219 3.551 -26.168 1.00 98.62 446 THR A CA 1
ATOM 3456 C C . THR A 1 446 ? 11.610 3.979 -26.602 1.00 98.62 446 THR A C 1
ATOM 3458 O O . THR A 1 446 ? 12.554 3.205 -26.494 1.00 98.62 446 THR A O 1
ATOM 3461 N N . LEU A 1 447 ? 11.746 5.222 -27.053 1.00 98.25 447 LEU A N 1
ATOM 3462 C CA . LEU A 1 447 ? 13.018 5.879 -27.325 1.00 98.25 447 LEU A CA 1
ATOM 3463 C C . LEU A 1 447 ? 13.159 7.084 -26.396 1.00 98.25 447 LEU A C 1
ATOM 3465 O O . LEU A 1 447 ? 12.315 7.985 -26.400 1.00 98.25 447 LEU A O 1
ATOM 3469 N N . LEU A 1 448 ? 14.241 7.104 -25.627 1.00 98.38 448 LEU A N 1
ATOM 3470 C CA . LEU A 1 448 ? 14.678 8.249 -24.847 1.00 98.38 448 LEU A CA 1
ATOM 3471 C C . LEU A 1 448 ? 15.814 8.936 -25.601 1.00 98.38 448 LEU A C 1
ATOM 3473 O O . LEU A 1 448 ? 16.827 8.314 -25.924 1.00 98.38 448 LEU A O 1
ATOM 3477 N N . ARG A 1 449 ? 15.642 10.226 -25.881 1.00 98.12 449 ARG A N 1
ATOM 3478 C CA . ARG A 1 449 ? 16.742 11.107 -26.259 1.00 98.12 449 ARG A CA 1
ATOM 3479 C C . ARG A 1 449 ? 17.361 11.617 -24.970 1.00 98.12 449 ARG A C 1
ATOM 3481 O O . ARG A 1 449 ? 16.671 12.224 -24.151 1.00 98.12 449 ARG A O 1
ATOM 3488 N N . LEU A 1 450 ? 18.641 11.344 -24.802 1.00 97.00 450 LEU A N 1
ATOM 3489 C CA . LEU A 1 450 ? 19.419 11.779 -23.655 1.00 97.00 450 LEU A CA 1
ATOM 3490 C C . LEU A 1 450 ? 20.118 13.095 -24.007 1.00 97.00 450 LEU A C 1
ATOM 3492 O O . LEU A 1 450 ? 19.918 13.628 -25.105 1.00 97.00 450 LEU A O 1
ATOM 3496 N N . LYS A 1 451 ? 20.890 13.668 -23.090 1.00 95.56 451 LYS A N 1
ATOM 3497 C CA . LYS A 1 451 ? 21.676 14.865 -23.403 1.00 95.56 451 LYS A CA 1
ATOM 3498 C C . LYS A 1 451 ? 22.760 14.544 -24.432 1.00 95.56 451 LYS A C 1
ATOM 3500 O O . LYS A 1 451 ? 22.828 15.204 -25.465 1.00 95.56 451 LYS A O 1
ATOM 3505 N N . ASP A 1 452 ? 23.517 13.481 -24.181 1.00 93.44 452 ASP A N 1
ATOM 3506 C CA . ASP A 1 452 ? 24.637 13.024 -24.997 1.00 93.44 452 ASP A CA 1
ATOM 3507 C C . ASP A 1 452 ? 24.388 11.586 -25.505 1.00 93.44 452 ASP A C 1
ATOM 3509 O O . ASP A 1 452 ? 25.225 10.695 -25.348 1.00 93.44 452 ASP A O 1
ATOM 3513 N N . GLY A 1 453 ? 23.214 11.318 -26.097 1.00 94.25 453 GLY A N 1
ATOM 3514 C CA . GLY A 1 453 ? 22.917 10.007 -26.688 1.00 94.25 453 GLY A CA 1
ATOM 3515 C C . GLY A 1 453 ? 21.440 9.663 -26.883 1.00 94.25 453 GLY A C 1
ATOM 3516 O O . GLY A 1 453 ? 20.545 10.500 -26.746 1.00 94.25 453 GLY A O 1
ATOM 3517 N N . PHE A 1 454 ? 21.191 8.392 -27.190 1.00 96.06 454 PHE A N 1
ATOM 3518 C CA . PHE A 1 454 ? 19.868 7.795 -27.345 1.00 96.06 454 PHE A CA 1
ATOM 3519 C C . PHE A 1 454 ? 19.826 6.417 -26.696 1.00 96.06 454 PHE A C 1
ATOM 3521 O O . PHE A 1 454 ? 20.784 5.653 -26.784 1.00 96.06 454 PHE A O 1
ATOM 3528 N N . ALA A 1 455 ? 18.688 6.068 -26.104 1.00 96.81 455 ALA A N 1
ATOM 3529 C CA . ALA A 1 455 ? 18.456 4.728 -25.589 1.00 96.81 455 ALA A CA 1
ATOM 3530 C C . ALA A 1 455 ? 17.039 4.258 -25.933 1.00 96.81 455 ALA A C 1
ATOM 3532 O O . ALA A 1 455 ? 16.056 4.966 -25.707 1.00 96.81 455 ALA A O 1
ATOM 3533 N N . GLY A 1 456 ? 16.941 3.075 -26.525 1.00 96.44 456 GLY A N 1
ATOM 3534 C CA . GLY A 1 456 ? 15.716 2.449 -26.991 1.00 96.44 456 GLY A CA 1
ATOM 3535 C C . GLY A 1 456 ? 15.416 1.165 -26.226 1.00 96.44 456 GLY A C 1
ATOM 3536 O O . GLY A 1 456 ? 16.313 0.370 -25.949 1.00 96.44 456 GLY A O 1
ATOM 3537 N N . PHE A 1 457 ? 14.140 0.948 -25.924 1.00 97.50 457 PHE A N 1
ATOM 3538 C CA . PHE A 1 457 ? 13.651 -0.221 -25.206 1.00 97.50 457 PHE A CA 1
ATOM 3539 C C . PHE A 1 457 ? 12.329 -0.688 -25.799 1.00 97.50 457 PHE A C 1
ATOM 3541 O O . PHE A 1 457 ? 11.340 0.048 -25.813 1.00 97.50 457 PHE A O 1
ATOM 3548 N N . THR A 1 458 ? 12.326 -1.909 -26.320 1.00 96.19 458 THR A N 1
ATOM 3549 C CA . THR A 1 458 ? 11.154 -2.546 -26.919 1.00 96.19 458 THR A CA 1
ATOM 3550 C C . THR A 1 458 ? 10.747 -3.745 -26.086 1.00 96.19 458 THR A C 1
ATOM 3552 O O . THR A 1 458 ? 11.591 -4.559 -25.721 1.00 96.19 458 THR A O 1
ATOM 3555 N N . THR A 1 459 ? 9.456 -3.873 -25.808 1.00 96.06 459 THR A N 1
ATOM 3556 C CA . THR A 1 459 ? 8.876 -5.006 -25.091 1.00 96.06 459 THR A CA 1
ATOM 3557 C C . THR A 1 459 ? 8.060 -5.861 -26.058 1.00 96.06 459 THR A C 1
ATOM 3559 O O . THR A 1 459 ? 7.324 -5.341 -26.900 1.00 96.06 459 THR A O 1
ATOM 3562 N N . LEU A 1 460 ? 8.209 -7.181 -25.956 1.00 91.56 460 LEU A N 1
ATOM 3563 C CA . LEU A 1 460 ? 7.558 -8.156 -26.829 1.00 91.56 460 LEU A CA 1
ATOM 3564 C C . LEU A 1 460 ? 6.442 -8.908 -26.087 1.00 91.56 460 LEU A C 1
ATOM 3566 O O . LEU A 1 460 ? 6.497 -9.017 -24.860 1.00 91.56 460 LEU A O 1
ATOM 3570 N N . PRO A 1 461 ? 5.466 -9.504 -26.800 1.00 89.94 461 PRO A N 1
ATOM 3571 C CA . PRO A 1 461 ? 4.350 -10.229 -26.174 1.00 89.94 461 PRO A CA 1
ATOM 3572 C C . PRO A 1 461 ? 4.778 -11.419 -25.308 1.00 89.94 461 PRO A C 1
ATOM 3574 O O . PRO A 1 461 ? 4.042 -11.841 -24.421 1.00 89.94 461 PRO A O 1
ATOM 3577 N N . SER A 1 462 ? 5.969 -11.966 -25.569 1.00 86.06 462 SER A N 1
ATOM 3578 C CA . SER A 1 462 ? 6.581 -13.039 -24.781 1.00 86.06 462 SER A CA 1
ATOM 3579 C C . SER A 1 462 ? 7.112 -12.579 -23.421 1.00 86.06 462 SER A C 1
ATOM 3581 O O . SER A 1 462 ? 7.582 -13.416 -22.661 1.00 86.06 462 SER A O 1
ATOM 3583 N N . GLY A 1 463 ? 7.117 -11.274 -23.135 1.00 89.12 463 GLY A N 1
ATOM 3584 C CA . GLY A 1 463 ? 7.800 -10.700 -21.974 1.00 89.12 463 GLY A CA 1
ATOM 3585 C C . GLY A 1 463 ? 9.298 -10.466 -22.188 1.00 89.12 463 GLY A C 1
ATOM 3586 O O . GLY A 1 463 ? 9.980 -9.966 -21.298 1.00 89.12 463 GLY A O 1
ATOM 3587 N N . THR A 1 464 ? 9.829 -10.799 -23.367 1.00 88.06 464 THR A N 1
ATOM 3588 C CA . THR A 1 464 ? 11.212 -10.490 -23.748 1.00 88.06 464 THR A CA 1
ATOM 3589 C C . THR A 1 464 ? 11.363 -9.001 -24.045 1.00 88.06 464 THR A C 1
ATOM 3591 O O . THR A 1 464 ? 10.449 -8.367 -24.580 1.00 88.06 464 THR A O 1
ATOM 3594 N N . VAL A 1 465 ? 12.540 -8.453 -23.747 1.00 93.00 465 VAL A N 1
ATOM 3595 C CA . VAL A 1 465 ? 12.879 -7.057 -24.028 1.00 93.00 465 VAL A CA 1
ATOM 3596 C C . VAL A 1 465 ? 14.071 -6.963 -24.973 1.00 93.00 465 VAL A C 1
ATOM 3598 O O . VAL A 1 465 ? 14.965 -7.806 -24.952 1.00 93.00 465 VAL A O 1
ATOM 3601 N N . VAL A 1 466 ? 14.079 -5.928 -25.807 1.00 87.44 466 VAL A N 1
ATOM 3602 C CA . VAL A 1 466 ? 15.206 -5.567 -26.670 1.00 87.44 466 VAL A CA 1
ATOM 3603 C C . VAL A 1 466 ? 15.635 -4.157 -26.301 1.00 87.44 466 VAL A C 1
ATOM 3605 O O . VAL A 1 466 ? 14.845 -3.218 -26.402 1.00 87.44 466 VAL A O 1
ATOM 3608 N N . HIS A 1 467 ? 16.887 -4.019 -25.878 1.00 90.56 467 HIS A N 1
ATOM 3609 C CA . HIS A 1 467 ? 17.504 -2.747 -25.527 1.00 90.56 467 HIS A CA 1
ATOM 3610 C C . HIS A 1 467 ? 18.623 -2.420 -26.515 1.00 90.56 467 HIS A C 1
ATOM 3612 O O . HIS A 1 467 ? 19.439 -3.283 -26.838 1.00 90.56 467 HIS A O 1
ATOM 3618 N N . ALA A 1 468 ? 18.677 -1.172 -26.966 1.00 87.31 468 ALA A N 1
ATOM 3619 C CA . ALA A 1 468 ? 19.773 -0.649 -27.769 1.00 87.31 468 ALA A CA 1
ATOM 3620 C C . ALA A 1 468 ? 20.072 0.780 -27.327 1.00 87.31 468 ALA A C 1
ATOM 3622 O O . ALA A 1 468 ? 19.149 1.561 -27.116 1.00 87.31 468 ALA A O 1
ATOM 3623 N N . ALA A 1 469 ? 21.344 1.133 -27.200 1.00 90.69 469 ALA A N 1
ATOM 3624 C CA . ALA A 1 469 ? 21.737 2.448 -26.729 1.00 90.69 469 ALA A CA 1
ATOM 3625 C C . ALA A 1 469 ? 23.020 2.925 -27.410 1.00 90.69 469 ALA A C 1
ATOM 3627 O O . ALA A 1 469 ? 23.871 2.119 -27.788 1.00 90.69 469 ALA A O 1
ATOM 3628 N N . GLU A 1 470 ? 23.136 4.237 -27.583 1.00 87.25 470 GLU A N 1
ATOM 3629 C CA . GLU A 1 470 ? 24.277 4.892 -28.208 1.00 87.25 470 GLU A CA 1
ATOM 3630 C C . GLU A 1 470 ? 24.572 6.225 -27.513 1.00 87.25 470 GLU A C 1
ATOM 3632 O O . GLU A 1 470 ? 23.676 7.041 -27.300 1.00 87.25 470 GLU A O 1
ATOM 3637 N N . GLY A 1 471 ? 25.851 6.468 -27.223 1.00 87.94 471 GLY A N 1
ATOM 3638 C CA . GLY A 1 471 ? 26.355 7.741 -26.704 1.00 87.94 471 GLY A CA 1
ATOM 3639 C C . GLY A 1 471 ? 26.903 7.659 -25.271 1.00 87.94 471 GLY A C 1
ATOM 3640 O O . GLY A 1 471 ? 26.617 6.690 -24.558 1.00 87.94 471 GLY A O 1
ATOM 3641 N N . PRO A 1 472 ? 27.713 8.650 -24.846 1.00 88.31 472 PRO A N 1
ATOM 3642 C CA . PRO A 1 472 ? 28.330 8.692 -23.517 1.00 88.31 472 PRO A CA 1
ATOM 3643 C C . PRO A 1 472 ? 27.371 8.456 -22.344 1.00 88.31 472 PRO A C 1
ATOM 3645 O O . PRO A 1 472 ? 27.716 7.706 -21.434 1.00 88.31 472 PRO A O 1
ATOM 3648 N N . ASP A 1 473 ? 26.151 8.998 -22.397 1.00 88.69 473 ASP A N 1
ATOM 3649 C CA . ASP A 1 473 ? 25.152 8.876 -21.319 1.00 88.69 473 ASP A CA 1
ATOM 3650 C C . ASP A 1 473 ? 24.589 7.454 -21.130 1.00 88.69 473 ASP A C 1
ATOM 3652 O O . ASP A 1 473 ? 23.825 7.190 -20.201 1.00 88.69 473 ASP A O 1
ATOM 3656 N N . THR A 1 474 ? 24.954 6.525 -22.014 1.00 87.88 474 THR A N 1
ATOM 3657 C CA . THR A 1 474 ? 24.503 5.124 -22.000 1.00 87.88 474 THR A CA 1
ATOM 3658 C C . THR A 1 474 ? 25.632 4.134 -21.735 1.00 87.88 474 THR A C 1
ATOM 3660 O O . THR A 1 474 ? 25.384 2.942 -21.539 1.00 87.88 474 THR A O 1
ATOM 3663 N N . ALA A 1 475 ? 26.879 4.614 -21.712 1.00 85.62 475 ALA A N 1
ATOM 3664 C CA . ALA A 1 475 ? 28.046 3.779 -21.483 1.00 85.62 475 ALA A CA 1
ATOM 3665 C C . ALA A 1 475 ? 28.037 3.224 -20.051 1.00 85.62 475 ALA A C 1
ATOM 3667 O O . ALA A 1 475 ? 27.890 3.972 -19.088 1.00 85.62 475 ALA A O 1
ATOM 3668 N N . GLY A 1 476 ? 28.227 1.909 -19.911 1.00 81.25 476 GLY A N 1
ATOM 3669 C CA . GLY A 1 476 ? 28.261 1.250 -18.602 1.00 81.25 476 GLY A CA 1
ATOM 3670 C C . GLY A 1 476 ? 26.881 0.961 -18.007 1.00 81.25 476 GLY A C 1
ATOM 3671 O O . GLY A 1 476 ? 26.701 1.106 -16.798 1.00 81.25 476 GLY A O 1
ATOM 3672 N N . GLY A 1 477 ? 25.909 0.570 -18.842 1.00 84.81 477 GLY A N 1
ATOM 3673 C CA . GLY A 1 477 ? 24.612 0.059 -18.389 1.00 84.81 477 GLY A CA 1
ATOM 3674 C C . GLY A 1 477 ? 24.752 -1.015 -17.304 1.00 84.81 477 GLY A C 1
ATOM 3675 O O . GLY A 1 477 ? 25.685 -1.819 -17.327 1.00 84.81 477 GLY A O 1
ATOM 3676 N N . ARG A 1 478 ? 23.841 -1.001 -16.327 1.00 88.44 478 ARG A N 1
ATOM 3677 C CA . ARG A 1 478 ? 23.943 -1.819 -15.109 1.00 88.44 478 ARG A CA 1
ATOM 3678 C C . ARG A 1 478 ? 22.784 -2.794 -14.968 1.00 88.44 478 ARG A C 1
ATOM 3680 O O . ARG A 1 478 ? 21.681 -2.529 -15.441 1.00 88.44 478 ARG A O 1
ATOM 3687 N N . LEU A 1 479 ? 23.051 -3.904 -14.287 1.00 89.50 479 LEU A N 1
ATOM 3688 C CA . LEU A 1 479 ? 22.061 -4.841 -13.769 1.00 89.50 479 LEU A CA 1
ATOM 3689 C C . LEU A 1 479 ? 22.497 -5.228 -12.356 1.00 89.50 479 LEU A C 1
ATOM 3691 O O . LEU A 1 479 ? 23.643 -5.625 -12.150 1.00 89.50 479 LEU A O 1
ATOM 3695 N N . GLU A 1 480 ? 21.591 -5.117 -11.393 1.00 89.44 480 GLU A N 1
ATOM 3696 C CA . GLU A 1 480 ? 21.818 -5.568 -10.023 1.00 89.44 480 GLU A CA 1
ATOM 3697 C C . GLU A 1 480 ? 20.869 -6.723 -9.703 1.00 89.44 480 GLU A C 1
ATOM 3699 O O . GLU A 1 480 ? 19.689 -6.661 -10.035 1.00 89.44 480 GLU A O 1
ATOM 3704 N N . VAL A 1 481 ? 21.378 -7.772 -9.056 1.00 88.06 481 VAL A N 1
ATOM 3705 C CA . VAL A 1 481 ? 20.635 -9.008 -8.764 1.00 88.06 481 VAL A CA 1
ATOM 3706 C C . VAL A 1 481 ? 20.657 -9.302 -7.267 1.00 88.06 481 VAL A C 1
ATOM 3708 O O . VAL A 1 481 ? 21.687 -9.103 -6.613 1.00 88.06 481 VAL A O 1
ATOM 3711 N N . HIS A 1 482 ? 19.558 -9.819 -6.715 1.00 87.25 482 HIS A N 1
ATOM 3712 C CA . HIS A 1 482 ? 19.585 -10.410 -5.378 1.00 87.25 482 HIS A CA 1
ATOM 3713 C C . HIS A 1 482 ? 20.159 -11.831 -5.410 1.00 87.25 482 HIS A C 1
ATOM 3715 O O . HIS A 1 482 ? 19.813 -12.676 -6.235 1.00 87.25 482 HIS A O 1
ATOM 3721 N N . ASN A 1 483 ? 21.057 -12.092 -4.465 1.00 87.25 483 ASN A N 1
ATOM 3722 C CA . ASN A 1 483 ? 21.612 -13.410 -4.194 1.00 87.25 483 ASN A CA 1
ATOM 3723 C C . ASN A 1 483 ? 21.886 -13.479 -2.690 1.00 87.25 483 ASN A C 1
ATOM 3725 O O . ASN A 1 483 ? 22.903 -12.957 -2.225 1.00 87.25 483 ASN A O 1
ATOM 3729 N N . LEU A 1 484 ? 20.923 -14.027 -1.950 1.00 88.44 484 LEU A N 1
ATOM 3730 C CA . LEU A 1 484 ? 20.866 -14.090 -0.487 1.00 88.44 484 LEU A CA 1
ATOM 3731 C C . LEU A 1 484 ? 20.648 -15.541 -0.046 1.00 88.44 484 LEU A C 1
ATOM 3733 O O . LEU A 1 484 ? 20.206 -16.370 -0.842 1.00 88.44 484 LEU A O 1
ATOM 3737 N N . THR A 1 485 ? 20.908 -15.836 1.225 1.00 90.50 485 THR A N 1
ATOM 3738 C CA . THR A 1 485 ? 20.600 -17.124 1.864 1.00 90.50 485 THR A CA 1
ATOM 3739 C C . THR A 1 485 ? 19.253 -17.035 2.583 1.00 90.50 485 THR A C 1
ATOM 3741 O O . THR A 1 485 ? 19.183 -17.026 3.809 1.00 90.50 485 THR A O 1
ATOM 3744 N N . MET A 1 486 ? 18.171 -16.939 1.811 1.00 90.88 486 MET A N 1
ATOM 3745 C CA . MET A 1 486 ? 16.789 -16.848 2.296 1.00 90.88 486 MET A CA 1
ATOM 3746 C C . MET A 1 486 ? 15.942 -18.002 1.720 1.00 90.88 486 MET A C 1
ATOM 3748 O O . MET A 1 486 ? 15.073 -17.784 0.869 1.00 90.88 486 MET A O 1
ATOM 3752 N N . PRO A 1 487 ? 16.209 -19.256 2.141 1.00 89.88 487 PRO A N 1
ATOM 3753 C CA . PRO A 1 487 ? 15.530 -20.427 1.597 1.00 89.88 487 PRO A CA 1
ATOM 3754 C C . PRO A 1 487 ? 14.019 -20.349 1.847 1.00 89.88 487 PRO A C 1
ATOM 3756 O O . PRO A 1 487 ? 13.578 -20.110 2.967 1.00 89.88 487 PRO A O 1
ATOM 3759 N N . GLY A 1 488 ? 13.237 -20.568 0.789 1.00 86.69 488 GLY A N 1
ATOM 3760 C CA . GLY A 1 488 ? 11.781 -20.370 0.772 1.00 86.69 488 GLY A CA 1
ATOM 3761 C C . GLY A 1 488 ? 11.344 -19.172 -0.075 1.00 86.69 488 GLY A C 1
ATOM 3762 O O . GLY A 1 488 ? 10.184 -19.101 -0.467 1.00 86.69 488 GLY A O 1
ATOM 3763 N N . VAL A 1 489 ? 12.283 -18.299 -0.454 1.00 88.38 489 VAL A N 1
ATOM 3764 C CA . VAL A 1 489 ? 12.097 -17.323 -1.535 1.00 88.38 489 VAL A CA 1
ATOM 3765 C C . VAL A 1 489 ? 12.827 -17.809 -2.787 1.00 88.38 489 VAL A C 1
ATOM 3767 O O . VAL A 1 489 ? 13.962 -18.292 -2.720 1.00 88.38 489 VAL A O 1
ATOM 3770 N N . ALA A 1 490 ? 12.147 -17.748 -3.933 1.00 83.62 490 ALA A N 1
ATOM 3771 C CA . ALA A 1 490 ? 12.652 -18.285 -5.190 1.00 83.62 490 ALA A CA 1
ATOM 3772 C C . ALA A 1 490 ? 14.013 -17.666 -5.558 1.00 83.62 490 ALA A C 1
ATOM 3774 O O . ALA A 1 490 ? 14.209 -16.459 -5.490 1.00 83.62 490 ALA A O 1
ATOM 3775 N N . GLY A 1 491 ? 14.983 -18.513 -5.915 1.00 81.81 491 GLY A N 1
ATOM 3776 C CA . GLY A 1 491 ? 16.315 -18.067 -6.335 1.00 81.81 491 GLY A CA 1
ATOM 3777 C C . GLY A 1 491 ? 17.243 -17.549 -5.227 1.00 81.81 491 GLY A C 1
ATOM 3778 O O . GLY A 1 491 ? 18.368 -17.172 -5.549 1.00 81.81 491 GLY A O 1
ATOM 3779 N N . LEU A 1 492 ? 16.823 -17.563 -3.954 1.00 88.75 492 LEU A N 1
ATOM 3780 C CA . LEU A 1 492 ? 17.612 -17.095 -2.805 1.00 88.75 492 LEU A CA 1
ATOM 3781 C C . LEU A 1 492 ? 18.031 -18.250 -1.879 1.00 88.75 492 LEU A C 1
ATOM 3783 O O . LEU A 1 492 ? 17.816 -18.219 -0.671 1.00 88.75 492 LEU A O 1
ATOM 3787 N N . ASP A 1 493 ? 18.641 -19.296 -2.435 1.00 87.50 493 ASP A N 1
ATOM 3788 C CA . ASP A 1 493 ? 19.079 -20.487 -1.685 1.00 87.50 493 ASP A CA 1
ATOM 3789 C C . ASP A 1 493 ? 20.539 -20.403 -1.181 1.00 87.50 493 ASP A C 1
ATOM 3791 O O . ASP A 1 493 ? 21.148 -21.411 -0.816 1.00 87.50 493 ASP A O 1
ATOM 3795 N N . GLY A 1 494 ? 21.115 -19.197 -1.163 1.00 86.19 494 GLY A N 1
ATOM 3796 C CA . GLY A 1 494 ? 22.526 -18.961 -0.855 1.00 86.19 494 GLY A CA 1
ATOM 3797 C C . GLY A 1 494 ? 23.458 -19.116 -2.060 1.00 86.19 494 GLY A C 1
ATOM 3798 O O . GLY A 1 494 ? 24.674 -18.955 -1.933 1.00 86.19 494 GLY A O 1
ATOM 3799 N N . LYS A 1 495 ? 22.931 -19.424 -3.249 1.00 86.69 495 LYS A N 1
ATOM 3800 C CA . LYS A 1 495 ? 23.666 -19.394 -4.516 1.00 86.69 495 LYS A CA 1
ATOM 3801 C C . LYS A 1 495 ? 22.718 -19.133 -5.689 1.00 86.69 495 LYS A C 1
ATOM 3803 O O . LYS A 1 495 ? 21.515 -19.306 -5.614 1.00 86.69 495 LYS A O 1
ATOM 3808 N N . ARG A 1 496 ? 23.267 -18.754 -6.840 1.00 83.38 496 ARG A N 1
ATOM 3809 C CA . ARG A 1 496 ? 22.491 -18.656 -8.083 1.00 83.38 496 ARG A CA 1
ATOM 3810 C C . ARG A 1 496 ? 23.252 -19.304 -9.220 1.00 83.38 496 ARG A C 1
ATOM 3812 O O . ARG A 1 496 ? 24.438 -19.033 -9.401 1.00 83.38 496 ARG A O 1
ATOM 3819 N N . THR A 1 497 ? 22.588 -20.188 -9.961 1.00 81.38 497 THR A N 1
ATOM 3820 C CA . THR A 1 497 ? 23.182 -20.845 -11.131 1.00 81.38 497 THR A CA 1
ATOM 3821 C C . THR A 1 497 ? 22.656 -20.205 -12.402 1.00 81.38 497 THR A C 1
ATOM 3823 O O . THR A 1 497 ? 21.463 -20.239 -12.677 1.00 81.38 497 THR A O 1
ATOM 3826 N N . TYR A 1 498 ? 23.565 -19.642 -13.185 1.00 77.44 498 TYR A N 1
ATOM 3827 C CA . TYR A 1 498 ? 23.307 -19.082 -14.502 1.00 77.44 498 TYR A CA 1
ATOM 3828 C C . TYR A 1 498 ? 23.655 -20.132 -15.550 1.00 77.44 498 TYR A C 1
ATOM 3830 O O . TYR A 1 498 ? 24.749 -20.697 -15.505 1.00 77.44 498 TYR A O 1
ATOM 3838 N N . ARG A 1 499 ? 22.745 -20.405 -16.486 1.00 70.62 499 ARG A N 1
ATOM 3839 C CA . ARG A 1 499 ? 22.983 -21.326 -17.604 1.00 70.62 499 ARG A CA 1
ATOM 3840 C C . ARG A 1 499 ? 23.101 -20.565 -18.916 1.00 70.62 499 ARG A C 1
ATOM 3842 O O . ARG A 1 499 ? 22.380 -19.593 -19.138 1.00 70.62 499 ARG A O 1
ATOM 3849 N N . PHE A 1 500 ? 24.011 -21.034 -19.755 1.00 67.75 500 PHE A N 1
ATOM 3850 C CA . PHE A 1 500 ? 24.304 -20.532 -21.093 1.00 67.75 500 PHE A CA 1
ATOM 3851 C C . PHE A 1 500 ? 24.650 -21.717 -22.007 1.00 67.75 500 PHE A C 1
ATOM 3853 O O . PHE A 1 500 ? 24.756 -22.855 -21.546 1.00 67.75 500 PHE A O 1
ATOM 3860 N N . ALA A 1 501 ? 24.779 -21.483 -23.313 1.00 64.25 501 ALA A N 1
ATOM 3861 C CA . ALA A 1 501 ? 24.937 -22.556 -24.298 1.00 64.25 501 ALA A CA 1
ATOM 3862 C C . ALA A 1 501 ? 26.166 -23.446 -24.026 1.00 64.25 501 ALA A C 1
ATOM 3864 O O . ALA A 1 501 ? 26.124 -24.657 -24.240 1.00 64.25 501 ALA A O 1
ATOM 3865 N N . GLU A 1 502 ? 27.239 -22.847 -23.517 1.00 74.25 502 GLU A N 1
ATOM 3866 C CA . GLU A 1 502 ? 28.530 -23.478 -23.252 1.00 74.25 502 GLU A CA 1
ATOM 3867 C C . GLU A 1 502 ? 28.606 -24.146 -21.865 1.00 74.25 502 GLU A C 1
ATOM 3869 O O . GLU A 1 502 ? 29.590 -24.823 -21.567 1.00 74.25 502 GLU A O 1
ATOM 3874 N N . GLY A 1 503 ? 27.594 -23.975 -21.002 1.00 76.12 503 GLY A N 1
ATOM 3875 C CA . GLY A 1 503 ? 27.569 -24.579 -19.671 1.00 76.12 503 GLY A CA 1
ATOM 3876 C C . GLY A 1 503 ? 26.782 -23.787 -18.628 1.00 76.12 503 GLY A C 1
ATOM 3877 O O . GLY A 1 503 ? 25.700 -23.257 -18.872 1.00 76.12 503 GLY A O 1
ATOM 3878 N N . SER A 1 504 ? 27.300 -23.756 -17.403 1.00 81.50 504 SER A N 1
ATOM 3879 C CA . SER A 1 504 ? 26.675 -23.028 -16.301 1.00 81.50 504 SER A CA 1
ATOM 3880 C C . SER A 1 504 ? 27.707 -22.456 -15.344 1.00 81.50 504 SER A C 1
ATOM 3882 O O . SER A 1 504 ? 28.732 -23.089 -15.096 1.00 81.50 504 SER A O 1
ATOM 3884 N N . ALA A 1 505 ? 27.397 -21.309 -14.748 1.00 82.69 505 ALA A N 1
ATOM 3885 C CA . ALA A 1 505 ? 28.175 -20.690 -13.686 1.00 82.69 505 ALA A CA 1
ATOM 3886 C C . ALA A 1 505 ? 27.325 -20.576 -12.416 1.00 82.69 505 ALA A C 1
ATOM 3888 O O . ALA A 1 505 ? 26.230 -20.019 -12.449 1.00 82.69 505 ALA A O 1
ATOM 3889 N N . THR A 1 506 ? 27.831 -21.077 -11.290 1.00 85.38 506 THR A N 1
ATOM 3890 C CA . THR A 1 506 ? 27.176 -20.938 -9.983 1.00 85.38 506 THR A CA 1
ATOM 3891 C C . THR A 1 506 ? 27.901 -19.892 -9.151 1.00 85.38 506 THR A C 1
ATOM 3893 O O . THR A 1 506 ? 29.111 -19.974 -8.950 1.00 85.38 506 THR A O 1
ATOM 3896 N N . VAL A 1 507 ? 27.153 -18.916 -8.647 1.00 84.62 507 VAL A N 1
ATOM 3897 C CA . VAL A 1 507 ? 27.659 -17.819 -7.822 1.00 84.62 507 VAL A CA 1
ATOM 3898 C C . VAL A 1 507 ? 27.081 -17.953 -6.420 1.00 84.62 507 VAL A C 1
ATOM 3900 O O . VAL A 1 507 ? 25.873 -17.816 -6.244 1.00 84.62 507 VAL A O 1
ATOM 3903 N N . ALA A 1 508 ? 27.929 -18.209 -5.422 1.00 86.19 508 ALA A N 1
ATOM 3904 C CA . ALA A 1 508 ? 27.516 -18.177 -4.019 1.00 86.19 508 ALA A CA 1
ATOM 3905 C C . ALA A 1 508 ? 27.093 -16.759 -3.601 1.00 86.19 508 ALA A C 1
ATOM 3907 O O . ALA A 1 508 ? 27.653 -15.766 -4.082 1.00 86.19 508 ALA A O 1
ATOM 3908 N N . SER A 1 509 ? 26.101 -16.677 -2.721 1.00 85.50 509 SER A N 1
ATOM 3909 C CA . SER A 1 509 ? 25.639 -15.428 -2.132 1.00 85.50 509 SER A CA 1
ATOM 3910 C C . SER A 1 509 ? 26.728 -14.787 -1.268 1.00 85.50 509 SER A C 1
ATOM 3912 O O . SER A 1 509 ? 27.665 -15.435 -0.792 1.00 85.50 509 SER A O 1
ATOM 3914 N N . ARG A 1 510 ? 26.648 -13.468 -1.077 1.00 80.81 510 ARG A N 1
ATOM 3915 C CA . ARG A 1 510 ? 27.678 -12.752 -0.307 1.00 80.81 510 ARG A CA 1
ATOM 3916 C C . ARG A 1 510 ? 27.589 -13.047 1.185 1.00 80.81 510 ARG A C 1
ATOM 3918 O O . ARG A 1 510 ? 28.631 -13.255 1.809 1.00 80.81 510 ARG A O 1
ATOM 3925 N N . ASP A 1 511 ? 26.375 -13.135 1.709 1.00 81.31 511 ASP A N 1
ATOM 3926 C CA . ASP A 1 511 ? 26.082 -13.477 3.101 1.00 81.31 511 ASP A CA 1
ATOM 3927 C C . ASP A 1 511 ? 26.526 -14.907 3.460 1.00 81.31 511 ASP A C 1
ATOM 3929 O O . ASP A 1 511 ? 27.058 -15.110 4.549 1.00 81.31 511 ASP A O 1
ATOM 3933 N N . SER A 1 512 ? 26.452 -15.870 2.530 1.00 75.62 512 SER A N 1
ATOM 3934 C CA . SER A 1 512 ? 27.024 -17.216 2.731 1.00 75.62 512 SER A CA 1
ATOM 3935 C C . SER A 1 512 ? 28.558 -17.235 2.684 1.00 75.62 512 SER A C 1
ATOM 3937 O O . SER A 1 512 ? 29.189 -18.100 3.289 1.00 75.62 512 SER A O 1
ATOM 3939 N N . SER A 1 513 ? 29.182 -16.260 2.012 1.00 66.94 513 SER A N 1
ATOM 3940 C CA . SER A 1 513 ? 30.646 -16.117 1.929 1.00 66.94 513 SER A CA 1
ATOM 3941 C C . SER A 1 513 ? 31.269 -15.255 3.040 1.00 66.94 513 SER A C 1
ATOM 3943 O O . SER A 1 513 ? 32.478 -15.029 3.023 1.00 66.94 513 SER A O 1
ATOM 3945 N N . GLY A 1 514 ? 30.470 -14.757 3.994 1.00 63.25 514 GLY A N 1
ATOM 3946 C CA . GLY A 1 514 ? 30.946 -13.936 5.117 1.00 63.25 514 GLY A CA 1
ATOM 3947 C C . GLY A 1 514 ? 31.242 -12.467 4.779 1.00 63.25 514 GLY A C 1
ATOM 3948 O O . GLY A 1 514 ? 31.852 -11.766 5.586 1.00 63.25 514 GLY A O 1
ATOM 3949 N N . GLY A 1 515 ? 30.842 -11.986 3.597 1.00 60.66 515 GLY A N 1
ATOM 3950 C CA . GLY A 1 515 ? 31.024 -10.594 3.176 1.00 60.66 515 GLY A CA 1
ATOM 3951 C C . GLY A 1 515 ? 29.789 -9.729 3.445 1.00 60.66 515 GLY A C 1
ATOM 3952 O O . GLY A 1 515 ? 28.664 -10.186 3.269 1.00 60.66 515 GLY A O 1
ATOM 3953 N N . SER A 1 516 ? 29.990 -8.459 3.814 1.00 57.94 516 SER A N 1
ATOM 3954 C CA . SER A 1 516 ? 28.908 -7.482 4.047 1.00 57.94 516 SER A CA 1
ATOM 3955 C C . SER A 1 516 ? 28.653 -6.526 2.872 1.00 57.94 516 SER A C 1
ATOM 3957 O O . SER A 1 516 ? 27.709 -5.740 2.917 1.00 57.94 516 SER A O 1
ATOM 3959 N N . THR A 1 517 ? 29.473 -6.577 1.815 1.00 60.88 517 THR A N 1
ATOM 3960 C CA . THR A 1 517 ? 29.367 -5.699 0.638 1.00 60.88 517 THR A CA 1
ATOM 3961 C C . THR A 1 517 ? 28.934 -6.463 -0.614 1.00 60.88 517 THR A C 1
ATOM 3963 O O . THR A 1 517 ? 29.309 -7.621 -0.834 1.00 60.88 517 THR A O 1
ATOM 3966 N N . GLY A 1 518 ? 28.132 -5.803 -1.458 1.00 64.19 518 GLY A N 1
ATOM 3967 C CA . GLY A 1 518 ? 27.700 -6.344 -2.748 1.00 64.19 518 GLY A CA 1
ATOM 3968 C C . GLY A 1 518 ? 28.886 -6.721 -3.643 1.00 64.19 518 GLY A C 1
ATOM 3969 O O . GLY A 1 518 ? 29.958 -6.120 -3.576 1.00 64.19 518 GLY A O 1
ATOM 3970 N N . ARG A 1 519 ? 28.715 -7.755 -4.472 1.00 74.19 519 ARG A N 1
ATOM 3971 C CA . ARG A 1 519 ? 29.669 -8.087 -5.537 1.00 74.19 519 ARG A CA 1
ATOM 3972 C C . ARG A 1 519 ? 29.358 -7.226 -6.760 1.00 74.19 519 ARG A C 1
ATOM 3974 O O . ARG A 1 519 ? 28.198 -7.126 -7.138 1.00 74.19 519 ARG A O 1
ATOM 3981 N N . VAL A 1 520 ? 30.392 -6.655 -7.367 1.00 76.75 520 VAL A N 1
ATOM 3982 C CA . VAL A 1 520 ? 30.304 -5.971 -8.660 1.00 76.75 520 VAL A CA 1
ATOM 3983 C C . VAL A 1 520 ? 31.203 -6.728 -9.627 1.00 76.75 520 VAL A C 1
ATOM 3985 O O . VAL A 1 520 ? 32.387 -6.901 -9.344 1.00 76.75 520 VAL A O 1
ATOM 3988 N N . ASP A 1 521 ? 30.627 -7.207 -10.724 1.00 74.44 521 ASP A N 1
ATOM 3989 C CA . ASP A 1 521 ? 31.357 -7.801 -11.841 1.00 74.44 521 ASP A CA 1
ATOM 3990 C C . ASP A 1 521 ? 31.302 -6.822 -13.017 1.00 74.44 521 ASP A C 1
ATOM 3992 O O . ASP A 1 521 ? 30.217 -6.439 -13.458 1.00 74.44 521 ASP A O 1
ATOM 3996 N N . GLU A 1 522 ? 32.463 -6.399 -13.514 1.00 77.94 522 GLU A N 1
ATOM 3997 C CA . GLU A 1 522 ? 32.563 -5.518 -14.678 1.00 77.94 522 GLU A CA 1
ATOM 3998 C C . GLU A 1 522 ? 32.819 -6.351 -15.937 1.00 77.94 522 GLU A C 1
ATOM 4000 O O . GLU A 1 522 ? 33.776 -7.123 -16.012 1.00 77.94 522 GLU A O 1
ATOM 4005 N N . LEU A 1 523 ? 31.939 -6.197 -16.926 1.00 73.62 523 LEU A N 1
ATOM 4006 C CA . LEU A 1 523 ? 32.014 -6.868 -18.220 1.00 73.62 523 LEU A CA 1
ATOM 4007 C C . LEU A 1 523 ? 32.263 -5.811 -19.293 1.00 73.62 523 LEU A C 1
ATOM 4009 O O . LEU A 1 523 ? 31.424 -4.939 -19.518 1.00 73.62 523 LEU A O 1
ATOM 4013 N N . SER A 1 524 ? 33.407 -5.910 -19.961 1.00 73.25 524 SER A N 1
ATOM 4014 C CA . SER A 1 524 ? 33.794 -5.019 -21.054 1.00 73.25 524 SER A CA 1
ATOM 4015 C C . SER A 1 524 ? 33.857 -5.804 -22.354 1.00 73.25 524 SER A C 1
ATOM 4017 O O . SER A 1 524 ? 34.423 -6.895 -22.399 1.00 73.25 524 SER A O 1
ATOM 4019 N N . PHE A 1 525 ? 33.293 -5.232 -23.412 1.00 70.81 525 PHE A N 1
ATOM 4020 C CA . PHE A 1 525 ? 33.325 -5.791 -24.758 1.00 70.81 525 PHE A CA 1
ATOM 4021 C C . PHE A 1 525 ? 33.937 -4.762 -25.702 1.00 70.81 525 PHE A C 1
ATOM 4023 O O . PHE A 1 525 ? 33.592 -3.579 -25.633 1.00 70.81 525 PHE A O 1
ATOM 4030 N N . ASP A 1 526 ? 34.815 -5.203 -26.600 1.00 73.25 526 ASP A N 1
ATOM 4031 C CA . ASP A 1 526 ? 35.366 -4.322 -27.624 1.00 73.25 526 ASP A CA 1
ATOM 4032 C C . ASP A 1 526 ? 34.266 -3.886 -28.592 1.00 73.25 526 ASP A C 1
ATOM 4034 O O . ASP A 1 526 ? 33.490 -4.701 -29.109 1.00 73.25 526 ASP A O 1
ATOM 4038 N N . ARG A 1 527 ? 34.207 -2.578 -28.870 1.00 70.12 527 ARG A N 1
ATOM 4039 C CA . ARG A 1 527 ? 33.274 -2.041 -29.863 1.00 70.12 527 ARG A CA 1
ATOM 4040 C C . ARG A 1 527 ? 33.567 -2.693 -31.211 1.00 70.12 527 ARG A C 1
ATOM 4042 O O . ARG A 1 527 ? 34.604 -2.438 -31.816 1.00 70.12 527 ARG A O 1
ATOM 4049 N N . THR A 1 528 ? 32.606 -3.464 -31.703 1.00 68.56 528 THR A N 1
ATOM 4050 C CA . THR A 1 528 ? 32.713 -4.186 -32.971 1.00 68.56 528 THR A CA 1
ATOM 4051 C C . THR A 1 528 ? 31.554 -3.791 -33.877 1.00 68.56 528 THR A C 1
ATOM 4053 O O . THR A 1 528 ? 30.415 -3.676 -33.429 1.00 68.56 528 THR A O 1
ATOM 4056 N N . THR A 1 529 ? 31.841 -3.561 -35.158 1.00 70.81 529 THR A N 1
ATOM 4057 C CA . THR A 1 529 ? 30.801 -3.412 -36.185 1.00 70.81 529 THR A CA 1
ATOM 4058 C C . THR A 1 529 ? 30.613 -4.763 -36.844 1.00 70.81 529 THR A C 1
ATOM 4060 O O . THR A 1 529 ? 31.584 -5.324 -37.338 1.00 70.81 529 THR A O 1
ATOM 4063 N N . VAL A 1 530 ? 29.387 -5.279 -36.858 1.00 69.25 530 VAL A N 1
ATOM 4064 C CA . VAL A 1 530 ? 29.081 -6.558 -37.504 1.00 69.25 530 VAL A CA 1
ATOM 4065 C C . VAL A 1 530 ? 27.907 -6.437 -38.448 1.00 69.25 530 VAL A C 1
ATOM 4067 O O . VAL A 1 530 ? 26.976 -5.666 -38.214 1.00 69.25 530 VAL A O 1
ATOM 4070 N N . ARG A 1 531 ? 27.953 -7.222 -39.525 1.00 71.38 531 ARG A N 1
ATOM 4071 C CA . ARG A 1 531 ? 26.858 -7.297 -40.493 1.00 71.38 531 ARG A CA 1
ATOM 4072 C C . ARG A 1 531 ? 25.770 -8.266 -40.042 1.00 71.38 531 ARG A C 1
ATOM 4074 O O . ARG A 1 531 ? 24.601 -8.048 -40.351 1.00 71.38 531 ARG A O 1
ATOM 4081 N N . HIS A 1 532 ? 26.144 -9.315 -39.310 1.00 68.88 532 HIS A N 1
ATOM 4082 C CA . HIS A 1 532 ? 25.216 -10.320 -38.805 1.00 68.88 532 HIS A CA 1
ATOM 4083 C C . HIS A 1 532 ? 25.505 -10.628 -37.332 1.00 68.88 532 HIS A C 1
ATOM 4085 O O . HIS A 1 532 ? 26.656 -10.790 -36.932 1.00 68.88 532 HIS A O 1
ATOM 4091 N N . LEU A 1 533 ? 24.445 -10.748 -36.533 1.00 66.25 533 LEU A N 1
ATOM 4092 C CA . LEU A 1 533 ? 24.492 -11.297 -35.179 1.00 66.25 533 LEU A CA 1
ATOM 4093 C C . LEU A 1 533 ? 23.759 -12.634 -35.196 1.00 66.25 533 LEU A C 1
ATOM 4095 O O . LEU A 1 533 ? 22.598 -12.708 -35.604 1.00 66.25 533 LEU A O 1
ATOM 4099 N N . ARG A 1 534 ? 24.436 -13.694 -34.767 1.00 68.88 534 ARG A N 1
ATOM 4100 C CA . ARG A 1 534 ? 23.849 -15.022 -34.617 1.00 68.88 534 ARG A CA 1
ATOM 4101 C C . ARG A 1 534 ? 23.667 -15.318 -33.138 1.00 68.88 534 ARG A C 1
ATOM 4103 O O . ARG A 1 534 ? 24.639 -15.382 -32.397 1.00 68.88 534 ARG A O 1
ATOM 4110 N N . VAL A 1 535 ? 22.434 -15.577 -32.722 1.00 66.50 535 VAL A N 1
ATOM 4111 C CA . VAL A 1 535 ? 22.161 -16.108 -31.381 1.00 66.50 535 VAL A CA 1
ATOM 4112 C C . VAL A 1 535 ? 22.623 -17.568 -31.324 1.00 66.50 535 VAL A C 1
ATOM 4114 O O . VAL A 1 535 ? 22.225 -18.390 -32.155 1.00 66.50 535 VAL A O 1
ATOM 4117 N N . GLN A 1 536 ? 23.501 -17.875 -30.376 1.00 60.25 536 GLN A N 1
ATOM 4118 C CA . GLN A 1 536 ? 24.031 -19.200 -30.088 1.00 60.25 536 GLN A CA 1
ATOM 4119 C C . GLN A 1 536 ? 23.339 -19.772 -28.835 1.00 60.25 536 GLN A C 1
ATOM 4121 O O . GLN A 1 536 ? 23.284 -19.135 -27.785 1.00 60.25 536 GLN A O 1
ATOM 4126 N N . GLY A 1 537 ? 22.797 -20.989 -28.960 1.00 55.41 537 GLY A N 1
ATOM 4127 C CA . GLY A 1 537 ? 22.017 -21.664 -27.913 1.00 55.41 537 GLY A CA 1
ATOM 4128 C C . GLY A 1 537 ? 20.524 -21.321 -27.951 1.00 55.41 537 GLY A C 1
ATOM 4129 O O . GLY A 1 537 ? 20.144 -20.166 -28.107 1.00 55.41 537 GLY A O 1
ATOM 4130 N N . VAL A 1 538 ? 19.663 -22.341 -27.851 1.00 53.44 538 VAL A N 1
ATOM 4131 C CA . VAL A 1 538 ? 18.201 -22.200 -28.052 1.00 53.44 538 VAL A CA 1
ATOM 4132 C C . VAL A 1 538 ? 17.382 -22.848 -26.929 1.00 53.44 538 VAL A C 1
ATOM 4134 O O . VAL A 1 538 ? 16.166 -22.971 -27.048 1.00 53.44 538 VAL A O 1
ATOM 4137 N N . THR A 1 539 ? 18.012 -23.261 -25.826 1.00 54.28 539 THR A N 1
ATOM 4138 C CA . THR A 1 539 ? 17.281 -23.908 -24.728 1.00 54.28 539 THR A CA 1
ATOM 4139 C C . THR A 1 539 ? 17.205 -22.972 -23.527 1.00 54.28 539 THR A C 1
ATOM 4141 O O . THR A 1 539 ? 18.210 -22.821 -22.831 1.00 54.28 539 THR A O 1
ATOM 4144 N N . PRO A 1 540 ? 16.050 -22.330 -23.281 1.00 54.34 540 PRO A N 1
ATOM 4145 C CA . PRO A 1 540 ? 15.866 -21.527 -22.085 1.00 54.34 540 PRO A CA 1
ATOM 4146 C C . PRO A 1 540 ? 15.863 -22.409 -20.827 1.00 54.34 540 PRO A C 1
ATOM 4148 O O . PRO A 1 540 ? 15.351 -23.530 -20.859 1.00 54.34 540 PRO A O 1
ATOM 4151 N N . ASP A 1 541 ? 16.407 -21.906 -19.716 1.00 57.03 541 ASP A N 1
ATOM 4152 C CA . ASP A 1 541 ? 16.193 -22.485 -18.386 1.00 57.03 541 ASP A CA 1
ATOM 4153 C C . ASP A 1 541 ? 14.876 -21.929 -17.813 1.00 57.03 541 ASP A C 1
ATOM 4155 O O . ASP A 1 541 ? 14.787 -20.731 -17.527 1.00 57.03 541 ASP A O 1
ATOM 4159 N N . PRO A 1 542 ? 13.832 -22.760 -17.648 1.00 60.41 542 PRO A N 1
ATOM 4160 C CA . PRO A 1 542 ? 12.555 -22.291 -17.132 1.00 60.41 542 PRO A CA 1
ATOM 4161 C C . PRO A 1 542 ? 12.600 -21.951 -15.635 1.00 60.41 542 PRO A C 1
ATOM 4163 O O . PRO A 1 542 ? 11.650 -21.350 -15.145 1.00 60.41 542 PRO A O 1
ATOM 4166 N N . ALA A 1 543 ? 13.658 -22.323 -14.901 1.00 60.31 543 ALA A N 1
ATOM 4167 C CA . ALA A 1 543 ? 13.698 -22.208 -13.443 1.00 60.31 543 ALA A CA 1
ATOM 4168 C C . ALA A 1 543 ? 13.646 -20.762 -12.928 1.00 60.31 543 ALA A C 1
ATOM 4170 O O . ALA A 1 543 ? 13.142 -20.537 -11.833 1.00 60.31 543 ALA A O 1
ATOM 4171 N N . TYR A 1 544 ? 14.158 -19.796 -13.698 1.00 56.28 544 TYR A N 1
ATOM 4172 C CA . TYR A 1 544 ? 14.279 -18.400 -13.256 1.00 56.28 544 TYR A CA 1
ATOM 4173 C C . TYR A 1 544 ? 13.691 -17.382 -14.241 1.00 56.28 544 TYR A C 1
ATOM 4175 O O . TYR A 1 544 ? 13.960 -16.192 -14.128 1.00 56.28 544 TYR A O 1
ATOM 4183 N N . GLY A 1 545 ? 12.962 -17.830 -15.267 1.00 54.12 545 GLY A N 1
ATOM 4184 C CA . GLY A 1 545 ? 12.356 -16.942 -16.268 1.00 54.12 545 GLY A CA 1
ATOM 4185 C C . GLY A 1 545 ? 13.338 -16.210 -17.200 1.00 54.12 545 GLY A C 1
ATOM 4186 O O . GLY A 1 545 ? 12.896 -15.602 -18.173 1.00 54.12 545 GLY A O 1
ATOM 4187 N N . TYR A 1 546 ? 14.653 -16.282 -16.967 1.00 56.09 546 TYR A N 1
ATOM 4188 C CA . TYR A 1 546 ? 15.689 -15.740 -17.850 1.00 56.09 546 TYR A CA 1
ATOM 4189 C C . TYR A 1 546 ? 16.636 -16.826 -18.357 1.00 56.09 546 TYR A C 1
ATOM 4191 O O . TYR A 1 546 ? 16.781 -17.905 -17.787 1.00 56.09 546 TYR A O 1
ATOM 4199 N N . SER A 1 547 ? 17.332 -16.530 -19.451 1.00 53.06 547 SER A N 1
ATOM 4200 C CA . SER A 1 547 ? 18.418 -17.356 -19.977 1.00 53.06 547 SER A CA 1
ATOM 4201 C C . SER A 1 547 ? 19.483 -16.454 -20.571 1.00 53.06 547 SER A C 1
ATOM 4203 O O . SER A 1 547 ? 19.159 -15.430 -21.175 1.00 53.06 547 SER A O 1
ATOM 4205 N N . LEU A 1 548 ? 20.751 -16.804 -20.366 1.00 57.00 548 LEU A N 1
ATOM 4206 C CA . LEU A 1 548 ? 21.854 -16.092 -20.994 1.00 57.00 548 LEU A CA 1
ATOM 4207 C C . LEU A 1 548 ? 22.068 -16.690 -22.382 1.00 57.00 548 LEU A C 1
ATOM 4209 O O . LEU A 1 548 ? 22.327 -17.886 -22.520 1.00 57.00 548 LEU A O 1
ATOM 4213 N N . PHE A 1 549 ? 21.937 -15.853 -23.404 1.00 58.28 549 PHE A N 1
ATOM 4214 C CA . PHE A 1 549 ? 22.205 -16.236 -24.782 1.00 58.28 549 PHE A CA 1
ATOM 4215 C C . PHE A 1 549 ? 23.614 -15.794 -25.152 1.00 58.28 549 PHE A C 1
ATOM 4217 O O . PHE A 1 549 ? 23.975 -14.634 -24.948 1.00 58.28 549 PHE A O 1
ATOM 4224 N N . ALA A 1 550 ? 24.394 -16.709 -25.718 1.00 58.75 550 ALA A N 1
ATOM 4225 C CA . ALA A 1 550 ? 25.614 -16.326 -26.402 1.00 58.75 550 ALA A CA 1
ATOM 4226 C C . ALA A 1 550 ? 25.217 -15.691 -27.740 1.00 58.75 550 ALA A C 1
ATOM 4228 O O . ALA A 1 550 ? 24.280 -16.135 -28.404 1.00 58.75 550 ALA A O 1
ATOM 4229 N N . VAL A 1 551 ? 25.895 -14.621 -28.137 1.00 63.97 551 VAL A N 1
ATOM 4230 C CA . VAL A 1 551 ? 25.699 -14.017 -29.454 1.00 63.97 551 VAL A CA 1
ATOM 4231 C C . VAL A 1 551 ? 27.048 -13.978 -30.140 1.00 63.97 551 VAL A C 1
ATOM 4233 O O . VAL A 1 551 ? 28.017 -13.447 -29.608 1.00 63.97 551 VAL A O 1
ATOM 4236 N N . GLU A 1 552 ? 27.104 -14.563 -31.325 1.00 66.75 552 GLU A N 1
ATOM 4237 C CA . GLU A 1 552 ? 28.268 -14.534 -32.190 1.00 66.75 552 GLU A CA 1
ATOM 4238 C C . GLU A 1 552 ? 28.095 -13.407 -33.201 1.00 66.75 552 GLU A C 1
ATOM 4240 O O . GLU A 1 552 ? 27.124 -13.361 -33.964 1.00 66.75 552 GLU A O 1
ATOM 4245 N N . ALA A 1 553 ? 29.048 -12.489 -33.191 1.00 67.06 553 ALA A N 1
ATOM 4246 C CA . ALA A 1 553 ? 29.116 -11.380 -34.117 1.00 67.06 553 ALA A CA 1
ATOM 4247 C C . ALA A 1 553 ? 29.937 -11.824 -35.343 1.00 67.06 553 ALA A C 1
ATOM 4249 O O . ALA A 1 553 ? 31.061 -12.292 -35.178 1.00 67.06 553 ALA A O 1
ATOM 4250 N N . ARG A 1 554 ? 29.364 -11.729 -36.552 1.00 65.44 554 ARG A N 1
ATOM 4251 C CA . ARG A 1 554 ? 29.971 -12.211 -37.810 1.00 65.44 554 ARG A CA 1
ATOM 4252 C C . ARG A 1 554 ? 30.139 -11.091 -38.838 1.00 65.44 554 ARG A C 1
ATOM 4254 O O . ARG A 1 554 ? 29.232 -10.266 -39.021 1.00 65.44 554 ARG A O 1
ATOM 4261 N N . ASP A 1 555 ? 31.245 -11.122 -39.573 1.00 59.03 555 ASP A N 1
ATOM 4262 C CA . ASP A 1 555 ? 31.553 -10.269 -40.727 1.00 59.03 555 ASP A CA 1
ATOM 4263 C C . ASP A 1 555 ? 31.265 -10.980 -42.066 1.00 59.03 555 ASP A C 1
ATOM 4265 O O . ASP A 1 555 ? 32.032 -10.957 -43.023 1.00 59.03 555 ASP A O 1
ATOM 4269 N N . GLY A 1 556 ? 30.111 -11.647 -42.159 1.00 57.59 556 GLY A N 1
ATOM 4270 C CA . GLY A 1 556 ? 29.688 -12.324 -43.386 1.00 57.59 556 GLY A CA 1
ATOM 4271 C C . GLY A 1 556 ? 28.932 -13.618 -43.124 1.00 57.59 556 GLY A C 1
ATOM 4272 O O . GLY A 1 556 ? 28.569 -13.918 -41.988 1.00 57.59 556 GLY A O 1
ATOM 4273 N N . ALA A 1 557 ? 28.645 -14.370 -44.190 1.00 54.34 557 ALA A N 1
ATO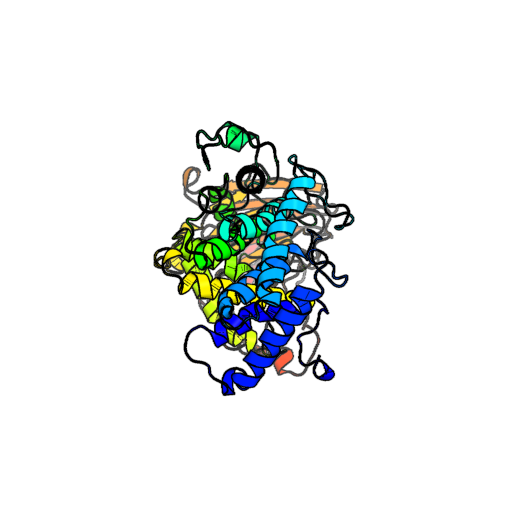M 4274 C CA . ALA A 1 557 ? 28.034 -15.697 -44.077 1.00 54.34 557 ALA A CA 1
ATOM 4275 C C . ALA A 1 557 ? 29.037 -16.761 -43.577 1.00 54.34 557 ALA A C 1
ATOM 4277 O O . ALA A 1 557 ? 28.620 -17.713 -42.915 1.00 54.34 557 ALA A O 1
ATOM 4278 N N . ASP A 1 558 ? 30.336 -16.553 -43.826 1.00 55.19 558 ASP A N 1
ATOM 4279 C CA . ASP A 1 558 ? 31.406 -17.538 -43.600 1.00 55.19 558 ASP A CA 1
ATOM 4280 C C . ASP A 1 558 ? 32.257 -17.290 -42.339 1.00 55.19 558 ASP A C 1
ATOM 4282 O O . ASP A 1 558 ? 33.133 -18.099 -42.035 1.00 55.19 558 ASP A O 1
ATOM 4286 N N . GLY A 1 559 ? 31.984 -16.220 -41.585 1.00 49.19 559 GLY A N 1
ATOM 4287 C CA . GLY A 1 559 ? 32.763 -15.829 -40.405 1.00 49.19 559 GLY A CA 1
ATOM 4288 C C . GLY A 1 559 ? 33.077 -14.355 -40.428 1.00 49.19 559 GLY A C 1
ATOM 4289 O O . GLY A 1 559 ? 34.130 -14.006 -40.996 1.00 49.19 559 GLY A O 1
#

Radius of gyration: 25.38 Å; chains: 1; bounding box: 62×47×79 Å

Secondary structure (DSSP, 8-state):
-TTTTS---GGGGGGGHHHHHHHHHSS---HHHHTS-HHHHHHHHHHHHHHHHHHBGGGT-SSB-S-TTTHHHHHHHHHHHHHHTGGGS-HHHHHHHHHHHHHHHHHHHHHTTS--GGGTT---TTTT---SSS-SHHHHHHHHHHHHHHHHH-TT-TTHHHHHHHHHHHHHHTT--HHHHHH---EETTEEGGG-----S-TTS--EETTEE-HHHHTHHHHHHHHHHHHHHHHTPPPPHHHHS-TTHHHHHHHHHTTB-TTSSB--TT-SS-TT-TTSSHHHHHIIIIIS--HHHHHHHHHHHHHHHHHHHSSSTT-SSSSSS-GGGHHHHHHHHHHHHHHHH-GGG-PPPPPPPHHHHHHHH-EEEE--TTTTEEEEE-SSEEEEEE-STT--EEEEEETT-TTTB---TT---SSS-TT--EEEEEEEEE-HHHHSS-EEEEEEEESS-EEEEEE-TTS-EEEEEESGGGTT----B---B-TTSTT-BSEEEEEETTEEEEEE-TTTTT--S-------------SEEEEE-----GGGS--PPEEEEESSS--